Protein AF-0000000066028280 (afdb_homodimer)

InterPro domains:
  IPR004821 Cytidyltransferase-like domain [PF01467] (13-166)
  IPR004821 Cytidyltransferase-like domain [TIGR00125] (11-73)
  IPR005248 Nicotinate/nicotinamide nucleotide adenylyltransferase [MF_00244] (8-192)
  IPR005248 Nicotinate/nicotinamide nucleotide adenylyltransferase [PTHR39321] (9-191)
  IPR005248 Nicotinate/nicotinamide nucleotide adenylyltransferase [TIGR00482] (12-191)
  IPR005248 Nicotinate/nicotinamide nucleotide adenylyltransferase [cd02165] (10-191)
  IPR014729 Rossmann-like alpha/beta/alpha sandwich fold [G3DSA:3.40.50.620] (3-192)

Nearest PDB structures (foldseek):
  6kh2-assembly1_D  TM=8.806E-01  e=1.121E-15  Escherichia coli NCCP15648
  6buv-assembly1_B  TM=8.937E-01  e=9.302E-15  Mycobacterium tuberculosis H37Rv
  5vir-assembly1_B-2  TM=8.829E-01  e=1.128E-14  Mycobacteroides abscessus ATCC 19977
  6buv-assembly1_A  TM=8.636E-01  e=2.008E-14  Mycobacterium tuberculosis H37Rv
  5das-assembly3_C  TM=8.648E-01  e=5.972E-14  Mycobacterium tuberculosis H37Rv

Foldseek 3Di:
DPPPPPQAAEEEEEDQCLPPWVVSVVLVVQLCVQVVGQAYEYEHWQAADPDDGRQDHPVLRQVLVCVQCVVPPRYHYDHDYDNPDGDFPLNVQVVVCVVSVAAHEYEDELVCVQVLVVGPPSVSVQVRHAYEYAYCDDHDDDDPSHHYTYGPHDPDDADSVVVLVCVQVVHDCPPTHPPVSSVSCVVVVPSHD/DPPPPPQAAEEEEEEQCLPPWVVSVVLVVQLCVQVVGQAYEYEHWQAADPDDGRQDHPVLRQVLVCVQCVVPPRYHYDHDYDNPDGDFPLNVQVVVCVVSVAAHEYEDELVCVQVLVVGPPSVSVQVRHAYEYAYCDDHDDDDPSHHYTYGPHDPDDADSVVVLVCVQVVHDCPPTHPPVSSVSCVVVVPSHD

Radius of gyration: 23.24 Å; Cα contacts (8 Å, |Δi|>4): 669; chains: 2; bounding box: 48×82×52 Å

Structure (mmCIF, N/CA/C/O backbone):
data_AF-0000000066028280-model_v1
#
loop_
_entity.id
_entity.type
_entity.pdbx_description
1 polymer 'Probable nicotinate-nucleotide adenylyltransferase'
#
loop_
_atom_site.group_PDB
_atom_site.id
_atom_site.type_symbol
_atom_site.label_atom_id
_atom_site.label_alt_id
_atom_site.label_comp_id
_atom_site.label_asym_id
_atom_site.label_entity_id
_atom_site.label_seq_id
_atom_site.pdbx_PDB_ins_code
_atom_site.Cartn_x
_atom_site.Cartn_y
_atom_site.Cartn_z
_atom_site.occupancy
_atom_site.B_iso_or_equiv
_atom_site.auth_seq_id
_atom_site.auth_comp_id
_atom_site.auth_asym_id
_atom_site.auth_atom_id
_atom_site.pdbx_PDB_model_num
ATOM 1 N N . MET A 1 1 ? 18.25 36.906 25.688 1 28.58 1 MET A N 1
ATOM 2 C CA . MET A 1 1 ? 17.453 36.812 24.469 1 28.58 1 MET A CA 1
ATOM 3 C C . MET A 1 1 ? 17.047 35.375 24.172 1 28.58 1 MET A C 1
ATOM 5 O O . MET A 1 1 ? 17.891 34.5 23.969 1 28.58 1 MET A O 1
ATOM 9 N N . ILE A 1 2 ? 16 34.906 24.844 1 32.25 2 ILE A N 1
ATOM 10 C CA . ILE A 1 2 ? 15.625 33.5 24.781 1 32.25 2 ILE A CA 1
ATOM 11 C C . ILE A 1 2 ? 15.547 33.031 23.328 1 32.25 2 ILE A C 1
ATOM 13 O O . ILE A 1 2 ? 14.914 33.688 22.5 1 32.25 2 ILE A O 1
ATOM 17 N N . LYS A 1 3 ? 16.625 32.594 22.766 1 41.94 3 LYS A N 1
ATOM 18 C CA . LYS A 1 3 ? 16.641 32.062 21.406 1 41.94 3 LYS A CA 1
ATOM 19 C C . LYS A 1 3 ? 15.289 31.438 21.062 1 41.94 3 LYS A C 1
ATOM 21 O O . LYS A 1 3 ? 14.75 30.625 21.812 1 41.94 3 LYS A O 1
ATOM 26 N N . PRO A 1 4 ? 14.453 32.125 20.297 1 40.5 4 PRO A N 1
ATOM 27 C CA . PRO A 1 4 ? 13.109 31.594 20.078 1 40.5 4 PRO A CA 1
ATOM 28 C C . PRO A 1 4 ? 13.094 30.062 19.984 1 40.5 4 PRO A C 1
ATOM 30 O O . PRO A 1 4 ? 14.094 29.453 19.594 1 40.5 4 PRO A O 1
ATOM 33 N N . LEU A 1 5 ? 12.531 29.328 20.891 1 43.47 5 LEU A N 1
ATOM 34 C CA . LEU A 1 5 ? 12.273 27.891 20.859 1 43.47 5 LEU A CA 1
ATOM 35 C C . LEU A 1 5 ? 12.133 27.391 19.438 1 43.47 5 LEU A C 1
ATOM 37 O O . LEU A 1 5 ? 11.539 28.062 18.594 1 43.47 5 LEU A O 1
ATOM 41 N N . LYS A 1 6 ? 13.117 26.734 18.844 1 52.03 6 LYS A N 1
ATOM 42 C CA . LYS A 1 6 ? 13.227 26.188 17.5 1 52.03 6 LYS A CA 1
ATOM 43 C C . LYS A 1 6 ? 11.852 25.875 16.922 1 52.03 6 LYS A C 1
ATOM 45 O O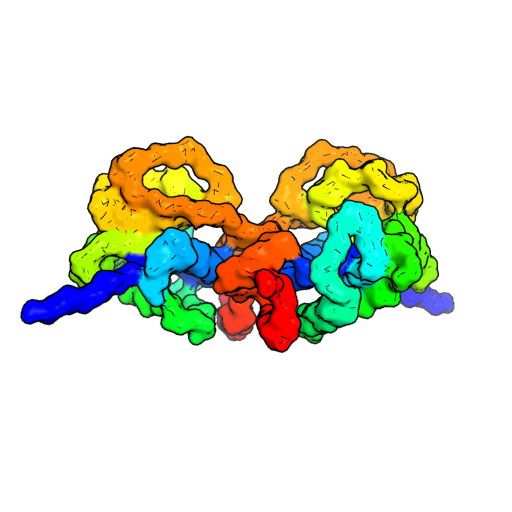 . LYS A 1 6 ? 11.031 25.234 17.578 1 52.03 6 LYS A O 1
ATOM 50 N N . SER A 1 7 ? 11.266 26.734 16.047 1 65.62 7 SER A N 1
ATOM 51 C CA . SER A 1 7 ? 9.969 26.578 15.406 1 65.62 7 SER A CA 1
ATOM 52 C C . SER A 1 7 ? 9.727 25.125 15.008 1 65.62 7 SER A C 1
ATOM 54 O O . SER A 1 7 ? 10.602 24.484 14.43 1 65.62 7 SER A O 1
ATOM 56 N N . SER A 1 8 ? 8.93 24.391 15.789 1 84.12 8 SER A N 1
ATOM 57 C CA . SER A 1 8 ? 8.594 22.984 15.523 1 84.12 8 SER A CA 1
ATOM 58 C C . SER A 1 8 ? 7.746 22.859 14.266 1 84.12 8 SER A C 1
ATOM 60 O O . SER A 1 8 ? 6.688 23.484 14.148 1 84.12 8 SER A O 1
ATOM 62 N N . ARG A 1 9 ? 8.273 22.281 13.188 1 95.31 9 ARG A N 1
ATOM 63 C CA . ARG A 1 9 ? 7.539 22.031 11.953 1 95.31 9 ARG A CA 1
ATOM 64 C C . ARG A 1 9 ? 6.512 20.922 12.148 1 95.31 9 ARG A C 1
ATOM 66 O O . ARG A 1 9 ? 6.867 19.734 12.234 1 95.31 9 ARG A O 1
ATOM 73 N N . THR A 1 10 ? 5.281 21.375 12.305 1 97.5 10 THR A N 1
ATOM 74 C CA . THR A 1 10 ? 4.199 20.438 12.594 1 97.5 10 THR A CA 1
ATOM 75 C C . THR A 1 10 ? 3.322 20.234 11.359 1 97.5 10 THR A C 1
ATOM 77 O O . THR A 1 10 ? 2.818 21.203 10.781 1 97.5 10 THR A O 1
ATOM 80 N N . GLY A 1 11 ? 3.281 18.969 10.906 1 98.38 11 GLY A N 1
ATOM 81 C CA . GLY A 1 11 ? 2.32 18.609 9.883 1 98.38 11 GLY A CA 1
ATOM 82 C C . GLY A 1 11 ? 0.947 18.281 10.438 1 98.38 11 GLY A C 1
ATOM 83 O O . GLY A 1 11 ? 0.827 17.797 11.562 1 98.38 11 GLY A O 1
ATOM 84 N N . LEU A 1 12 ? -0.025 18.578 9.656 1 98.25 12 LEU A N 1
ATOM 85 C CA . LEU A 1 12 ? -1.409 18.266 9.992 1 98.25 12 LEU A CA 1
ATOM 86 C C . LEU A 1 12 ? -2.029 17.344 8.953 1 98.25 12 LEU A C 1
ATOM 88 O O . LEU A 1 12 ? -2.061 17.672 7.762 1 98.25 12 LEU A O 1
ATOM 92 N N . LEU A 1 13 ? -2.455 16.203 9.367 1 98.38 13 LEU A N 1
ATOM 93 C CA . LEU A 1 13 ? -3.234 15.289 8.547 1 98.38 13 LEU A CA 1
ATOM 94 C C . LEU A 1 13 ? -4.625 15.078 9.141 1 98.38 13 LEU A C 1
ATOM 96 O O . LEU A 1 13 ? -4.777 14.344 10.117 1 98.38 13 LEU A O 1
ATOM 100 N N . ALA A 1 14 ? -5.539 15.727 8.508 1 96.38 14 ALA A N 1
ATOM 101 C CA . ALA A 1 14 ? -6.93 15.594 8.945 1 96.38 14 ALA A CA 1
ATOM 102 C C . ALA A 1 14 ? -7.691 14.609 8.07 1 96.38 14 ALA A C 1
ATOM 104 O O . ALA A 1 14 ? -7.43 14.5 6.871 1 96.38 14 ALA A O 1
ATOM 105 N N . GLY A 1 15 ? -8.586 13.883 8.711 1 94.94 15 GLY A N 1
ATOM 106 C CA . GLY A 1 15 ? -9.367 12.922 7.945 1 94.94 15 GLY A CA 1
ATOM 107 C C . GLY A 1 15 ? -10.43 12.219 8.773 1 94.94 15 GLY A C 1
ATOM 108 O O . GLY A 1 15 ? -10.43 12.312 10 1 94.94 15 GLY A O 1
ATOM 109 N N . VAL A 1 16 ? -11.297 11.539 8.047 1 95.44 16 VAL A N 1
ATOM 110 C CA . VAL A 1 16 ? -12.352 10.781 8.719 1 95.44 16 VAL A CA 1
ATOM 111 C C . VAL A 1 16 ? -11.75 9.539 9.367 1 95.44 16 VAL A C 1
ATOM 113 O O . VAL A 1 16 ? -12.172 9.133 10.453 1 95.44 16 VAL A O 1
ATOM 116 N N . PHE A 1 17 ? -10.781 8.906 8.75 1 97.56 17 PHE A N 1
ATOM 117 C CA . PHE A 1 17 ? -10.086 7.73 9.266 1 97.56 17 PHE A CA 1
ATOM 118 C C . PHE A 1 17 ? -11.078 6.625 9.617 1 97.56 17 PHE A C 1
ATOM 120 O O . PHE A 1 17 ? -11.055 6.098 10.734 1 97.56 17 PHE A O 1
ATOM 127 N N . ASP A 1 18 ? -11.836 6.266 8.578 1 97.81 18 ASP A N 1
ATOM 128 C CA . ASP A 1 18 ? -12.938 5.336 8.789 1 97.81 18 ASP A CA 1
ATOM 129 C C . ASP A 1 18 ? -12.758 4.066 7.969 1 97.81 18 ASP A C 1
ATOM 131 O O . ASP A 1 18 ? -13.617 3.711 7.164 1 97.81 18 ASP A O 1
ATOM 135 N N . PRO A 1 19 ? -11.734 3.352 8.07 1 98.62 19 PRO A N 1
ATOM 136 C CA . PRO A 1 19 ? -10.711 3.4 9.117 1 98.62 19 PRO A CA 1
ATOM 137 C C . PRO A 1 19 ? -9.414 4.055 8.656 1 98.62 19 PRO A C 1
ATOM 139 O O . PRO A 1 19 ? -9.266 4.363 7.469 1 98.62 19 PRO A O 1
ATOM 142 N N . VAL A 1 20 ? -8.539 4.305 9.594 1 98.69 20 VAL A N 1
ATOM 143 C CA . VAL A 1 20 ? -7.152 4.609 9.273 1 98.69 20 VAL A CA 1
ATOM 144 C C . VAL A 1 20 ? -6.52 3.428 8.531 1 98.69 20 VAL A C 1
ATOM 146 O O . VAL A 1 20 ? -6.859 2.271 8.797 1 98.69 20 VAL A O 1
ATOM 149 N N . HIS A 1 21 ? -5.656 3.705 7.602 1 98.69 21 HIS A N 1
ATOM 150 C CA . HIS A 1 21 ? -4.98 2.652 6.852 1 98.69 21 HIS A CA 1
ATOM 151 C C . HIS A 1 21 ? -3.543 3.041 6.527 1 98.69 21 HIS A C 1
ATOM 153 O O . HIS A 1 21 ? -3.107 4.148 6.848 1 98.69 21 HIS A O 1
ATOM 159 N N . ILE A 1 22 ? -2.816 2.156 5.91 1 98.5 22 ILE A N 1
ATOM 160 C CA . ILE A 1 22 ? -1.379 2.324 5.727 1 98.5 22 ILE A CA 1
ATOM 161 C C . ILE A 1 22 ? -1.113 3.49 4.773 1 98.5 22 ILE A C 1
ATOM 163 O O . ILE A 1 22 ? -0.05 4.113 4.828 1 98.5 22 ILE A O 1
ATOM 167 N N . GLY A 1 23 ? -2.07 3.768 3.895 1 98.12 23 GLY A N 1
ATOM 168 C CA . GLY A 1 23 ? -1.933 4.918 3.018 1 98.12 23 GLY A CA 1
ATOM 169 C C . GLY A 1 23 ? -1.82 6.234 3.768 1 98.12 23 GLY A C 1
ATOM 170 O O . GLY A 1 23 ? -1.019 7.094 3.404 1 98.12 23 GLY A O 1
ATOM 171 N N . HIS A 1 24 ? -2.627 6.422 4.797 1 98.31 24 HIS A N 1
ATOM 172 C CA . HIS A 1 24 ? -2.535 7.605 5.645 1 98.31 24 HIS A CA 1
ATOM 173 C C . HIS A 1 24 ? -1.168 7.699 6.316 1 98.31 24 HIS A C 1
ATOM 175 O O . HIS A 1 24 ? -0.554 8.766 6.34 1 98.31 24 HIS A O 1
ATOM 181 N N . LEU A 1 25 ? -0.732 6.621 6.84 1 98.62 25 LEU A N 1
ATOM 182 C CA . LEU A 1 25 ? 0.508 6.574 7.609 1 98.62 25 LEU A CA 1
ATOM 183 C C . LEU A 1 25 ? 1.713 6.84 6.715 1 98.62 25 LEU A C 1
ATOM 185 O O . LEU A 1 25 ? 2.596 7.621 7.066 1 98.62 25 LEU A O 1
ATOM 189 N N . PHE A 1 26 ? 1.709 6.23 5.578 1 98.5 26 PHE A N 1
ATOM 190 C CA . PHE A 1 26 ? 2.844 6.406 4.68 1 98.5 26 PHE A CA 1
ATOM 191 C C . PHE A 1 26 ? 2.877 7.824 4.117 1 98.5 26 PHE A C 1
ATOM 193 O O . PHE A 1 26 ? 3.951 8.391 3.912 1 98.5 26 PHE A O 1
ATOM 200 N N . MET A 1 27 ? 1.698 8.344 3.9 1 97.81 27 MET A N 1
ATOM 201 C CA . MET A 1 27 ? 1.593 9.727 3.455 1 97.81 27 MET A CA 1
ATOM 202 C C . MET A 1 27 ? 2.246 10.672 4.457 1 97.81 27 MET A C 1
ATOM 204 O O . MET A 1 27 ? 2.9 11.641 4.066 1 97.81 27 MET A O 1
ATOM 208 N N . ALA A 1 28 ? 2.047 10.438 5.68 1 98.44 28 ALA A N 1
ATOM 209 C CA . ALA A 1 28 ? 2.652 11.242 6.734 1 98.44 28 ALA A CA 1
ATOM 210 C C . ALA A 1 28 ? 4.176 11.125 6.711 1 98.44 28 ALA A C 1
ATOM 212 O O . ALA A 1 28 ? 4.883 12.109 6.902 1 98.44 28 ALA A O 1
ATOM 213 N N . HIS A 1 29 ? 4.68 9.914 6.465 1 98.19 29 HIS A N 1
ATOM 214 C CA . HIS A 1 29 ? 6.121 9.734 6.324 1 98.19 29 HIS A CA 1
ATOM 215 C C . HIS A 1 29 ? 6.672 10.578 5.18 1 98.19 29 HIS A C 1
ATOM 217 O O . HIS A 1 29 ? 7.691 11.25 5.336 1 98.19 29 HIS A O 1
ATOM 223 N N . LEU A 1 30 ? 6.004 10.523 4.031 1 98.38 30 LEU A N 1
ATOM 224 C CA . LEU A 1 30 ? 6.453 11.281 2.867 1 98.38 30 LEU A CA 1
ATOM 225 C C . LEU A 1 30 ? 6.449 12.781 3.158 1 98.38 30 LEU A C 1
ATOM 227 O O . LEU A 1 30 ? 7.363 13.492 2.75 1 98.38 30 LEU A O 1
ATOM 231 N N . ALA A 1 31 ? 5.43 13.188 3.883 1 98.5 31 ALA A N 1
ATOM 232 C CA . ALA A 1 31 ? 5.336 14.602 4.242 1 98.5 31 ALA A CA 1
ATOM 233 C C . ALA A 1 31 ? 6.484 15.016 5.16 1 98.5 31 ALA A C 1
ATOM 235 O O . ALA A 1 31 ? 7.09 16.078 4.977 1 98.5 31 ALA A O 1
ATOM 236 N N . MET A 1 32 ? 6.758 14.188 6.148 1 98.12 32 MET A N 1
ATOM 237 C CA . MET A 1 32 ? 7.855 14.461 7.074 1 98.12 32 MET A CA 1
ATOM 238 C C . MET A 1 32 ? 9.172 14.609 6.328 1 98.12 32 MET A C 1
ATOM 240 O O . MET A 1 32 ? 9.953 15.523 6.605 1 98.12 32 MET A O 1
ATOM 244 N N . GLU A 1 33 ? 9.383 13.789 5.391 1 97.75 33 GLU A N 1
ATOM 245 C CA . GLU A 1 33 ? 10.617 13.812 4.602 1 97.75 33 GLU A CA 1
ATOM 246 C C . GLU A 1 33 ? 10.695 15.062 3.736 1 97.75 33 GLU A C 1
ATOM 248 O O . GLU A 1 33 ? 11.758 15.688 3.639 1 97.75 33 GLU A O 1
ATOM 253 N N . ALA A 1 34 ? 9.578 15.43 3.135 1 97.62 34 ALA A N 1
ATOM 254 C CA . ALA A 1 34 ? 9.555 16.516 2.158 1 97.62 34 ALA A CA 1
ATOM 255 C C . ALA A 1 34 ? 9.758 17.859 2.836 1 97.62 34 ALA A C 1
ATOM 257 O O . ALA A 1 34 ? 10.352 18.781 2.25 1 97.62 34 ALA A O 1
ATOM 258 N N . ALA A 1 35 ? 9.32 18 4.078 1 97.81 35 ALA A N 1
ATOM 259 C CA . ALA A 1 35 ? 9.336 19.312 4.73 1 97.81 35 ALA A CA 1
ATOM 260 C C . ALA A 1 35 ? 10.133 19.281 6.027 1 97.81 35 ALA A C 1
ATOM 262 O O . ALA A 1 35 ? 10.133 20.234 6.797 1 97.81 35 ALA A O 1
ATOM 263 N N . ASN A 1 36 ? 10.812 18.141 6.281 1 97.12 36 ASN A N 1
ATOM 264 C CA . ASN A 1 36 ? 11.578 17.969 7.512 1 97.12 36 ASN A CA 1
ATOM 265 C C . ASN A 1 36 ? 10.734 18.266 8.75 1 97.12 36 ASN A C 1
ATOM 267 O O . ASN A 1 36 ? 11.141 19.062 9.602 1 97.12 36 ASN A O 1
ATOM 271 N N . LEU A 1 37 ? 9.602 17.688 8.789 1 98 37 LEU A N 1
ATOM 272 C CA . LEU A 1 37 ? 8.688 17.922 9.898 1 98 37 LEU A CA 1
ATOM 273 C C . LEU A 1 37 ? 9.211 17.297 11.18 1 98 37 LEU A C 1
ATOM 275 O O . LEU A 1 37 ? 9.797 16.219 11.156 1 98 37 LEU A O 1
ATOM 279 N N . ASP A 1 38 ? 8.891 17.906 12.281 1 97.5 38 ASP A N 1
ATOM 280 C CA . ASP A 1 38 ? 9.227 17.359 13.602 1 97.5 38 ASP A CA 1
ATOM 281 C C . ASP A 1 38 ? 8.172 16.359 14.078 1 97.5 38 ASP A C 1
ATOM 283 O O . ASP A 1 38 ? 8.492 15.422 14.797 1 97.5 38 ASP A O 1
ATOM 287 N N . ARG A 1 39 ? 6.984 16.609 13.68 1 97.81 39 ARG A N 1
ATOM 288 C CA . ARG A 1 39 ? 5.863 15.766 14.07 1 97.81 39 ARG A CA 1
ATOM 289 C C . ARG A 1 39 ? 4.688 15.945 13.117 1 97.81 39 ARG A C 1
ATOM 291 O O . ARG A 1 39 ? 4.641 16.906 12.352 1 97.81 39 ARG A O 1
ATOM 298 N N . VAL A 1 40 ? 3.844 15.008 13.125 1 98.56 40 VAL A N 1
ATOM 299 C CA . VAL A 1 40 ? 2.59 15.086 12.391 1 98.56 40 VAL A CA 1
ATOM 300 C C . VAL A 1 40 ? 1.412 14.898 13.344 1 98.56 40 VAL A C 1
ATOM 302 O O . VAL A 1 40 ? 1.349 13.906 14.07 1 98.56 40 VAL A O 1
ATOM 305 N N . TRP A 1 41 ? 0.541 15.867 13.383 1 98.38 41 TRP A N 1
ATOM 306 C CA . TRP A 1 41 ? -0.727 15.758 14.094 1 98.38 41 TRP A CA 1
ATOM 307 C C . TRP A 1 41 ? -1.786 15.094 13.227 1 98.38 41 TRP A C 1
ATOM 309 O O . TRP A 1 41 ? -2.084 15.562 12.125 1 98.38 41 TRP A O 1
ATOM 319 N N . PHE A 1 42 ? -2.254 13.992 13.688 1 98.56 42 PHE A N 1
ATOM 320 C CA . PHE A 1 42 ? -3.43 13.375 13.094 1 98.56 42 PHE A CA 1
ATOM 321 C C . PHE A 1 42 ? -4.707 13.883 13.75 1 98.56 42 PHE A C 1
ATOM 323 O O . PHE A 1 42 ? -4.883 13.742 14.961 1 98.56 42 PHE A O 1
ATOM 330 N N . VAL A 1 43 ? -5.613 14.438 12.938 1 97.12 43 VAL A N 1
ATOM 331 C CA . VAL A 1 43 ? -6.82 15.062 13.461 1 97.12 43 VAL A CA 1
ATOM 332 C C . VAL A 1 43 ? -8.055 14.383 12.883 1 97.12 43 VAL A C 1
ATOM 334 O O . VAL A 1 43 ? -8.469 14.68 11.766 1 97.12 43 VAL A O 1
ATOM 337 N N . PRO A 1 44 ? -8.672 13.508 13.656 1 96.75 44 PRO A N 1
ATOM 338 C CA . PRO A 1 44 ? -9.898 12.875 13.172 1 96.75 44 PRO A CA 1
ATOM 339 C C . PRO A 1 44 ? -11.086 13.836 13.133 1 96.75 44 PRO A C 1
ATOM 341 O O . PRO A 1 44 ? -11.297 14.602 14.078 1 96.75 44 PRO A O 1
ATOM 344 N N . THR A 1 45 ? -11.75 13.727 12.031 1 93.69 45 THR A N 1
ATOM 345 C CA . THR A 1 45 ? -12.961 14.531 11.898 1 93.69 45 THR A CA 1
ATOM 346 C C . THR A 1 45 ? -14.102 13.953 12.727 1 93.69 45 THR A C 1
ATOM 348 O O . THR A 1 45 ? -14.406 12.766 12.625 1 93.69 45 THR A O 1
ATOM 351 N N . HIS A 1 46 ? -14.75 14.805 13.461 1 91.56 46 HIS A N 1
ATOM 352 C CA . HIS A 1 46 ? -15.859 14.32 14.273 1 91.56 46 HIS A CA 1
ATOM 353 C C . HIS A 1 46 ? -17.109 14.117 13.438 1 91.56 46 HIS A C 1
ATOM 355 O O . HIS A 1 46 ? -17.641 13.008 13.344 1 91.56 46 HIS A O 1
ATOM 361 N N . ILE A 1 47 ? -17.547 15.195 12.828 1 88.38 47 ILE A N 1
ATOM 362 C CA . ILE A 1 47 ? -18.656 15.164 11.891 1 88.38 47 ILE A CA 1
ATOM 363 C C . ILE A 1 47 ? -18.188 15.562 10.5 1 88.38 47 ILE A C 1
ATOM 365 O O . ILE A 1 47 ? -17.922 16.75 10.242 1 88.38 47 ILE A O 1
ATOM 369 N N . PRO A 1 48 ? -18.062 14.609 9.586 1 82.88 48 PRO A N 1
ATOM 370 C CA . PRO A 1 48 ? -17.562 14.953 8.25 1 82.88 48 PRO A CA 1
ATOM 371 C C . PRO A 1 48 ? -18.484 15.906 7.496 1 82.88 48 PRO A C 1
ATOM 373 O O . PRO A 1 48 ? -19.688 15.633 7.367 1 82.88 48 PRO A O 1
ATOM 376 N N . PRO A 1 49 ? -17.969 16.984 6.965 1 75.31 49 PRO A N 1
ATOM 377 C CA . PRO A 1 49 ? -18.812 17.953 6.273 1 75.31 49 PRO A CA 1
ATOM 378 C C . PRO A 1 49 ? -19.25 17.469 4.895 1 75.31 49 PRO A C 1
ATOM 380 O O . PRO A 1 49 ? -20.344 17.844 4.426 1 75.31 49 PRO A O 1
ATOM 383 N N . HIS A 1 50 ? -18.391 16.969 4.078 1 66.56 50 HIS A N 1
ATOM 384 C CA . HIS A 1 50 ? -18.656 16.656 2.678 1 66.56 50 HIS A CA 1
ATOM 385 C C . HIS A 1 50 ? -19.062 15.188 2.51 1 66.56 50 HIS A C 1
ATOM 387 O O . HIS A 1 50 ? -19.812 14.852 1.592 1 66.56 50 HIS A O 1
ATOM 393 N N . LYS A 1 51 ? -18.281 14.391 3.314 1 58.19 51 LYS A N 1
ATOM 394 C CA . LYS A 1 51 ? -18.406 12.961 3.045 1 58.19 51 LYS A CA 1
ATOM 395 C C . LYS A 1 51 ? -19.656 12.383 3.691 1 58.19 51 LYS A C 1
ATOM 397 O O . LYS A 1 51 ? -20.219 12.984 4.602 1 58.19 51 LYS A O 1
ATOM 402 N N . ASP A 1 52 ? -20.188 11.367 2.941 1 62 52 ASP A N 1
ATOM 403 C CA . ASP A 1 52 ? -21.203 10.539 3.586 1 62 52 ASP A CA 1
ATOM 404 C C . ASP A 1 52 ? -20.828 10.266 5.043 1 62 52 ASP A C 1
ATOM 406 O O . ASP A 1 52 ? -19.656 10.273 5.41 1 62 52 ASP A O 1
ATOM 410 N N . SER A 1 53 ? -21.688 10.242 5.863 1 75.38 53 SER A N 1
ATOM 411 C CA . SER A 1 53 ? -21.578 9.969 7.293 1 75.38 53 SER A CA 1
ATOM 412 C C . SER A 1 53 ? -20.609 8.82 7.57 1 75.38 53 SER A C 1
ATOM 414 O O . SER A 1 53 ? -20.484 7.902 6.762 1 75.38 53 SER A O 1
ATOM 416 N N . ALA A 1 54 ? -19.719 9.141 8.469 1 87.06 54 ALA A N 1
ATOM 417 C CA . ALA A 1 54 ? -18.906 8.039 8.992 1 87.06 54 ALA A CA 1
ATOM 418 C C . ALA A 1 54 ? -19.734 6.773 9.164 1 87.06 54 ALA A C 1
ATOM 420 O O . ALA A 1 54 ? -20.906 6.844 9.547 1 87.06 54 ALA A O 1
ATOM 421 N N . LYS A 1 55 ? -19.156 5.695 8.812 1 93.31 55 LYS A N 1
ATOM 422 C CA . LYS A 1 55 ? -19.859 4.422 8.859 1 93.31 55 LYS A CA 1
ATOM 423 C C . LYS A 1 55 ? -19.844 3.828 10.266 1 93.31 55 LYS A C 1
ATOM 425 O O . LYS A 1 55 ? -20.672 2.973 10.594 1 93.31 55 LYS A O 1
ATOM 430 N N . VAL A 1 56 ? -18.859 4.277 11.047 1 96 56 VAL A N 1
ATOM 431 C CA . VAL A 1 56 ? -18.797 3.842 12.438 1 96 56 VAL A CA 1
ATOM 432 C C . VAL A 1 56 ? -18.688 5.055 13.359 1 96 56 VAL A C 1
ATOM 434 O O . VAL A 1 56 ? -18.266 6.133 12.922 1 96 56 VAL A O 1
ATOM 437 N N . PRO A 1 57 ? -18.984 4.918 14.641 1 95.5 57 PRO A N 1
ATOM 438 C 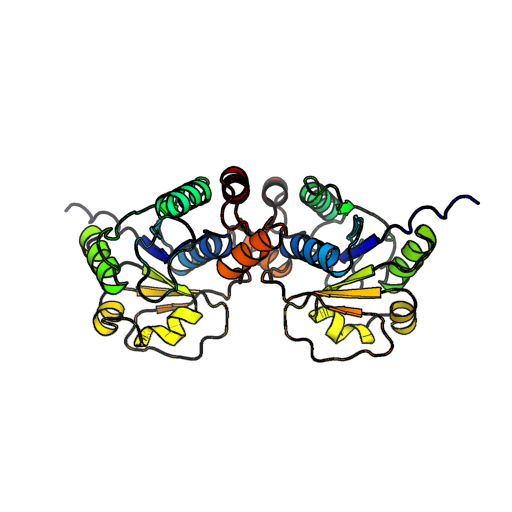CA . PRO A 1 57 ? -18.922 6.035 15.586 1 95.5 57 PRO A CA 1
ATOM 439 C C . PRO A 1 57 ? -17.516 6.602 15.742 1 95.5 57 PRO A C 1
ATOM 441 O O . PRO A 1 57 ? -16.531 5.883 15.539 1 95.5 57 PRO A O 1
ATOM 444 N N . TYR A 1 58 ? -17.5 7.859 16.156 1 96.19 58 TYR A N 1
ATOM 445 C CA . TYR A 1 58 ? -16.25 8.609 16.328 1 96.19 58 TYR A CA 1
ATOM 446 C C . TYR A 1 58 ? -15.297 7.875 17.266 1 96.19 58 TYR A C 1
ATOM 448 O O . TYR A 1 58 ? -14.094 7.801 17 1 96.19 58 TYR A O 1
ATOM 456 N N . PHE A 1 59 ? -15.836 7.266 18.312 1 96.94 59 PHE A N 1
ATOM 457 C CA . PHE A 1 59 ? -14.992 6.637 19.328 1 96.94 59 PHE A CA 1
ATOM 458 C C . PHE A 1 59 ? -14.227 5.461 18.734 1 96.94 59 PHE A C 1
ATOM 460 O O . PHE A 1 59 ? -13.07 5.227 19.078 1 96.94 59 PHE A O 1
ATOM 467 N N . HIS A 1 60 ? -14.805 4.672 17.812 1 98.38 60 HIS A N 1
ATOM 468 C CA . HIS A 1 60 ? -14.109 3.568 17.156 1 98.38 60 HIS A CA 1
ATOM 469 C C . HIS A 1 60 ? -13 4.078 16.25 1 98.38 60 HIS A C 1
ATOM 471 O O . HIS A 1 60 ? -11.914 3.5 16.203 1 98.38 60 HIS A O 1
ATOM 477 N N . ARG A 1 61 ? -13.328 5.164 15.539 1 98 61 ARG A N 1
ATOM 478 C CA . ARG A 1 61 ? -12.352 5.738 14.625 1 98 61 ARG A CA 1
ATOM 479 C C . ARG A 1 61 ? -11.133 6.273 15.375 1 98 61 ARG A C 1
ATOM 481 O O . ARG A 1 61 ? -10 6.074 14.953 1 98 61 ARG A O 1
ATOM 488 N N . VAL A 1 62 ? -11.32 6.844 16.516 1 98.12 62 VAL A N 1
ATOM 489 C CA . VAL A 1 62 ? -10.258 7.383 17.344 1 98.12 62 VAL A CA 1
ATOM 490 C C . VAL A 1 62 ? -9.438 6.238 17.938 1 98.12 62 VAL A C 1
ATOM 492 O O . VAL A 1 62 ? -8.203 6.301 17.969 1 98.12 62 VAL A O 1
ATOM 495 N N . ASN A 1 63 ? -10.102 5.215 18.391 1 98.56 63 ASN A N 1
ATOM 496 C CA . ASN A 1 63 ? -9.398 4.066 18.938 1 98.56 63 ASN A CA 1
ATOM 497 C C . ASN A 1 63 ? -8.492 3.41 17.906 1 98.56 63 ASN A C 1
ATOM 499 O O . ASN A 1 63 ? -7.336 3.1 18.188 1 98.56 63 ASN A O 1
ATOM 503 N N . MET A 1 64 ? -9.039 3.217 16.75 1 98.81 64 MET A N 1
ATOM 504 C CA . MET A 1 64 ? -8.242 2.631 15.672 1 98.81 64 MET A CA 1
ATOM 505 C C . MET A 1 64 ? -7.047 3.521 15.336 1 98.81 64 MET A C 1
ATOM 507 O O . MET A 1 64 ? -5.941 3.025 15.109 1 98.81 64 MET A O 1
ATOM 511 N N . LEU A 1 65 ? -7.312 4.789 15.312 1 98.69 65 LEU A N 1
ATOM 512 C CA . LEU A 1 65 ? -6.242 5.73 15.008 1 98.69 65 LEU A CA 1
ATOM 513 C C . LEU A 1 65 ? -5.156 5.688 16.078 1 98.69 65 LEU A C 1
ATOM 515 O O . LEU A 1 65 ? -3.965 5.66 15.758 1 98.69 65 LEU A O 1
ATOM 519 N N . GLU A 1 66 ? -5.555 5.695 17.281 1 98.44 66 GLU A N 1
ATOM 520 C CA . GLU A 1 66 ? -4.605 5.594 18.375 1 98.44 66 GLU A CA 1
ATOM 521 C C . GLU A 1 66 ? -3.738 4.344 18.25 1 98.44 66 GLU A C 1
ATOM 523 O O . GLU A 1 66 ? -2.52 4.406 18.422 1 98.44 66 GLU A O 1
ATOM 528 N N . MET A 1 67 ? -4.352 3.27 17.969 1 98.44 67 MET A N 1
ATOM 529 C CA . MET A 1 67 ? -3.637 2.006 17.812 1 98.44 67 MET A CA 1
ATOM 530 C C . MET A 1 67 ? -2.65 2.076 16.656 1 98.44 67 MET A C 1
ATOM 532 O O . MET A 1 67 ? -1.524 1.59 16.766 1 98.44 67 MET A O 1
ATOM 536 N N . ALA A 1 68 ? -3.096 2.658 15.57 1 98.56 68 ALA A N 1
ATOM 537 C CA . ALA A 1 68 ? -2.279 2.748 14.359 1 98.56 68 ALA A CA 1
ATOM 538 C C . ALA A 1 68 ? -1.032 3.594 14.602 1 98.56 68 ALA A C 1
ATOM 540 O O . ALA A 1 68 ? 0.012 3.361 13.992 1 98.56 68 ALA A O 1
ATOM 541 N N . LEU A 1 69 ? -1.107 4.578 15.5 1 98.38 69 LEU A N 1
ATOM 542 C CA . LEU A 1 69 ? -0.041 5.559 15.68 1 98.38 69 LEU A CA 1
ATOM 543 C C . LEU A 1 69 ? 0.924 5.121 16.781 1 98.38 69 LEU A C 1
ATOM 545 O O . LEU A 1 69 ? 1.98 5.73 16.953 1 98.38 69 LEU A O 1
ATOM 549 N N . LYS A 1 70 ? 0.606 4.082 17.438 1 96.56 70 LYS A N 1
ATOM 550 C CA . LYS A 1 70 ? 1.322 3.672 18.641 1 96.56 70 LYS A CA 1
ATOM 551 C C . LYS A 1 70 ? 2.805 3.453 18.344 1 96.56 70 LYS A C 1
ATOM 553 O O . LYS A 1 70 ? 3.658 3.795 19.172 1 96.56 70 LYS A O 1
ATOM 558 N N . GLU A 1 71 ? 3.152 2.984 17.172 1 92.38 71 GLU A N 1
ATOM 559 C CA . GLU A 1 71 ? 4.547 2.666 16.891 1 92.38 71 GLU A CA 1
ATOM 560 C C . GLU A 1 71 ? 5.23 3.803 16.125 1 92.38 71 GLU A C 1
ATOM 562 O O . GLU A 1 71 ? 6.32 3.623 15.586 1 92.38 71 GLU A O 1
ATOM 567 N N . GLU A 1 72 ? 4.602 4.879 16.062 1 96.69 72 GLU A N 1
ATOM 568 C CA . GLU A 1 72 ? 5.141 6.059 15.383 1 96.69 72 GLU A CA 1
ATOM 569 C C . GLU A 1 72 ? 5.32 7.215 16.359 1 96.69 72 GLU A C 1
ATOM 571 O O . GLU A 1 72 ? 4.406 8.016 16.562 1 96.69 72 GLU A O 1
ATOM 576 N N . PRO A 1 73 ? 6.5 7.383 16.875 1 95.56 73 PRO A N 1
ATOM 577 C CA . PRO A 1 73 ? 6.691 8.344 17.969 1 95.56 73 PRO A CA 1
ATOM 578 C C . PRO A 1 73 ? 6.422 9.781 17.531 1 95.56 73 PRO A C 1
ATOM 580 O O . PRO A 1 73 ? 6.109 10.641 18.359 1 95.56 73 PRO A O 1
ATOM 583 N N . LYS A 1 74 ? 6.555 10.055 16.281 1 97.56 74 LYS A N 1
ATOM 584 C CA . LYS A 1 74 ? 6.398 11.438 15.828 1 97.56 74 LYS A CA 1
ATOM 585 C C . LYS A 1 74 ? 4.969 11.695 15.352 1 97.56 74 LYS A C 1
ATOM 587 O O . LYS A 1 74 ? 4.637 12.812 14.945 1 97.56 74 LYS A O 1
ATOM 592 N N . PHE A 1 75 ? 4.137 10.672 15.336 1 98.5 75 PHE A N 1
ATOM 593 C CA . PHE A 1 75 ? 2.725 10.812 15 1 98.5 75 PHE A CA 1
ATOM 594 C C . PHE A 1 75 ? 1.885 11.023 16.25 1 98.5 75 PHE A C 1
ATOM 596 O O . PHE A 1 75 ? 1.956 10.227 17.188 1 98.5 75 PHE A O 1
ATOM 603 N N . VAL A 1 76 ? 1.089 12.086 16.25 1 97.88 76 VAL A N 1
ATOM 604 C CA . VAL A 1 76 ? 0.351 12.453 17.453 1 97.88 76 VAL A CA 1
ATOM 605 C C . VAL A 1 76 ? -1.137 12.578 17.141 1 97.88 76 VAL A C 1
ATOM 607 O O . VAL A 1 76 ? -1.515 13.25 16.172 1 97.88 76 VAL A O 1
ATOM 610 N N . LEU A 1 77 ? -1.941 11.93 17.906 1 98.12 77 LEU A N 1
ATOM 611 C CA . LEU A 1 77 ? -3.389 12.07 17.781 1 98.12 77 LEU A CA 1
ATOM 612 C C . LEU A 1 77 ? -3.867 13.359 18.453 1 98.12 77 LEU A C 1
ATOM 614 O O . LEU A 1 77 ? -3.545 13.625 19.609 1 98.12 77 LEU A O 1
ATOM 618 N N . MET A 1 78 ? -4.562 14.148 17.688 1 96.56 78 MET A N 1
ATOM 619 C CA . MET A 1 78 ? -5.129 15.398 18.203 1 96.56 78 MET A CA 1
ATOM 620 C C . MET A 1 78 ? -6.629 15.461 17.938 1 96.56 78 MET A C 1
ATOM 622 O O . MET A 1 78 ? -7.059 15.57 16.781 1 96.56 78 MET A O 1
ATOM 626 N N . GLU A 1 79 ? -7.422 15.422 19 1 94.38 79 GLU A N 1
ATOM 627 C CA . GLU A 1 79 ? -8.867 15.586 18.875 1 94.38 79 GLU A CA 1
ATOM 628 C C . GLU A 1 79 ? -9.266 17.047 18.984 1 94.38 79 GLU A C 1
ATOM 630 O O . GLU A 1 79 ? -9.633 17.531 20.062 1 94.38 79 GLU A O 1
ATOM 635 N N . LEU A 1 80 ? -9.328 17.703 17.891 1 90.5 80 LEU A N 1
ATOM 636 C CA . LEU A 1 80 ? -9.461 19.156 17.891 1 90.5 80 LEU A CA 1
ATOM 637 C C . LEU A 1 80 ? -10.852 19.562 17.406 1 90.5 80 LEU A C 1
ATOM 639 O O . LEU A 1 80 ? -11.273 20.703 17.625 1 90.5 80 LEU A O 1
ATOM 643 N N . GLU A 1 81 ? -11.531 18.609 16.766 1 83.44 81 GLU A N 1
ATOM 644 C CA . GLU A 1 81 ? -12.75 19.047 16.078 1 83.44 81 GLU A CA 1
ATOM 645 C C . GLU A 1 81 ? -13.953 19.016 17.016 1 83.44 81 GLU A C 1
ATOM 647 O O . GLU A 1 81 ? -13.969 18.266 18 1 83.44 81 GLU A O 1
ATOM 652 N N . ARG A 1 82 ? -14.891 19.781 16.641 1 80.19 82 ARG A N 1
ATOM 653 C CA . ARG A 1 82 ? -16.078 19.953 17.469 1 80.19 82 ARG A CA 1
ATOM 654 C C . ARG A 1 82 ? -17.016 18.75 17.328 1 80.19 82 ARG A C 1
ATOM 656 O O . ARG A 1 82 ? -17.109 18.156 16.266 1 80.19 82 ARG A O 1
ATOM 663 N N . GLU A 1 83 ? -17.766 18.578 18.438 1 83.06 83 GLU A N 1
ATOM 664 C CA . GLU A 1 83 ? -18.656 17.438 18.469 1 83.06 83 GLU A CA 1
ATOM 665 C C . GLU A 1 83 ? -20.062 17.812 18 1 83.06 83 GLU A C 1
ATOM 667 O O . GLU A 1 83 ? -20.781 16.969 17.453 1 83.06 83 GLU A O 1
ATOM 672 N N . ALA A 1 84 ? -20.375 18.969 18.094 1 82.25 84 ALA A N 1
ATOM 673 C CA . ALA A 1 84 ? -21.766 19.391 17.938 1 82.25 84 ALA A CA 1
ATOM 674 C C . ALA A 1 84 ? -22.094 19.719 16.484 1 82.25 84 ALA A C 1
ATOM 676 O O . ALA A 1 84 ? -23.266 19.703 16.094 1 82.25 84 ALA A O 1
ATOM 677 N N . ARG A 1 85 ? -21.141 20.062 15.727 1 85.12 85 ARG A N 1
ATOM 678 C CA . ARG A 1 85 ? -21.344 20.406 14.32 1 85.12 85 ARG A CA 1
ATOM 679 C C . ARG A 1 85 ? -20.125 20.047 13.484 1 85.12 85 ARG A C 1
ATOM 681 O O . ARG A 1 85 ? -19.047 19.844 14.016 1 85.12 85 ARG A O 1
ATOM 688 N N . PRO A 1 86 ? -20.359 20.078 12.18 1 88.81 86 PRO A N 1
ATOM 689 C CA . PRO A 1 86 ? -19.203 19.859 11.312 1 88.81 86 PRO A CA 1
ATOM 690 C C . PRO A 1 86 ? -18.141 20.938 11.469 1 88.81 86 PRO A C 1
ATOM 692 O O . PRO A 1 86 ? -18.453 22.109 11.656 1 88.81 86 PRO A O 1
ATOM 695 N N . THR A 1 87 ? -16.938 20.516 11.539 1 91.31 87 THR A N 1
ATOM 696 C CA . THR A 1 87 ? -15.781 21.422 11.531 1 91.31 87 THR A CA 1
ATOM 697 C C . THR A 1 87 ? -15.125 21.453 10.156 1 91.31 87 THR A C 1
ATOM 699 O O . THR A 1 87 ? -14.68 20.422 9.656 1 91.31 87 THR A O 1
ATOM 702 N N . TYR A 1 88 ? -15.062 22.625 9.625 1 93.12 88 TYR A N 1
ATOM 703 C CA . TYR A 1 88 ? -14.445 22.75 8.312 1 93.12 88 TYR A CA 1
ATOM 704 C C . TYR A 1 88 ? -12.93 22.875 8.43 1 93.12 88 TYR A C 1
ATOM 706 O O . TYR A 1 88 ? -12.414 23.344 9.445 1 93.12 88 TYR A O 1
ATOM 714 N N . SER A 1 89 ? -12.227 22.547 7.332 1 94.75 89 SER A N 1
ATOM 715 C CA . SER A 1 89 ? -10.773 22.484 7.336 1 94.75 89 SER A CA 1
ATOM 716 C C . SER A 1 89 ? -10.156 23.828 7.707 1 94.75 89 SER A C 1
ATOM 718 O O . SER A 1 89 ? -9.156 23.875 8.422 1 94.75 89 SER A O 1
ATOM 720 N N . TYR A 1 90 ? -10.773 24.906 7.234 1 95.75 90 TYR A N 1
ATOM 721 C CA . TYR A 1 90 ? -10.203 26.219 7.539 1 95.75 90 TYR A CA 1
ATOM 722 C C . TYR A 1 90 ? -10.273 26.516 9.031 1 95.75 90 TYR A C 1
ATOM 724 O O . TYR A 1 90 ? -9.367 27.141 9.586 1 95.75 90 TYR A O 1
ATOM 732 N N . GLU A 1 91 ? -11.305 26.031 9.695 1 95.56 91 GLU A N 1
ATOM 733 C CA . GLU A 1 91 ? -11.43 26.203 11.141 1 95.56 91 GLU A CA 1
ATOM 734 C C . GLU A 1 91 ? -10.328 25.438 11.883 1 95.56 91 GLU A C 1
ATOM 736 O O . GLU A 1 91 ? -9.734 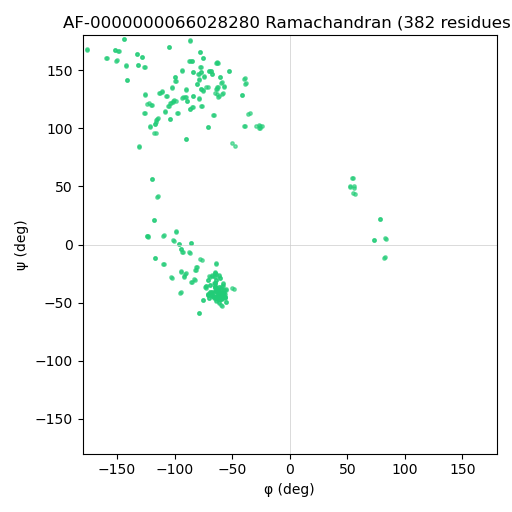25.969 12.82 1 95.56 91 GLU A O 1
ATOM 741 N N . THR A 1 92 ? -10.125 24.203 11.422 1 95.38 92 THR A N 1
ATOM 742 C CA . THR A 1 92 ? -9.07 23.391 12.008 1 95.38 92 THR A CA 1
ATOM 743 C C . THR A 1 92 ? -7.707 24.062 11.82 1 95.38 92 THR A C 1
ATOM 745 O O . THR A 1 92 ? -6.926 24.156 12.773 1 95.38 92 THR A O 1
ATOM 748 N N . ILE A 1 93 ? -7.434 24.562 10.711 1 96.75 93 ILE A N 1
ATOM 749 C CA . ILE A 1 93 ? -6.152 25.188 10.375 1 96.75 93 ILE A CA 1
ATOM 750 C C . ILE A 1 93 ? -5.934 26.422 11.234 1 96.75 93 ILE A C 1
ATOM 752 O O . ILE A 1 93 ? -4.852 26.625 11.781 1 96.75 93 ILE A O 1
ATOM 756 N N . LEU A 1 94 ? -6.957 27.266 11.352 1 96.5 94 LEU A N 1
ATOM 757 C CA . LEU A 1 94 ? -6.84 28.484 12.141 1 96.5 94 LEU A CA 1
ATOM 758 C C . LEU A 1 94 ? -6.598 28.156 13.609 1 96.5 94 LEU A C 1
ATOM 760 O O . LEU A 1 94 ? -5.793 28.828 14.273 1 96.5 94 LEU A O 1
ATOM 764 N N . SER A 1 95 ? -7.309 27.125 14.078 1 94.56 95 SER A N 1
ATOM 765 C CA . SER A 1 95 ? -7.117 26.688 15.461 1 94.56 95 SER A CA 1
ATOM 766 C C . SER A 1 95 ? -5.688 26.203 15.695 1 94.56 95 SER A C 1
ATOM 768 O O . SER A 1 95 ? -5.059 26.562 16.688 1 94.56 95 SER A O 1
ATOM 770 N N . VAL A 1 96 ? -5.191 25.438 14.789 1 95.31 96 VAL A N 1
ATOM 771 C CA . VAL A 1 96 ? -3.848 24.875 14.914 1 95.31 96 VAL A CA 1
ATOM 772 C C . VAL A 1 96 ? -2.811 25.984 14.812 1 95.31 96 VAL A C 1
ATOM 774 O O . VAL A 1 96 ? -1.839 26.016 15.57 1 95.31 96 VAL A O 1
ATOM 777 N N . LYS A 1 97 ? -2.992 26.859 13.906 1 95.69 97 LYS A N 1
ATOM 778 C CA . LYS A 1 97 ? -2.09 28 13.766 1 95.69 97 LYS A CA 1
ATOM 779 C C . LYS A 1 97 ? -2.008 28.812 15.062 1 95.69 97 LYS A C 1
ATOM 781 O O . LYS A 1 97 ? -0.929 29.25 15.453 1 95.69 97 LYS A O 1
ATOM 786 N N . HIS A 1 98 ? -3.148 28.984 15.656 1 94.44 98 HIS A N 1
ATOM 787 C CA . HIS A 1 98 ? -3.201 29.719 16.922 1 94.44 98 HIS A CA 1
ATOM 788 C C . HIS A 1 98 ? -2.387 29.016 18 1 94.44 98 HIS A C 1
ATOM 790 O O . HIS A 1 98 ? -1.631 29.656 18.734 1 94.44 98 HIS A O 1
ATOM 796 N N . VAL A 1 99 ? -2.508 27.75 18.047 1 92.12 99 VAL A N 1
ATOM 797 C CA . VAL A 1 99 ? -1.821 26.953 19.062 1 92.12 99 VAL A CA 1
ATOM 798 C C . VAL A 1 99 ? -0.318 26.953 18.797 1 92.12 99 VAL A C 1
ATOM 800 O O . VAL A 1 99 ? 0.483 27.109 19.719 1 92.12 99 VAL A O 1
ATOM 803 N N . LEU A 1 100 ? 0.056 26.844 17.547 1 93.25 100 LEU A N 1
ATOM 804 C CA . LEU A 1 100 ? 1.46 26.703 17.172 1 93.25 100 LEU A CA 1
ATOM 805 C C . LEU A 1 100 ? 2.15 28.062 17.125 1 93.25 100 LEU A C 1
ATOM 807 O O . LEU A 1 100 ? 3.367 28.141 17.281 1 93.25 100 LEU A O 1
ATOM 811 N N . GLY A 1 101 ? 1.436 29.078 16.812 1 94.38 101 GLY A N 1
ATOM 812 C CA . GLY A 1 101 ? 2.002 30.406 16.641 1 94.38 101 GLY A CA 1
ATOM 813 C C . GLY A 1 101 ? 2.598 30.625 15.258 1 94.38 101 GLY A C 1
ATOM 814 O O . GLY A 1 101 ? 3.283 31.609 15.016 1 94.38 101 GLY A O 1
ATOM 815 N N . GLU A 1 102 ? 2.426 29.641 14.398 1 95.62 102 GLU A N 1
ATOM 816 C CA . GLU A 1 102 ? 2.896 29.688 13.016 1 95.62 102 GLU A CA 1
ATOM 817 C C . GLU A 1 102 ? 2.021 28.828 12.102 1 95.62 102 GLU A C 1
ATOM 819 O O . GLU A 1 102 ? 1.183 28.062 12.586 1 95.62 102 GLU A O 1
ATOM 824 N N . LYS A 1 103 ? 2.184 28.984 10.789 1 96.5 103 LYS A N 1
ATOM 825 C CA . LYS A 1 103 ? 1.442 28.172 9.82 1 96.5 103 LYS A CA 1
ATOM 826 C C . LYS A 1 103 ? 1.778 26.688 9.977 1 96.5 103 LYS A C 1
ATOM 828 O O . LYS A 1 103 ? 2.951 26.312 10.055 1 96.5 103 LYS A O 1
ATOM 833 N N . PRO A 1 104 ? 0.772 25.906 10.109 1 97.25 104 PRO A N 1
ATOM 834 C CA . PRO A 1 104 ? 1.032 24.469 10.016 1 97.25 104 PRO A CA 1
ATOM 835 C C . PRO A 1 104 ? 1.258 24 8.586 1 97.25 104 PRO A C 1
ATOM 837 O O . PRO A 1 104 ? 0.931 24.719 7.633 1 97.25 104 PRO A O 1
ATOM 840 N N . TYR A 1 105 ? 1.855 22.891 8.453 1 98.56 105 TYR A N 1
ATOM 841 C CA . TYR A 1 105 ? 1.891 22.172 7.184 1 98.56 105 TYR A CA 1
ATOM 842 C C . TYR A 1 105 ? 0.668 21.281 7.031 1 98.56 105 TYR A C 1
ATOM 844 O O . TYR A 1 105 ? 0.446 20.375 7.84 1 98.56 105 TYR A O 1
ATOM 852 N N . PHE A 1 106 ? -0.158 21.531 6.066 1 98.75 106 PHE A N 1
ATOM 853 C CA . PHE A 1 106 ? -1.388 20.781 5.848 1 98.75 106 PHE A CA 1
ATOM 854 C C . PHE A 1 106 ? -1.182 19.703 4.793 1 98.75 106 PHE A C 1
ATOM 856 O O . PHE A 1 106 ? -0.976 20 3.615 1 98.75 106 PHE A O 1
ATOM 863 N N . ILE A 1 107 ? -1.253 18.453 5.195 1 98.69 107 ILE A N 1
ATOM 864 C CA . ILE A 1 107 ? -0.964 17.312 4.344 1 98.69 107 ILE A CA 1
ATOM 865 C C . ILE A 1 107 ? -2.244 16.844 3.652 1 98.69 107 ILE A C 1
ATOM 867 O O . ILE A 1 107 ? -3.262 16.609 4.305 1 98.69 107 ILE A O 1
ATOM 871 N N . LEU A 1 108 ? -2.18 16.734 2.363 1 97.69 108 LEU A N 1
ATOM 872 C CA . LEU A 1 108 ? -3.342 16.234 1.643 1 97.69 108 LEU A CA 1
ATOM 873 C C . LEU A 1 108 ? -2.916 15.508 0.37 1 97.69 108 LEU A C 1
ATOM 875 O O . LEU A 1 108 ? -1.787 15.672 -0.096 1 97.69 108 LEU A O 1
ATOM 879 N N . GLY A 1 109 ? -3.762 14.664 -0.119 1 97.38 109 GLY A N 1
ATOM 880 C CA . GLY A 1 109 ? -3.521 13.977 -1.377 1 97.38 109 GLY A CA 1
ATOM 881 C C . GLY A 1 109 ? -3.791 14.844 -2.592 1 97.38 109 GLY A C 1
ATOM 882 O O . GLY A 1 109 ? -4.441 15.883 -2.484 1 97.38 109 GLY A O 1
ATOM 883 N N . SER A 1 110 ? -3.314 14.375 -3.725 1 96.69 110 SER A N 1
ATOM 884 C CA . SER A 1 110 ? -3.494 15.141 -4.957 1 96.69 110 SER A CA 1
ATOM 885 C C . SER A 1 110 ? -4.969 15.234 -5.336 1 96.69 110 SER A C 1
ATOM 887 O O . SER A 1 110 ? -5.383 16.188 -5.992 1 96.69 110 SER A O 1
ATOM 889 N N . ASP A 1 111 ? -5.723 14.273 -4.938 1 94.06 111 ASP A N 1
ATOM 890 C CA . ASP A 1 111 ? -7.16 14.328 -5.191 1 94.06 111 ASP A CA 1
ATOM 891 C C . ASP A 1 111 ? -7.789 15.539 -4.508 1 94.06 111 ASP A C 1
ATOM 893 O O . ASP A 1 111 ? -8.57 16.266 -5.117 1 94.06 111 ASP A O 1
ATOM 897 N N . GLU A 1 112 ? -7.516 15.727 -3.25 1 95 112 GLU A N 1
ATOM 898 C CA . GLU A 1 112 ? -8.008 16.875 -2.496 1 95 112 GLU A CA 1
ATOM 899 C C . GLU A 1 112 ? -7.426 18.172 -3.033 1 95 112 GLU A C 1
ATOM 901 O O . GLU A 1 112 ? -8.125 19.188 -3.102 1 95 112 GLU A O 1
ATOM 906 N N . TRP A 1 113 ? -6.16 18.156 -3.387 1 97 113 TRP A N 1
ATOM 907 C CA . TRP A 1 113 ? -5.512 19.328 -3.951 1 97 113 TRP A CA 1
ATOM 908 C C . TRP A 1 113 ? -6.254 19.812 -5.191 1 97 113 TRP A C 1
ATOM 910 O O . TRP A 1 113 ? -6.496 21.016 -5.344 1 97 113 TRP A O 1
ATOM 920 N N . GLU A 1 114 ? -6.602 18.859 -6.051 1 96.69 114 GLU A N 1
ATOM 921 C CA . GLU A 1 114 ? -7.281 19.203 -7.301 1 96.69 114 GLU A CA 1
ATOM 922 C C . GLU A 1 114 ? -8.625 19.875 -7.031 1 96.69 114 GLU A C 1
ATOM 924 O O . GLU A 1 114 ? -9.07 20.719 -7.816 1 96.69 114 GLU A O 1
ATOM 929 N N . GLU A 1 115 ? -9.227 19.594 -5.898 1 95.06 115 GLU A N 1
ATOM 930 C CA . GLU A 1 115 ? -10.562 20.094 -5.598 1 95.06 115 GLU A CA 1
ATOM 931 C C . GLU A 1 115 ? -10.516 21.156 -4.504 1 95.06 115 GLU A C 1
ATOM 933 O O . GLU A 1 115 ? -11.562 21.578 -3.998 1 95.06 115 GLU A O 1
ATOM 938 N N . LEU A 1 116 ? -9.43 21.578 -4.105 1 96.56 116 LEU A N 1
ATOM 939 C CA . LEU A 1 116 ? -9.227 22.422 -2.93 1 96.56 116 LEU A CA 1
ATOM 940 C C . LEU A 1 116 ? -10.023 23.703 -3.043 1 96.56 116 LEU A C 1
ATOM 942 O O . LEU A 1 116 ? -10.531 24.219 -2.043 1 96.56 116 LEU A O 1
ATOM 946 N N . HIS A 1 117 ? -10.164 24.266 -4.234 1 96 117 HIS A N 1
ATOM 947 C CA . HIS A 1 117 ? -10.844 25.531 -4.465 1 96 117 HIS A CA 1
ATOM 948 C C . HIS A 1 117 ? -12.32 25.438 -4.109 1 96 117 HIS A C 1
ATOM 950 O O . HIS A 1 117 ? -12.992 26.469 -3.955 1 96 117 HIS A O 1
ATOM 956 N N . ASN A 1 118 ? -12.852 24.219 -3.982 1 95.31 118 ASN A N 1
ATOM 957 C CA . ASN A 1 118 ? -14.25 24 -3.627 1 95.31 118 ASN A CA 1
ATOM 958 C C . ASN A 1 118 ? -14.445 23.984 -2.113 1 95.31 118 ASN A C 1
ATOM 960 O O . ASN A 1 118 ? -15.578 24.016 -1.629 1 95.31 118 ASN A O 1
ATOM 964 N N . TRP A 1 119 ? -13.359 24.016 -1.35 1 95.25 119 TRP A N 1
ATOM 965 C CA . TRP A 1 119 ? -13.469 23.922 0.103 1 95.25 119 TRP A CA 1
ATOM 966 C C . TRP A 1 119 ? -13.914 25.234 0.708 1 95.25 119 TRP A C 1
ATOM 968 O O . TRP A 1 119 ? -13.578 26.312 0.194 1 95.25 119 TRP A O 1
ATOM 978 N N . ARG A 1 120 ? -14.641 25.109 1.812 1 95 120 ARG A N 1
ATOM 979 C CA . ARG A 1 120 ? -15.148 26.297 2.49 1 95 120 ARG A CA 1
ATOM 980 C C . ARG A 1 120 ? -14 27.219 2.904 1 95 120 ARG A C 1
ATOM 982 O O . ARG A 1 120 ? -13.016 26.766 3.498 1 95 120 ARG A O 1
ATOM 989 N N . ARG A 1 121 ? -14.133 28.5 2.553 1 97 121 ARG A N 1
ATOM 990 C CA . ARG A 1 121 ? -13.164 29.547 2.879 1 97 121 ARG A CA 1
ATOM 991 C C . ARG A 1 121 ? -11.773 29.188 2.365 1 97 121 ARG A C 1
ATOM 993 O O . ARG A 1 121 ? -10.797 29.234 3.113 1 97 121 ARG A O 1
ATOM 1000 N N . TYR A 1 122 ? -11.766 28.797 1.136 1 97 122 TYR A N 1
ATOM 1001 C CA . TYR A 1 122 ? -10.547 28.484 0.406 1 97 122 TYR A CA 1
ATOM 1002 C C . TYR A 1 122 ? -9.516 29.594 0.577 1 97 122 TYR A C 1
ATOM 1004 O O . TYR A 1 122 ? -8.32 29.328 0.725 1 97 122 TYR A O 1
ATOM 1012 N N . ASP A 1 123 ? -9.945 30.797 0.591 1 97.25 123 ASP A N 1
ATOM 1013 C CA . ASP A 1 123 ? -9.07 31.953 0.742 1 97.25 123 ASP A CA 1
ATOM 1014 C C . ASP A 1 123 ? -8.312 31.906 2.066 1 97.25 123 ASP A C 1
ATOM 1016 O O . ASP A 1 123 ? -7.105 32.156 2.104 1 97.25 123 ASP A O 1
ATOM 1020 N N . LEU A 1 124 ? -8.977 31.531 3.129 1 97.44 124 LEU A N 1
ATOM 1021 C CA . LEU A 1 124 ? -8.352 31.438 4.441 1 97.44 124 LEU A CA 1
ATOM 1022 C C . LEU A 1 124 ? -7.418 30.234 4.508 1 97.44 124 LEU A C 1
ATOM 1024 O O . LEU A 1 124 ? -6.371 30.281 5.16 1 97.44 124 LEU A O 1
ATOM 1028 N N . LEU A 1 125 ? -7.785 29.172 3.857 1 96.81 125 LEU A N 1
ATOM 1029 C CA . LEU A 1 125 ? -6.957 27.969 3.842 1 96.81 125 LEU A CA 1
ATOM 1030 C C . LEU A 1 125 ? -5.582 28.266 3.244 1 96.81 125 LEU A C 1
ATOM 1032 O O . LEU A 1 125 ? -4.559 27.984 3.867 1 96.81 125 LEU A O 1
ATOM 1036 N N . VAL A 1 126 ? -5.625 28.859 2.061 1 97.19 126 VAL A N 1
ATOM 1037 C CA . VAL A 1 126 ? -4.383 29.047 1.32 1 97.19 126 VAL A CA 1
ATOM 1038 C C . VAL A 1 126 ? -3.52 30.094 2.021 1 97.19 126 VAL A C 1
ATOM 1040 O O . VAL A 1 126 ? -2.289 30.031 1.973 1 97.19 126 VAL A O 1
ATOM 1043 N N . LYS A 1 127 ? -4.105 31.016 2.754 1 97.5 127 LYS A N 1
ATOM 1044 C CA . LYS A 1 127 ? -3.381 32.094 3.426 1 97.5 127 LYS A CA 1
ATOM 1045 C C . LYS A 1 127 ? -2.771 31.609 4.738 1 97.5 127 LYS A C 1
ATOM 1047 O O . LYS A 1 127 ? -1.797 32.188 5.227 1 97.5 127 LYS A O 1
ATOM 1052 N N . ASN A 1 128 ? -3.26 30.5 5.281 1 97.94 128 ASN A N 1
ATOM 1053 C CA . ASN A 1 128 ? -2.932 30.219 6.676 1 97.94 128 ASN A CA 1
ATOM 1054 C C . ASN A 1 128 ? -2.268 28.859 6.824 1 97.94 128 ASN A C 1
ATOM 1056 O O . ASN A 1 128 ? -2.018 28.406 7.945 1 97.94 128 ASN A O 1
ATOM 1060 N N . ALA A 1 129 ? -1.95 28.203 5.758 1 98.12 129 ALA A N 1
ATOM 1061 C CA . ALA A 1 129 ? -1.271 26.906 5.82 1 98.12 129 ALA A CA 1
ATOM 1062 C C . ALA A 1 129 ? -0.243 26.781 4.699 1 98.12 129 ALA A C 1
ATOM 1064 O O . ALA A 1 129 ? -0.306 27.5 3.701 1 98.12 129 ALA A O 1
ATOM 1065 N N . ILE A 1 130 ? 0.719 26 4.902 1 98.5 130 ILE A N 1
ATOM 1066 C CA . ILE A 1 130 ? 1.608 25.5 3.861 1 98.5 130 ILE A CA 1
ATOM 1067 C C . ILE A 1 130 ? 1.198 24.078 3.469 1 98.5 130 ILE A C 1
ATOM 1069 O O . ILE A 1 130 ? 1.15 23.188 4.316 1 98.5 130 ILE A O 1
ATOM 1073 N N . PHE A 1 131 ? 0.944 23.891 2.227 1 98.62 131 PHE A N 1
ATOM 1074 C CA . PHE A 1 131 ? 0.391 22.609 1.809 1 98.62 131 PHE A CA 1
ATOM 1075 C C . PHE A 1 131 ? 1.503 21.625 1.459 1 98.62 131 PHE A C 1
ATOM 1077 O O . PHE A 1 131 ? 2.498 22 0.837 1 98.62 131 PHE A O 1
ATOM 1084 N N . ILE A 1 132 ? 1.387 20.438 1.938 1 98.69 132 ILE A N 1
ATOM 1085 C CA . ILE A 1 132 ? 2.166 19.297 1.451 1 98.69 132 ILE A CA 1
ATOM 1086 C C . ILE A 1 132 ? 1.262 18.344 0.673 1 98.69 132 ILE A C 1
ATOM 1088 O O . ILE A 1 132 ? 0.367 17.719 1.248 1 98.69 132 ILE A O 1
ATOM 1092 N N . VAL A 1 133 ? 1.518 18.25 -0.588 1 98.56 133 VAL A N 1
ATOM 1093 C CA . VAL A 1 133 ? 0.662 17.453 -1.469 1 98.56 133 VAL A CA 1
ATOM 1094 C C . VAL A 1 133 ? 1.345 16.125 -1.802 1 98.56 133 VAL A C 1
ATOM 1096 O O . VAL A 1 133 ? 2.463 16.109 -2.32 1 98.56 133 VAL A O 1
ATOM 1099 N N . VAL A 1 134 ? 0.682 15.062 -1.478 1 98.06 134 VAL A N 1
ATOM 1100 C CA . VAL A 1 134 ? 1.166 13.711 -1.767 1 98.06 134 VAL A CA 1
ATOM 1101 C C . VAL A 1 134 ? 0.392 13.133 -2.945 1 98.06 134 VAL A C 1
ATOM 1103 O O . VAL A 1 134 ? -0.762 12.719 -2.797 1 98.06 134 VAL A O 1
ATOM 1106 N N . PRO A 1 135 ? 0.991 13.016 -4.059 1 95.88 135 PRO A N 1
ATOM 1107 C CA . PRO A 1 135 ? 0.236 12.602 -5.246 1 95.88 135 PRO A CA 1
ATOM 1108 C C . PRO A 1 135 ? -0.068 11.109 -5.266 1 95.88 135 PRO A C 1
ATOM 1110 O O . PRO A 1 135 ? 0.819 10.289 -5.008 1 95.88 135 PRO A O 1
ATOM 1113 N N . ARG A 1 136 ? -1.291 10.789 -5.578 1 88.38 136 ARG A N 1
ATOM 1114 C CA . ARG A 1 136 ? -1.737 9.453 -5.957 1 88.38 136 ARG A CA 1
ATOM 1115 C C . ARG A 1 136 ? -1.939 9.352 -7.469 1 88.38 136 ARG A C 1
ATOM 1117 O O . ARG A 1 136 ? -1.896 8.258 -8.031 1 88.38 136 ARG A O 1
ATOM 1124 N N . LYS A 1 137 ? -2.234 10.422 -7.992 1 87.19 137 LYS A N 1
ATOM 1125 C CA . LYS A 1 137 ? -2.381 10.664 -9.422 1 87.19 137 LYS A CA 1
ATOM 1126 C C . LYS A 1 137 ? -1.647 11.93 -9.852 1 87.19 137 LYS A C 1
ATOM 1128 O O . LYS A 1 137 ? -1.282 12.758 -9.008 1 87.19 137 LYS A O 1
ATOM 1133 N N . PRO A 1 138 ? -1.435 12.062 -11.133 1 89.25 138 PRO A N 1
ATOM 1134 C CA . PRO A 1 138 ? -0.747 13.281 -11.586 1 89.25 138 PRO A CA 1
ATOM 1135 C C . PRO A 1 138 ? -1.499 14.555 -11.219 1 89.25 138 PRO A C 1
ATOM 1137 O O . PRO A 1 138 ? -2.732 14.586 -11.258 1 89.25 138 PRO A O 1
ATOM 1140 N N . ILE A 1 139 ? -0.788 15.523 -10.812 1 92 139 ILE A N 1
ATOM 1141 C CA . ILE A 1 139 ? -1.325 16.844 -10.469 1 92 139 ILE A CA 1
ATOM 1142 C C . ILE A 1 139 ? -1.461 17.688 -11.734 1 92 139 ILE A C 1
ATOM 1144 O O . ILE A 1 139 ? -0.491 17.859 -12.477 1 92 139 ILE A O 1
ATOM 1148 N N . THR A 1 140 ? -2.65 18.219 -11.891 1 90.69 140 THR A N 1
ATOM 1149 C CA . THR A 1 140 ? -2.893 18.953 -13.133 1 90.69 140 THR A CA 1
ATOM 1150 C C . THR A 1 140 ? -3.182 20.422 -12.844 1 90.69 140 THR A C 1
ATOM 1152 O O . THR A 1 140 ? -3.182 21.25 -13.758 1 90.69 140 THR A O 1
ATOM 1155 N N . VAL A 1 141 ? -3.408 20.812 -11.617 1 92.56 141 VAL A N 1
ATOM 1156 C CA . VAL A 1 141 ? -3.834 22.172 -11.273 1 92.56 141 VAL A CA 1
ATOM 1157 C C . VAL A 1 141 ? -2.713 22.891 -10.531 1 92.56 141 VAL A C 1
ATOM 1159 O O . VAL A 1 141 ? -2.111 22.328 -9.609 1 92.56 141 VAL A O 1
ATOM 1162 N N . ALA A 1 142 ? -2.471 24.062 -10.96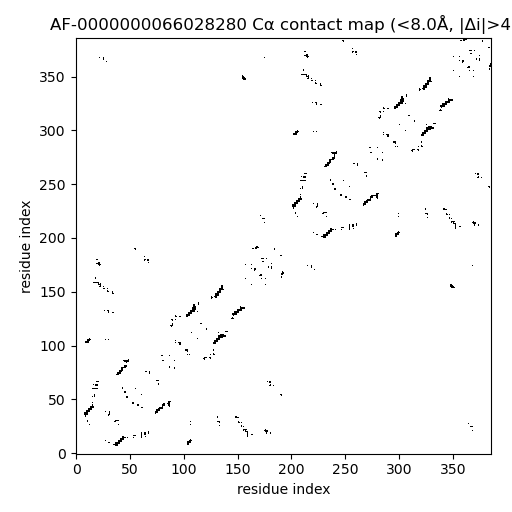9 1 93.19 142 ALA A N 1
ATOM 1163 C CA . ALA A 1 142 ? -1.552 24.953 -10.258 1 93.19 142 ALA A CA 1
ATOM 1164 C C . ALA A 1 142 ? -2.311 25.953 -9.398 1 93.19 142 ALA A C 1
ATOM 1166 O O . ALA A 1 142 ? -3.389 26.422 -9.773 1 93.19 142 ALA A O 1
ATOM 1167 N N . ARG A 1 143 ? -1.783 26.203 -8.242 1 96.31 143 ARG A N 1
ATOM 1168 C CA . ARG A 1 143 ? -2.348 27.188 -7.336 1 96.31 143 ARG A CA 1
ATOM 1169 C C . ARG A 1 143 ? -1.27 28.141 -6.824 1 96.31 143 ARG A C 1
ATOM 1171 O O . ARG A 1 143 ? -0.787 27.984 -5.699 1 96.31 143 ARG A O 1
ATOM 1178 N N . PRO A 1 144 ? -1.006 29.156 -7.617 1 95.31 144 PRO A N 1
ATOM 1179 C CA . PRO A 1 144 ? 0.096 30.062 -7.285 1 95.31 144 PRO A CA 1
ATOM 1180 C C . PRO A 1 144 ? -0.149 30.828 -5.988 1 95.31 144 PRO A C 1
ATOM 1182 O O . PRO A 1 144 ? 0.799 31.328 -5.367 1 95.31 144 PRO A O 1
ATOM 1185 N N . GLU A 1 145 ? -1.34 31 -5.613 1 96.44 145 GLU A N 1
ATOM 1186 C CA . GLU A 1 145 ? -1.676 31.734 -4.402 1 96.44 145 GLU A CA 1
ATOM 1187 C C . GLU A 1 145 ? -1.427 30.906 -3.152 1 96.44 145 GLU A C 1
ATOM 1189 O O . GLU A 1 145 ? -1.444 31.422 -2.037 1 96.44 145 GLU A O 1
ATOM 1194 N N . ALA A 1 146 ? -1.219 29.594 -3.305 1 97.62 146 ALA A N 1
ATOM 1195 C CA . ALA A 1 146 ? -0.98 28.672 -2.189 1 97.62 146 ALA A CA 1
ATOM 1196 C C . ALA A 1 146 ? 0.501 28.328 -2.068 1 97.62 146 ALA A C 1
ATOM 1198 O O . ALA A 1 146 ? 1.185 28.141 -3.078 1 97.62 146 ALA A O 1
ATOM 1199 N N . GLU A 1 147 ? 1.055 28.344 -0.864 1 97.94 147 GLU A N 1
ATOM 1200 C CA . GLU A 1 147 ? 2.367 27.766 -0.599 1 97.94 147 GLU A CA 1
ATOM 1201 C C . GLU A 1 147 ? 2.293 26.234 -0.521 1 97.94 147 GLU A C 1
ATOM 1203 O O . GLU A 1 147 ? 1.602 25.688 0.338 1 97.94 147 GLU A O 1
ATOM 1208 N N . ALA A 1 148 ? 3.059 25.594 -1.462 1 98.12 148 ALA A N 1
ATOM 1209 C CA . ALA A 1 148 ? 2.895 24.141 -1.52 1 98.12 148 ALA A CA 1
ATOM 1210 C C . ALA A 1 148 ? 4.23 23.453 -1.774 1 98.12 148 ALA A C 1
ATOM 1212 O O . ALA A 1 148 ? 5.082 23.969 -2.494 1 98.12 148 ALA A O 1
ATOM 1213 N N . ILE A 1 149 ? 4.398 22.328 -1.112 1 98.12 149 ILE A N 1
ATOM 1214 C CA . ILE A 1 149 ? 5.473 21.359 -1.346 1 98.12 149 ILE A CA 1
ATOM 1215 C C . ILE A 1 149 ? 4.891 20.062 -1.899 1 98.12 149 ILE A C 1
ATOM 1217 O O . ILE A 1 149 ? 3.91 19.531 -1.367 1 98.12 149 ILE A O 1
ATOM 1221 N N . PHE A 1 150 ? 5.438 19.578 -2.949 1 97.69 150 PHE A N 1
ATOM 1222 C CA . PHE A 1 150 ? 4.969 18.328 -3.557 1 97.69 150 PHE A CA 1
ATOM 1223 C C . PHE A 1 150 ? 5.949 17.203 -3.295 1 97.69 150 PHE A C 1
ATOM 1225 O O . PHE A 1 150 ? 7.148 17.328 -3.545 1 97.69 150 PHE A O 1
ATOM 1232 N N . THR A 1 151 ? 5.387 16.109 -2.764 1 97.38 151 THR A N 1
ATOM 1233 C CA . THR A 1 151 ? 6.223 14.938 -2.51 1 97.38 151 THR A CA 1
ATOM 1234 C C . THR A 1 151 ? 6.316 14.055 -3.754 1 97.38 151 THR A C 1
ATOM 1236 O O . THR A 1 151 ? 5.672 14.336 -4.766 1 97.38 151 THR A O 1
ATOM 1239 N N . ASP A 1 152 ? 7.16 13 -3.609 1 91.88 152 ASP A N 1
ATOM 1240 C CA . ASP A 1 152 ? 7.102 11.945 -4.609 1 91.88 152 ASP A CA 1
ATOM 1241 C C . ASP A 1 152 ? 5.738 11.258 -4.609 1 91.88 152 ASP A C 1
ATOM 1243 O O . ASP A 1 152 ? 5.023 11.289 -3.604 1 91.88 152 ASP A O 1
ATOM 1247 N N . MET A 1 153 ? 5.449 10.672 -5.734 1 94.25 153 MET A N 1
ATOM 1248 C CA . MET A 1 153 ? 4.199 9.93 -5.828 1 94.25 153 MET A CA 1
ATOM 1249 C C . MET A 1 153 ? 4.203 8.734 -4.879 1 94.25 153 MET A C 1
ATOM 1251 O O . MET A 1 153 ? 5.211 8.039 -4.758 1 94.25 153 MET A O 1
ATOM 1255 N N . THR A 1 154 ? 3.117 8.57 -4.164 1 96.56 154 THR A N 1
ATOM 1256 C CA . THR A 1 154 ? 3.008 7.445 -3.242 1 96.56 154 THR A CA 1
ATOM 1257 C C . THR A 1 154 ? 2.67 6.164 -3.996 1 96.56 154 THR A C 1
ATOM 1259 O O . THR A 1 154 ? 1.889 6.184 -4.949 1 96.56 154 THR A O 1
ATOM 1262 N N . PRO A 1 155 ? 3.248 5.02 -3.588 1 95.88 155 PRO A N 1
ATOM 1263 C CA . PRO A 1 155 ? 2.869 3.734 -4.18 1 95.88 155 PRO A CA 1
ATOM 1264 C C . PRO A 1 155 ? 1.646 3.113 -3.508 1 95.88 155 PRO A C 1
ATOM 1266 O O . PRO A 1 155 ? 1.24 2.004 -3.859 1 95.88 155 PRO A O 1
ATOM 1269 N N . ILE A 1 156 ? 1.052 3.779 -2.527 1 97.06 156 ILE A N 1
ATOM 1270 C CA . ILE A 1 156 ? -0.058 3.234 -1.754 1 97.06 156 ILE A CA 1
ATOM 1271 C C . ILE A 1 156 ? -1.317 4.059 -2.004 1 97.06 156 ILE A C 1
ATOM 1273 O O . ILE A 1 156 ? -1.437 5.188 -1.516 1 97.06 156 ILE A O 1
ATOM 1277 N N . ASN A 1 157 ? -2.236 3.465 -2.723 1 95.31 157 ASN A N 1
ATOM 1278 C CA . ASN A 1 157 ? -3.488 4.137 -3.057 1 95.31 157 ASN A CA 1
ATOM 1279 C C . ASN A 1 157 ? -4.684 3.455 -2.398 1 95.31 157 ASN A C 1
ATOM 1281 O O . ASN A 1 157 ? -5.703 3.213 -3.051 1 95.31 157 ASN A O 1
ATOM 1285 N N . VAL A 1 158 ? -4.547 3.076 -1.227 1 96.94 158 VAL A N 1
ATOM 1286 C CA . VAL A 1 158 ? -5.594 2.434 -0.439 1 96.94 158 VAL A CA 1
ATOM 1287 C C . VAL A 1 158 ? -6.629 3.473 -0.006 1 96.94 158 VAL A C 1
ATOM 1289 O O . VAL A 1 158 ? -6.285 4.629 0.248 1 96.94 158 VAL A O 1
ATOM 1292 N N . SER A 1 159 ? -7.859 3.133 0.059 1 96.19 159 SER A N 1
ATOM 1293 C CA . SER A 1 159 ? -8.922 3.99 0.577 1 96.19 159 SER A CA 1
ATOM 1294 C C . SER A 1 159 ? -9.719 3.283 1.667 1 96.19 159 SER A C 1
ATOM 1296 O O . SER A 1 159 ? -9.805 2.053 1.684 1 96.19 159 SER A O 1
ATOM 1298 N N . SER A 1 160 ? -10.25 4.086 2.52 1 97.69 160 SER A N 1
ATOM 1299 C CA . SER A 1 160 ? -11.109 3.531 3.559 1 97.69 160 SER A CA 1
ATOM 1300 C C . SER A 1 160 ? -12.32 2.834 2.955 1 97.69 160 SER A C 1
ATOM 1302 O O . SER A 1 160 ? -12.781 1.816 3.477 1 97.69 160 SER A O 1
ATOM 1304 N N . THR A 1 161 ? -12.844 3.373 1.889 1 96.75 161 THR A N 1
ATOM 1305 C CA . THR A 1 161 ? -13.984 2.771 1.203 1 96.75 161 THR A CA 1
ATOM 1306 C C . THR A 1 161 ? -13.648 1.354 0.745 1 96.75 161 THR A C 1
ATOM 1308 O O . THR A 1 161 ? -14.438 0.429 0.944 1 96.75 161 THR A O 1
ATOM 1311 N N . TYR A 1 162 ? -12.5 1.194 0.149 1 97.31 162 TYR A N 1
ATOM 1312 C CA . TYR A 1 162 ? -12.055 -0.118 -0.31 1 97.31 162 TYR A CA 1
ATOM 1313 C C . TYR A 1 162 ? -11.984 -1.104 0.85 1 97.31 162 TYR A C 1
ATOM 1315 O O . TYR A 1 162 ? -12.43 -2.248 0.729 1 97.31 162 TYR A O 1
ATOM 1323 N N . ILE A 1 163 ? -11.422 -0.674 1.968 1 98.44 163 ILE A N 1
ATOM 1324 C CA . ILE A 1 163 ? -11.273 -1.51 3.154 1 98.44 163 ILE A CA 1
ATOM 1325 C C . ILE A 1 163 ? -12.648 -1.931 3.668 1 98.44 163 ILE A C 1
ATOM 1327 O O . ILE A 1 163 ? -12.875 -3.109 3.945 1 98.44 163 ILE A O 1
ATOM 1331 N N . ARG A 1 164 ? -13.555 -1.004 3.768 1 98.25 164 ARG A N 1
ATOM 1332 C CA . ARG A 1 164 ? -14.898 -1.315 4.246 1 98.25 164 ARG A CA 1
ATOM 1333 C C . ARG A 1 164 ? -15.594 -2.305 3.32 1 98.25 164 ARG A C 1
ATOM 1335 O O . ARG A 1 164 ? -16.281 -3.223 3.783 1 98.25 164 ARG A O 1
ATOM 1342 N N . GLN A 1 165 ? -15.453 -2.125 2.045 1 97.5 165 GLN A N 1
ATOM 1343 C CA . GLN A 1 165 ? -16.062 -3.023 1.065 1 97.5 165 GLN A CA 1
ATOM 1344 C C . GLN A 1 165 ? -15.516 -4.441 1.212 1 97.5 165 GLN A C 1
ATOM 1346 O O . GLN A 1 165 ? -16.266 -5.414 1.125 1 97.5 165 GLN A O 1
ATOM 1351 N N . ARG A 1 166 ? -14.273 -4.531 1.415 1 97.94 166 ARG A N 1
ATOM 1352 C CA . ARG A 1 166 ? -13.672 -5.852 1.585 1 97.94 166 ARG A CA 1
ATOM 1353 C C . ARG A 1 166 ? -14.211 -6.539 2.836 1 97.94 166 ARG A C 1
ATOM 1355 O O . ARG A 1 166 ? -14.594 -7.707 2.793 1 97.94 166 ARG A O 1
ATOM 1362 N N 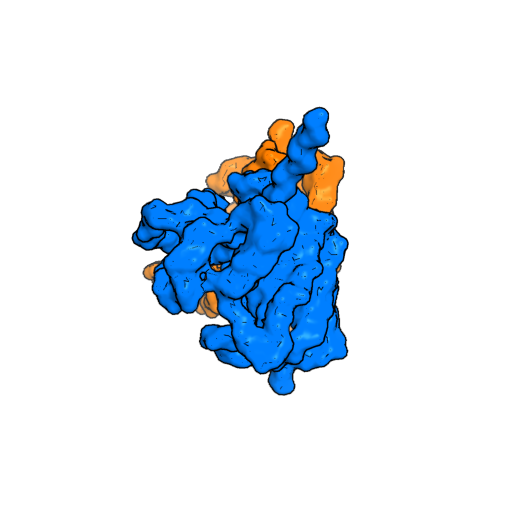. VAL A 1 167 ? -14.219 -5.812 3.947 1 98.31 167 VAL A N 1
ATOM 1363 C CA . VAL A 1 167 ? -14.719 -6.375 5.199 1 98.31 167 VAL A CA 1
ATOM 1364 C C . VAL A 1 167 ? -16.156 -6.836 5.016 1 98.31 167 VAL A C 1
ATOM 1366 O O . VAL A 1 167 ? -16.531 -7.934 5.441 1 98.31 167 VAL A O 1
ATOM 1369 N N . ALA A 1 168 ? -16.922 -6 4.359 1 97.56 168 ALA A N 1
ATOM 1370 C CA . ALA A 1 168 ? -18.344 -6.309 4.137 1 97.56 168 ALA A CA 1
ATOM 1371 C C . ALA A 1 168 ? -18.5 -7.598 3.34 1 97.56 168 ALA A C 1
ATOM 1373 O O . ALA A 1 168 ? -19.484 -8.32 3.502 1 97.56 168 ALA A O 1
ATOM 1374 N N . LYS A 1 169 ? -17.562 -7.934 2.512 1 96.94 169 LYS A N 1
ATOM 1375 C CA . LYS A 1 169 ? -17.609 -9.117 1.663 1 96.94 169 LYS A CA 1
ATOM 1376 C C . LYS A 1 169 ? -16.859 -10.289 2.309 1 96.94 169 LYS A C 1
ATOM 1378 O O . LYS A 1 169 ? -16.672 -11.336 1.68 1 96.94 169 LYS A O 1
ATOM 1383 N N . GLY A 1 170 ? -16.328 -10.094 3.455 1 96.19 170 GLY A N 1
ATOM 1384 C CA . GLY A 1 170 ? -15.625 -11.148 4.176 1 96.19 170 GLY A CA 1
ATOM 1385 C C . GLY A 1 170 ? -14.227 -11.391 3.648 1 96.19 170 GLY A C 1
ATOM 1386 O O . GLY A 1 170 ? -13.68 -12.492 3.803 1 96.19 170 GLY A O 1
ATOM 1387 N N . LYS A 1 171 ? -13.695 -10.406 2.994 1 96.44 171 LYS A N 1
ATOM 1388 C CA . LYS A 1 171 ? -12.352 -10.523 2.43 1 96.44 171 LYS A CA 1
ATOM 1389 C C . LYS A 1 171 ? -11.297 -9.977 3.389 1 96.44 171 LYS A C 1
ATOM 1391 O O . LYS A 1 171 ? -11.57 -9.031 4.137 1 96.44 171 LYS A O 1
ATOM 1396 N N . PRO A 1 172 ? -10.117 -10.523 3.334 1 95.69 172 PRO A N 1
ATOM 1397 C CA . PRO A 1 172 ? -9.07 -10.047 4.242 1 95.69 172 PRO A CA 1
ATOM 1398 C C . PRO A 1 172 ? -8.625 -8.617 3.928 1 95.69 172 PRO A C 1
ATOM 1400 O O . PRO A 1 172 ? -8.625 -8.211 2.762 1 95.69 172 PRO A O 1
ATOM 1403 N N . ILE A 1 173 ? -8.266 -7.902 4.977 1 98.12 173 ILE A N 1
ATOM 1404 C CA . ILE A 1 173 ? -7.738 -6.551 4.82 1 98.12 173 ILE A CA 1
ATOM 1405 C C . ILE A 1 173 ? -6.309 -6.488 5.352 1 98.12 173 ILE A C 1
ATOM 1407 O O . ILE A 1 173 ? -5.793 -5.406 5.645 1 98.12 173 ILE A O 1
ATOM 1411 N N . THR A 1 174 ? -5.688 -7.707 5.422 1 96.94 174 THR A N 1
ATOM 1412 C CA . THR A 1 174 ? -4.277 -7.797 5.785 1 96.94 174 THR A CA 1
ATOM 1413 C C . THR A 1 174 ? -3.418 -6.973 4.836 1 96.94 174 THR A C 1
ATOM 1415 O O . THR A 1 174 ? -3.658 -6.957 3.627 1 96.94 174 THR A O 1
ATOM 1418 N N . TYR A 1 175 ? -2.463 -6.211 5.363 1 97.12 175 TYR A N 1
ATOM 1419 C CA . TYR A 1 175 ? -1.484 -5.383 4.664 1 97.12 175 TYR A CA 1
ATOM 1420 C C . TYR A 1 175 ? -2.084 -4.031 4.289 1 97.12 175 TYR A C 1
ATOM 1422 O O . TYR A 1 175 ? -1.368 -3.131 3.842 1 97.12 175 TYR A O 1
ATOM 1430 N N . LEU A 1 176 ? -3.439 -3.893 4.434 1 98.44 176 LEU A N 1
ATOM 1431 C CA . LEU A 1 176 ? -4.062 -2.621 4.074 1 98.44 176 LEU A CA 1
ATOM 1432 C C . LEU A 1 176 ? -4.148 -1.698 5.285 1 98.44 176 LEU A C 1
ATOM 1434 O O . LEU A 1 176 ? -4.234 -0.477 5.137 1 98.44 176 LEU A O 1
ATOM 1438 N N . VAL A 1 177 ? -4.211 -2.318 6.453 1 98.69 177 VAL A N 1
ATOM 1439 C CA . VAL A 1 177 ? -4.246 -1.618 7.734 1 98.69 177 VAL A CA 1
ATOM 1440 C C . VAL A 1 177 ? -3.225 -2.236 8.688 1 98.69 177 VAL A C 1
ATOM 1442 O O . VAL A 1 177 ? -2.803 -3.379 8.5 1 98.69 177 VAL A O 1
ATOM 1445 N N . PRO A 1 178 ? -2.75 -1.397 9.672 1 98.06 178 PRO A N 1
ATOM 1446 C CA . PRO A 1 178 ? -1.949 -2.037 10.719 1 98.06 178 PRO A CA 1
ATOM 1447 C C . PRO A 1 178 ? -2.662 -3.223 11.359 1 98.06 178 PRO A C 1
ATOM 1449 O O . PRO A 1 178 ? -3.889 -3.211 11.5 1 98.06 178 PRO A O 1
ATOM 1452 N N . LYS A 1 179 ? -1.868 -4.203 11.805 1 97.12 179 LYS A N 1
ATOM 1453 C CA . LYS A 1 179 ? -2.412 -5.434 12.375 1 97.12 179 LYS A CA 1
ATOM 1454 C C . LYS A 1 179 ? -3.334 -5.133 13.555 1 97.12 179 LYS A C 1
ATOM 1456 O O . LYS A 1 179 ? -4.371 -5.781 13.719 1 97.12 179 LYS A O 1
ATOM 1461 N N . THR A 1 180 ? -2.975 -4.172 14.375 1 98.12 180 THR A N 1
ATOM 1462 C CA . THR A 1 180 ? -3.771 -3.826 15.547 1 98.12 180 THR A CA 1
ATOM 1463 C C . THR A 1 180 ? -5.129 -3.268 15.133 1 98.12 180 THR A C 1
ATOM 1465 O O . THR A 1 180 ? -6.141 -3.525 15.789 1 98.12 180 THR A O 1
ATOM 1468 N N . VAL A 1 181 ? -5.164 -2.553 14.078 1 98.81 181 VAL A N 1
ATOM 1469 C CA . VAL A 1 181 ? -6.414 -2.008 13.562 1 98.81 181 VAL A CA 1
ATOM 1470 C C . VAL A 1 181 ? -7.266 -3.131 12.977 1 98.81 181 VAL A C 1
ATOM 1472 O O . VAL A 1 181 ? -8.477 -3.18 13.195 1 98.81 181 VAL A O 1
ATOM 1475 N N . GLU A 1 182 ? -6.625 -4.031 12.219 1 98.62 182 GLU A N 1
ATOM 1476 C CA . GLU A 1 182 ? -7.328 -5.191 11.68 1 98.62 182 GLU A CA 1
ATOM 1477 C C . GLU A 1 182 ? -8 -5.992 12.797 1 98.62 182 GLU A C 1
ATOM 1479 O O . GLU A 1 182 ? -9.18 -6.336 12.688 1 98.62 182 GLU A O 1
ATOM 1484 N N . THR A 1 183 ? -7.258 -6.277 13.812 1 98.44 183 THR A N 1
ATOM 1485 C CA . THR A 1 183 ? -7.762 -7.023 14.961 1 98.44 183 THR A CA 1
ATOM 1486 C C . THR A 1 183 ? -8.938 -6.293 15.602 1 98.44 183 THR A C 1
ATOM 1488 O O . THR A 1 183 ? -9.953 -6.91 15.93 1 98.44 183 THR A O 1
ATOM 1491 N N . TYR A 1 184 ? -8.805 -4.969 15.781 1 98.81 184 TYR A N 1
ATOM 1492 C CA . TYR A 1 184 ? -9.852 -4.152 16.375 1 98.81 184 TYR A CA 1
ATOM 1493 C C . TYR A 1 184 ? -11.141 -4.242 15.562 1 98.81 184 TYR A C 1
ATOM 1495 O O . TYR A 1 184 ? -12.227 -4.387 16.125 1 98.81 184 TYR A O 1
ATOM 1503 N N . ILE A 1 185 ? -11.008 -4.141 14.227 1 98.75 185 ILE A N 1
ATOM 1504 C CA . ILE A 1 185 ? -12.156 -4.191 13.328 1 98.75 185 ILE A CA 1
ATOM 1505 C C . ILE A 1 185 ? -12.875 -5.527 13.484 1 98.75 185 ILE A C 1
ATOM 1507 O O . ILE A 1 185 ? -14.102 -5.57 13.578 1 98.75 185 ILE A O 1
ATOM 1511 N N . HIS A 1 186 ? -12.125 -6.586 13.57 1 98.06 186 HIS A N 1
ATOM 1512 C CA . HIS A 1 186 ? -12.695 -7.918 13.703 1 98.06 186 HIS A CA 1
ATOM 1513 C C . HIS A 1 186 ? -13.336 -8.117 15.07 1 98.06 186 HIS A C 1
ATOM 1515 O O . HIS A 1 186 ? -14.469 -8.586 15.164 1 98.06 186 HIS A O 1
ATOM 1521 N N . GLU A 1 187 ? -12.609 -7.703 16.078 1 98.31 187 GLU A N 1
ATOM 1522 C CA . GLU A 1 187 ? -13.07 -7.914 17.453 1 98.31 187 GLU A CA 1
ATOM 1523 C C . GLU A 1 187 ? -14.344 -7.117 17.734 1 98.31 187 GLU A C 1
ATOM 1525 O O . GLU A 1 187 ? -15.195 -7.551 18.516 1 98.31 187 GLU A O 1
ATOM 1530 N N . ASN A 1 188 ? -14.484 -5.953 17.125 1 98.38 188 ASN A N 1
ATOM 1531 C CA . ASN A 1 188 ? -15.641 -5.098 17.375 1 98.38 188 ASN A CA 1
ATOM 1532 C C . ASN A 1 188 ? -16.688 -5.219 16.266 1 98.38 188 ASN A C 1
ATOM 1534 O O . ASN A 1 188 ? -17.656 -4.477 16.234 1 98.38 188 ASN A O 1
ATOM 1538 N N . HIS A 1 189 ? -16.453 -6.102 15.273 1 97.81 189 HIS A N 1
ATOM 1539 C CA . HIS A 1 189 ? -17.375 -6.387 14.172 1 97.81 189 HIS A CA 1
ATOM 1540 C C . HIS A 1 189 ? -17.734 -5.113 13.406 1 97.81 189 HIS A C 1
ATOM 1542 O O . HIS A 1 189 ? -18.906 -4.848 13.148 1 97.81 189 HIS A O 1
ATOM 1548 N N . LEU A 1 190 ? -16.719 -4.367 13.18 1 98.38 190 LEU A N 1
ATOM 1549 C CA . LEU A 1 190 ? -16.938 -3.127 12.445 1 98.38 190 LEU A CA 1
ATOM 1550 C C . LEU A 1 190 ? -17.016 -3.393 10.945 1 98.38 190 LEU A C 1
ATOM 1552 O O . LEU A 1 190 ? -16.234 -4.184 10.406 1 98.38 190 LEU A O 1
ATOM 1556 N N . TYR A 1 191 ? -17.969 -2.744 10.219 1 97.56 191 TYR A N 1
ATOM 1557 C CA . TYR A 1 191 ? -18.125 -2.711 8.766 1 97.56 191 TYR A CA 1
ATOM 1558 C C . TYR A 1 191 ? -18.656 -4.039 8.25 1 97.56 191 TYR A C 1
ATOM 1560 O O . TYR A 1 191 ? -18.594 -4.309 7.043 1 97.56 191 TYR A O 1
ATOM 1568 N N . TYR A 1 192 ? -18.953 -4.934 9.141 1 93.19 192 TYR A N 1
ATOM 1569 C CA . TYR A 1 192 ? -19.562 -6.191 8.727 1 93.19 192 TYR A CA 1
ATOM 1570 C C . TYR A 1 192 ? -20.984 -5.973 8.211 1 93.19 192 TYR A C 1
ATOM 1572 O O . TYR A 1 192 ? -21.656 -5.031 8.633 1 93.19 192 TYR A O 1
ATOM 1580 N N . PRO A 1 193 ? -21.406 -6.805 7.273 1 86.69 193 PRO A N 1
ATOM 1581 C CA . PRO A 1 193 ? -22.797 -6.664 6.828 1 86.69 193 PRO A CA 1
ATOM 1582 C C . PRO A 1 193 ? -23.797 -6.828 7.965 1 86.69 193 PRO A C 1
ATOM 1584 O O . PRO A 1 193 ? -23.516 -7.516 8.945 1 86.69 193 PRO A O 1
ATOM 1587 N N . MET B 1 1 ? -13.672 -46.438 -6.621 1 29.78 1 MET B N 1
ATOM 1588 C CA . MET B 1 1 ? -13.289 -45.344 -7.52 1 29.78 1 MET B CA 1
ATOM 1589 C C . MET B 1 1 ? -12.758 -44.156 -6.734 1 29.78 1 MET B C 1
ATOM 1591 O O . MET B 1 1 ? -13.477 -43.562 -5.926 1 29.78 1 MET B O 1
ATOM 1595 N N . ILE B 1 2 ? -11.477 -44.219 -6.363 1 33.22 2 ILE B N 1
ATOM 1596 C CA . ILE B 1 2 ? -10.883 -43.219 -5.508 1 33.22 2 ILE B CA 1
ATOM 1597 C C . ILE B 1 2 ? -11.242 -41.812 -6.031 1 33.22 2 ILE B C 1
ATOM 1599 O O . ILE B 1 2 ? -11.07 -41.531 -7.219 1 33.22 2 ILE B O 1
ATOM 1603 N N . LYS B 1 3 ? -12.375 -41.344 -5.645 1 43.91 3 LYS B N 1
ATOM 1604 C CA . LYS B 1 3 ? -12.758 -39.969 -6.027 1 43.91 3 LYS B CA 1
ATOM 1605 C C . LYS B 1 3 ? -11.523 -39.125 -6.277 1 43.91 3 LYS B C 1
ATOM 1607 O O . LYS B 1 3 ? -10.625 -39.031 -5.434 1 43.91 3 LYS B O 1
ATOM 1612 N N . PRO B 1 4 ? -11.125 -38.875 -7.504 1 41.16 4 PRO B N 1
ATOM 1613 C CA . PRO B 1 4 ? -9.875 -38.125 -7.711 1 41.16 4 PRO B CA 1
ATOM 1614 C C . PRO B 1 4 ? -9.625 -37.062 -6.641 1 41.16 4 PRO B C 1
ATOM 1616 O O . PRO B 1 4 ? -10.578 -36.531 -6.055 1 41.16 4 PRO B O 1
ATOM 1619 N N . LEU B 1 5 ? -8.641 -37.156 -5.789 1 44.03 5 LEU B N 1
ATOM 1620 C CA . LEU B 1 5 ? -8.141 -36.188 -4.844 1 44.03 5 LEU B CA 1
ATOM 1621 C C . LEU B 1 5 ? -8.43 -34.75 -5.34 1 44.03 5 LEU B C 1
ATOM 1623 O O . LEU B 1 5 ? -8.289 -34.469 -6.531 1 44.03 5 LEU B O 1
ATOM 1627 N N . LYS B 1 6 ? -9.445 -34.062 -4.852 1 52.28 6 LYS B N 1
ATOM 1628 C CA . LYS B 1 6 ? -9.93 -32.719 -5.176 1 52.28 6 LYS B CA 1
ATOM 1629 C C . LYS B 1 6 ? -8.812 -31.875 -5.754 1 52.28 6 LYS B C 1
ATOM 1631 O O . LYS B 1 6 ? -7.711 -31.812 -5.199 1 52.28 6 LYS B O 1
ATOM 1636 N N . SER B 1 7 ? -8.727 -31.656 -7.082 1 65.75 7 SER B N 1
ATOM 1637 C CA . SER B 1 7 ? -7.727 -30.859 -7.789 1 65.75 7 SER B CA 1
ATOM 1638 C C . SER B 1 7 ? -7.398 -29.594 -7.023 1 65.75 7 SER B C 1
ATOM 1640 O O . SER B 1 7 ? -8.305 -28.891 -6.555 1 65.75 7 SER B O 1
ATOM 1642 N N . SER B 1 8 ? -6.262 -29.547 -6.312 1 84.19 8 SER B N 1
ATOM 1643 C CA . SER B 1 8 ? -5.809 -28.391 -5.547 1 84.19 8 SER B CA 1
ATOM 1644 C C . SER B 1 8 ? -5.473 -27.219 -6.461 1 84.19 8 SER B C 1
ATOM 1646 O O . SER B 1 8 ? -4.652 -27.359 -7.371 1 84.19 8 SER B O 1
ATOM 1648 N N . ARG B 1 9 ? -6.242 -26.141 -6.434 1 95.38 9 ARG B N 1
ATOM 1649 C CA . ARG B 1 9 ? -5.973 -24.938 -7.207 1 95.38 9 ARG B CA 1
ATOM 1650 C C . ARG B 1 9 ? -4.77 -24.188 -6.648 1 95.38 9 ARG B C 1
ATOM 1652 O O . ARG B 1 9 ? -4.863 -23.547 -5.602 1 95.38 9 ARG B O 1
ATOM 1659 N N . THR B 1 10 ? -3.664 -24.391 -7.34 1 97.5 10 THR B N 1
ATOM 1660 C CA . THR B 1 10 ? -2.408 -23.812 -6.871 1 97.5 10 THR B CA 1
ATOM 1661 C C . THR B 1 10 ? -2.014 -22.609 -7.727 1 97.5 10 THR B C 1
ATOM 1663 O O . THR B 1 10 ? -1.929 -22.719 -8.953 1 97.5 10 THR B O 1
ATOM 1666 N N . GLY B 1 11 ? -1.915 -21.453 -7.051 1 98.38 11 GLY B N 1
ATOM 1667 C CA . GLY B 1 11 ? -1.344 -20.297 -7.703 1 98.38 11 GLY B CA 1
ATOM 1668 C C . GLY B 1 11 ? 0.172 -20.25 -7.645 1 98.38 11 GLY B C 1
ATOM 1669 O O . GLY B 1 11 ? 0.773 -20.75 -6.691 1 98.38 11 GLY B O 1
ATOM 1670 N N . LEU B 1 12 ? 0.729 -19.688 -8.664 1 98.19 12 LEU B N 1
ATOM 1671 C CA . LEU B 1 12 ? 2.174 -19.5 -8.742 1 98.19 12 LEU B CA 1
ATOM 1672 C C . LEU B 1 12 ? 2.521 -18.031 -8.875 1 98.19 12 LEU B C 1
ATOM 1674 O O . LEU B 1 12 ? 2.062 -17.359 -9.805 1 98.19 12 LEU B O 1
ATOM 1678 N N . LEU B 1 13 ? 3.254 -17.531 -7.953 1 98.31 13 LEU B N 1
ATOM 1679 C CA . LEU B 1 13 ? 3.83 -16.188 -8.023 1 98.31 13 LEU B CA 1
ATOM 1680 C C . LEU B 1 13 ? 5.355 -16.25 -8.031 1 98.31 13 LEU B C 1
ATOM 1682 O O . LEU B 1 13 ? 5.977 -16.484 -6.988 1 98.31 13 LEU B O 1
ATOM 1686 N N . ALA B 1 14 ? 5.859 -16.047 -9.203 1 96.38 14 ALA B N 1
ATOM 1687 C CA . ALA B 1 14 ? 7.312 -16.062 -9.359 1 96.38 14 ALA B CA 1
ATOM 1688 C C . ALA B 1 14 ? 7.867 -14.633 -9.391 1 96.38 14 ALA B C 1
ATOM 1690 O O . ALA B 1 14 ? 7.215 -13.719 -9.898 1 96.38 14 ALA B O 1
ATOM 1691 N N . GLY B 1 15 ? 9.039 -14.477 -8.812 1 94.88 15 GLY B N 1
ATOM 1692 C CA . GLY B 1 15 ? 9.648 -13.156 -8.812 1 94.88 15 GLY B CA 1
ATOM 1693 C C . GLY B 1 15 ? 11.031 -13.133 -8.203 1 94.88 15 GLY B C 1
ATOM 1694 O O . GLY B 1 15 ? 11.461 -14.102 -7.574 1 94.88 15 GLY B O 1
ATOM 1695 N N . VAL B 1 16 ? 11.695 -12 -8.43 1 95.38 16 VAL B N 1
ATOM 1696 C CA . VAL B 1 16 ? 13.023 -11.82 -7.867 1 95.38 16 VAL B CA 1
ATOM 1697 C C . VAL B 1 16 ? 12.922 -11.602 -6.359 1 95.38 16 VAL B C 1
ATOM 1699 O O . VAL B 1 16 ? 13.773 -12.078 -5.598 1 95.38 16 VAL B O 1
ATOM 1702 N N . PHE B 1 17 ? 11.922 -10.906 -5.895 1 97.56 17 PHE B N 1
ATOM 1703 C CA . PHE B 1 17 ? 11.672 -10.641 -4.484 1 97.56 17 PHE B CA 1
ATOM 1704 C C . PHE B 1 17 ? 12.891 -10.016 -3.822 1 97.56 17 PHE B C 1
ATOM 1706 O O . PHE B 1 17 ? 13.367 -10.508 -2.793 1 97.56 17 PHE B O 1
ATOM 1713 N N . ASP B 1 18 ? 13.273 -8.883 -4.41 1 97.75 18 ASP B N 1
ATOM 1714 C CA . ASP B 1 18 ? 14.523 -8.25 -4.004 1 97.75 18 ASP B CA 1
ATOM 1715 C C . ASP B 1 18 ? 14.273 -6.848 -3.455 1 97.75 18 ASP B C 1
ATOM 1717 O O . ASP B 1 18 ? 14.836 -5.871 -3.959 1 97.75 18 ASP B O 1
ATOM 1721 N N . PRO B 1 19 ? 13.492 -6.633 -2.494 1 98.62 19 PRO B N 1
ATOM 1722 C CA . PRO B 1 19 ? 12.93 -7.617 -1.568 1 98.62 19 PRO B CA 1
ATOM 1723 C C . PRO B 1 19 ? 11.461 -7.918 -1.849 1 98.62 19 PRO B C 1
ATOM 1725 O O . PRO B 1 19 ? 10.844 -7.266 -2.693 1 98.62 19 PRO B O 1
ATOM 1728 N N . VAL B 1 20 ? 10.961 -8.93 -1.185 1 98.69 20 VAL B N 1
ATOM 1729 C CA . VAL B 1 20 ? 9.516 -9.125 -1.091 1 98.69 20 VAL B CA 1
ATOM 1730 C C . VAL B 1 20 ? 8.875 -7.922 -0.405 1 98.69 20 VAL B C 1
ATOM 1732 O O . VAL B 1 20 ? 9.477 -7.312 0.485 1 98.69 20 VAL B O 1
ATOM 1735 N N . HIS B 1 21 ? 7.699 -7.555 -0.827 1 98.69 21 HIS B N 1
ATOM 1736 C CA . HIS B 1 21 ? 6.992 -6.434 -0.226 1 98.69 21 HIS B CA 1
ATOM 1737 C C . HIS B 1 21 ? 5.488 -6.691 -0.176 1 98.69 21 HIS B C 1
ATOM 1739 O O . HIS B 1 21 ? 5.016 -7.723 -0.662 1 98.69 21 HIS B O 1
ATOM 1745 N N . ILE B 1 22 ? 4.75 -5.789 0.39 1 98.44 22 ILE B N 1
ATOM 1746 C CA . ILE B 1 22 ? 3.334 -6.008 0.678 1 98.44 22 ILE B CA 1
ATOM 1747 C C . ILE B 1 22 ? 2.551 -6.105 -0.629 1 98.44 22 ILE B C 1
ATOM 1749 O O . ILE B 1 22 ? 1.491 -6.734 -0.679 1 98.44 22 ILE B O 1
ATOM 1753 N N . GLY B 1 23 ? 3.062 -5.469 -1.681 1 98.12 23 GLY B N 1
ATOM 1754 C CA . GLY B 1 23 ? 2.424 -5.586 -2.982 1 98.12 23 GLY B CA 1
ATOM 1755 C C . GLY B 1 23 ? 2.369 -7.016 -3.492 1 98.12 23 GLY B C 1
ATOM 1756 O O . GLY B 1 23 ? 1.356 -7.441 -4.051 1 98.12 23 GLY B O 1
ATOM 1757 N N . HIS B 1 24 ? 3.447 -7.762 -3.338 1 98.31 24 HIS B N 1
ATOM 1758 C CA . HIS B 1 24 ? 3.467 -9.172 -3.705 1 98.31 24 HIS B CA 1
ATOM 1759 C C . HIS B 1 24 ? 2.441 -9.969 -2.902 1 98.31 24 HIS B C 1
ATOM 1761 O O . HIS B 1 24 ? 1.703 -10.781 -3.461 1 98.31 24 HIS B O 1
ATOM 1767 N N . LEU B 1 25 ? 2.414 -9.727 -1.649 1 98.56 25 LEU B N 1
ATOM 1768 C CA . LEU B 1 25 ? 1.563 -10.477 -0.735 1 98.56 25 LEU B CA 1
ATOM 1769 C C . LEU B 1 25 ? 0.09 -10.195 -1.002 1 98.56 25 LEU B C 1
ATOM 1771 O O . LEU B 1 25 ? -0.726 -11.117 -1.063 1 98.56 25 LEU B O 1
ATOM 1775 N N . PHE B 1 26 ? -0.221 -8.961 -1.191 1 98.56 26 PHE B N 1
ATOM 1776 C CA . PHE B 1 26 ? -1.617 -8.602 -1.416 1 98.56 26 PHE B CA 1
ATOM 1777 C C . PHE B 1 26 ? -2.092 -9.109 -2.773 1 98.56 26 PHE B C 1
ATOM 1779 O O . PHE B 1 26 ? -3.248 -9.516 -2.92 1 98.56 26 PHE B O 1
ATOM 1786 N N . MET B 1 27 ? -1.179 -9.078 -3.715 1 97.81 27 MET B N 1
ATOM 1787 C CA . MET B 1 27 ? -1.481 -9.633 -5.031 1 97.81 27 MET B CA 1
ATOM 1788 C C . MET B 1 27 ? -1.881 -11.094 -4.93 1 97.81 27 MET B C 1
ATOM 1790 O O . MET B 1 27 ? -2.787 -11.547 -5.629 1 97.81 27 MET B O 1
ATOM 1794 N N . ALA B 1 28 ? -1.211 -11.82 -4.129 1 98.44 28 ALA B N 1
ATOM 1795 C CA . ALA B 1 28 ? -1.521 -13.227 -3.91 1 98.44 28 ALA B CA 1
ATOM 1796 C C . ALA B 1 28 ? -2.902 -13.391 -3.285 1 98.44 28 ALA B C 1
ATOM 1798 O O . ALA B 1 28 ? -3.652 -14.305 -3.65 1 98.44 28 ALA B O 1
ATOM 1799 N N . HIS B 1 29 ? -3.254 -12.523 -2.344 1 98.12 29 HIS B N 1
ATOM 1800 C CA . HIS B 1 29 ? -4.594 -12.547 -1.766 1 98.12 29 HIS B CA 1
ATOM 1801 C C . HIS B 1 29 ? -5.66 -12.344 -2.836 1 98.12 29 HIS B C 1
ATOM 1803 O O . HIS B 1 29 ? -6.652 -13.07 -2.879 1 98.12 29 HIS B O 1
ATOM 1809 N N . LEU B 1 30 ? -5.453 -11.336 -3.693 1 98.38 30 LEU B N 1
ATOM 1810 C CA . LEU B 1 30 ? -6.414 -11.039 -4.75 1 98.38 30 LEU B CA 1
ATOM 1811 C C . LEU B 1 30 ? -6.562 -12.227 -5.699 1 98.38 30 LEU B C 1
ATOM 1813 O O . LEU B 1 30 ? -7.672 -12.547 -6.129 1 98.38 30 LEU B O 1
ATOM 1817 N N . ALA B 1 31 ? -5.434 -12.867 -5.961 1 98.5 31 ALA B N 1
ATOM 1818 C CA . ALA B 1 31 ? -5.461 -14.039 -6.84 1 98.5 31 ALA B CA 1
ATOM 1819 C C . ALA B 1 31 ? -6.25 -15.18 -6.203 1 98.5 31 ALA B C 1
ATOM 1821 O O . ALA B 1 31 ? -7.055 -15.828 -6.875 1 98.5 31 ALA B O 1
ATOM 1822 N N . MET B 1 32 ? -6 -15.414 -4.934 1 98.12 32 MET B N 1
ATOM 1823 C CA . MET B 1 32 ? -6.715 -16.469 -4.223 1 98.12 32 MET B CA 1
ATOM 1824 C C . MET B 1 32 ? -8.227 -16.234 -4.273 1 98.12 32 MET B C 1
ATOM 1826 O O . MET B 1 32 ? -8.992 -17.172 -4.512 1 98.12 32 MET B O 1
ATOM 1830 N N . GLU B 1 33 ? -8.625 -15.047 -4.125 1 97.75 33 GLU B N 1
ATOM 1831 C CA . GLU B 1 33 ? -10.039 -14.688 -4.141 1 97.75 33 GLU B CA 1
ATOM 1832 C C . GLU B 1 33 ? -10.641 -14.875 -5.527 1 97.75 33 GLU B C 1
ATOM 1834 O O . GLU B 1 33 ? -11.75 -15.391 -5.664 1 97.75 33 GLU B O 1
ATOM 1839 N N . ALA B 1 34 ? -9.891 -14.469 -6.547 1 97.62 34 ALA B N 1
ATOM 1840 C CA . ALA B 1 34 ? -10.406 -14.445 -7.914 1 97.62 34 ALA B CA 1
ATOM 1841 C C . ALA B 1 34 ? -10.586 -15.859 -8.461 1 97.62 34 ALA B C 1
ATOM 1843 O O . ALA B 1 34 ? -11.492 -16.109 -9.258 1 97.62 34 ALA B O 1
ATOM 1844 N N . ALA B 1 35 ? -9.766 -16.797 -8.016 1 97.81 35 ALA B N 1
ATOM 1845 C CA . ALA B 1 35 ? -9.766 -18.125 -8.617 1 97.81 35 ALA B CA 1
ATOM 1846 C C . ALA B 1 35 ? -10.023 -19.203 -7.566 1 97.81 35 ALA B C 1
ATOM 1848 O O . ALA B 1 35 ? -9.906 -20.406 -7.852 1 97.81 35 ALA B O 1
ATOM 1849 N N . ASN B 1 36 ? -10.344 -18.781 -6.336 1 97.06 36 ASN B N 1
ATOM 1850 C CA . ASN B 1 36 ? -10.57 -19.703 -5.234 1 97.06 36 ASN B CA 1
ATOM 1851 C C . ASN B 1 36 ? -9.406 -20.672 -5.066 1 97.06 36 ASN B C 1
ATOM 1853 O O . ASN B 1 36 ? -9.594 -21.891 -5.023 1 97.06 36 ASN B O 1
ATOM 1857 N N . LEU B 1 37 ? -8.25 -20.141 -5.023 1 98 37 LEU B N 1
ATOM 1858 C CA . LEU B 1 37 ? -7.051 -20.953 -4.906 1 98 37 LEU B CA 1
ATOM 1859 C C . LEU B 1 37 ? -6.957 -21.594 -3.525 1 98 37 LEU B C 1
ATOM 1861 O O . LEU B 1 37 ? -7.32 -20.969 -2.525 1 98 37 LEU B O 1
ATOM 1865 N N . ASP B 1 38 ? -6.367 -22.734 -3.463 1 97.44 38 ASP B N 1
ATOM 1866 C CA . ASP B 1 38 ? -6.113 -23.422 -2.201 1 97.44 38 ASP B CA 1
ATOM 1867 C C . ASP B 1 38 ? -4.805 -22.953 -1.571 1 97.44 38 ASP B C 1
ATOM 1869 O O . ASP B 1 38 ? -4.672 -22.938 -0.346 1 97.44 38 ASP B O 1
ATOM 1873 N N . ARG B 1 39 ? -3.904 -22.625 -2.412 1 97.81 39 ARG B N 1
ATOM 1874 C CA . ARG B 1 39 ? -2.59 -22.172 -1.967 1 97.81 39 ARG B CA 1
ATOM 1875 C C . ARG B 1 39 ? -1.889 -21.359 -3.059 1 97.81 39 ARG B C 1
ATOM 1877 O O . ARG B 1 39 ? -2.289 -21.406 -4.223 1 97.81 39 ARG B O 1
ATOM 1884 N N . VAL B 1 40 ? -0.95 -20.625 -2.662 1 98.56 40 VAL B N 1
ATOM 1885 C CA . VAL B 1 40 ? -0.083 -19.906 -3.592 1 98.56 40 VAL B CA 1
ATOM 1886 C C . VAL B 1 40 ? 1.374 -20.281 -3.342 1 98.56 40 VAL B C 1
ATOM 1888 O O . VAL B 1 40 ? 1.867 -20.172 -2.217 1 98.56 40 VAL B O 1
ATOM 1891 N N . TRP B 1 41 ? 2.014 -20.797 -4.344 1 98.31 41 TRP B N 1
ATOM 1892 C CA . TRP B 1 41 ? 3.453 -21.047 -4.32 1 98.31 41 TRP B CA 1
ATOM 1893 C C . TRP B 1 41 ? 4.223 -19.781 -4.703 1 98.31 41 TRP B C 1
ATOM 1895 O O . TRP B 1 41 ? 4.016 -19.219 -5.781 1 98.31 41 TRP B O 1
ATOM 1905 N N . PHE B 1 42 ? 5.004 -19.328 -3.789 1 98.5 42 PHE B N 1
ATOM 1906 C CA . PHE B 1 42 ? 5.973 -18.281 -4.094 1 98.5 42 PHE B CA 1
ATOM 1907 C C . PHE B 1 42 ? 7.293 -18.891 -4.562 1 98.5 42 PHE B C 1
ATOM 1909 O O . PHE B 1 42 ? 7.914 -19.672 -3.838 1 98.5 42 PHE B O 1
ATOM 1916 N N . VAL B 1 43 ? 7.742 -18.484 -5.77 1 97 43 VAL B N 1
ATOM 1917 C CA . VAL B 1 43 ? 8.93 -19.078 -6.367 1 97 43 VAL B CA 1
ATOM 1918 C C . VAL B 1 43 ? 9.969 -17.984 -6.633 1 97 43 VAL B C 1
ATOM 1920 O O . VAL B 1 43 ? 9.898 -17.281 -7.637 1 97 43 VAL B O 1
ATOM 1923 N N . PRO B 1 44 ? 10.969 -17.891 -5.777 1 96.62 44 PRO B N 1
ATOM 1924 C CA . PRO B 1 44 ? 12.023 -16.906 -6.02 1 96.62 44 PRO B CA 1
ATOM 1925 C C . PRO B 1 44 ? 12.938 -17.297 -7.18 1 96.62 44 PRO B C 1
ATOM 1927 O O . PRO B 1 44 ? 13.336 -18.469 -7.293 1 96.62 44 PRO B O 1
ATOM 1930 N N . THR B 1 45 ? 13.172 -16.297 -7.969 1 93.5 45 THR B N 1
ATOM 1931 C CA . THR B 1 45 ? 14.094 -16.516 -9.078 1 93.5 45 THR B CA 1
ATOM 1932 C C . THR B 1 45 ? 15.539 -16.562 -8.586 1 93.5 45 THR B C 1
ATOM 1934 O O . THR B 1 45 ? 15.984 -15.664 -7.867 1 93.5 45 THR B O 1
ATOM 1937 N N . HIS B 1 46 ? 16.25 -17.547 -9.039 1 91.31 46 HIS B N 1
ATOM 1938 C CA . HIS B 1 46 ? 17.641 -17.641 -8.617 1 91.31 46 HIS B CA 1
ATOM 1939 C C . HIS B 1 46 ? 18.531 -16.672 -9.398 1 91.31 46 HIS B C 1
ATOM 1941 O O . HIS B 1 46 ? 19.156 -15.789 -8.82 1 91.31 46 HIS B O 1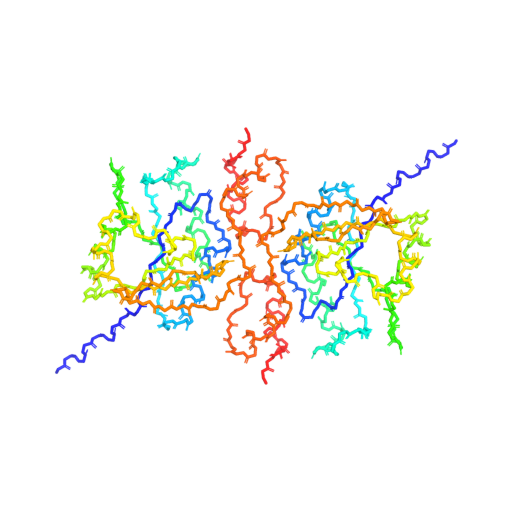
ATOM 1947 N N . ILE B 1 47 ? 18.531 -16.844 -10.695 1 87.81 47 ILE B N 1
ATOM 1948 C CA . ILE B 1 47 ? 19.219 -15.938 -11.609 1 87.81 47 ILE B CA 1
ATOM 1949 C C . ILE B 1 47 ? 18.203 -15.25 -12.516 1 87.81 47 ILE B C 1
ATOM 1951 O O . ILE B 1 47 ? 17.656 -15.867 -13.43 1 87.81 47 ILE B O 1
ATOM 1955 N N . PRO B 1 48 ? 17.938 -13.961 -12.289 1 82.44 48 PRO B N 1
ATOM 1956 C CA . PRO B 1 48 ? 16.922 -13.289 -13.109 1 82.44 48 PRO B CA 1
ATOM 1957 C C . PRO B 1 48 ? 17.328 -13.195 -14.578 1 82.44 48 PRO B C 1
ATOM 1959 O O . PRO B 1 48 ? 18.422 -12.719 -14.891 1 82.44 48 PRO B O 1
ATOM 1962 N N . PRO B 1 49 ? 16.469 -13.586 -15.477 1 74.44 49 PRO B N 1
ATOM 1963 C CA . PRO B 1 49 ? 16.812 -13.562 -16.906 1 74.44 49 PRO B CA 1
ATOM 1964 C C . PRO B 1 49 ? 16.797 -12.148 -17.484 1 74.44 49 PRO B C 1
ATOM 1966 O O . PRO B 1 49 ? 17.547 -11.859 -18.422 1 74.44 49 PRO B O 1
ATOM 1969 N N . HIS B 1 50 ? 15.797 -11.367 -17.25 1 66.31 50 HIS B N 1
ATOM 1970 C CA . HIS B 1 50 ? 15.578 -10.078 -17.906 1 66.31 50 HIS B CA 1
ATOM 1971 C C . HIS B 1 50 ? 16.125 -8.938 -17.047 1 66.31 50 HIS B C 1
ATOM 1973 O O . HIS B 1 50 ? 16.531 -7.902 -17.594 1 66.31 50 HIS B O 1
ATOM 1979 N N . LYS B 1 51 ? 15.82 -9.148 -15.719 1 58 51 LYS B N 1
ATOM 1980 C CA . LYS B 1 51 ? 16.062 -8 -14.852 1 58 51 LYS B CA 1
ATOM 1981 C C . LYS B 1 51 ? 17.547 -7.879 -14.508 1 58 51 LYS B C 1
ATOM 1983 O O . LYS B 1 51 ? 18.312 -8.844 -14.648 1 58 51 LYS B O 1
ATOM 1988 N N . ASP B 1 52 ? 17.938 -6.586 -14.375 1 61.62 52 ASP B N 1
ATOM 1989 C CA . ASP B 1 52 ? 19.25 -6.348 -13.766 1 61.62 52 ASP B CA 1
ATOM 1990 C C . ASP B 1 52 ? 19.5 -7.316 -12.617 1 61.62 52 ASP B C 1
ATOM 1992 O O . ASP B 1 52 ? 18.562 -7.812 -11.992 1 61.62 52 ASP B O 1
ATOM 1996 N N . SER B 1 53 ? 20.594 -7.75 -12.445 1 75.62 53 SER B N 1
ATOM 1997 C CA . SER B 1 53 ? 21.062 -8.648 -11.406 1 75.62 53 SER B CA 1
ATOM 1998 C C . SER B 1 53 ? 20.484 -8.289 -10.039 1 75.62 53 SER B C 1
ATOM 2000 O O . SER B 1 53 ? 20.219 -7.113 -9.766 1 75.62 53 SER B O 1
ATOM 2002 N N . ALA B 1 54 ? 19.938 -9.312 -9.438 1 87.12 54 ALA B N 1
ATOM 2003 C CA . ALA B 1 54 ? 19.578 -9.133 -8.039 1 87.12 54 ALA B CA 1
ATOM 2004 C C . ALA B 1 54 ? 20.625 -8.305 -7.301 1 87.12 54 ALA B C 1
ATOM 2006 O O . ALA B 1 54 ? 21.828 -8.43 -7.566 1 87.12 54 ALA B O 1
ATOM 2007 N N . LYS B 1 55 ? 20.156 -7.43 -6.496 1 93.19 55 LYS B N 1
ATOM 2008 C CA . LYS B 1 55 ? 21.047 -6.52 -5.785 1 93.19 55 LYS B CA 1
ATOM 2009 C C . LYS B 1 55 ? 21.641 -7.188 -4.547 1 93.19 55 LYS B C 1
ATOM 2011 O O . LYS B 1 55 ? 22.672 -6.742 -4.027 1 93.19 55 LYS B O 1
ATOM 2016 N N . VAL B 1 56 ? 20.938 -8.227 -4.074 1 95.94 56 VAL B N 1
ATOM 2017 C CA . VAL B 1 56 ? 21.469 -8.992 -2.947 1 95.94 56 VAL B CA 1
ATOM 2018 C C . VAL B 1 56 ? 21.484 -10.477 -3.289 1 95.94 56 VAL B C 1
ATOM 2020 O O . VAL B 1 56 ? 20.766 -10.922 -4.188 1 95.94 56 VAL B O 1
ATOM 2023 N N . PRO B 1 57 ? 22.25 -11.289 -2.572 1 95.38 57 PRO B N 1
ATOM 2024 C CA . PRO B 1 57 ? 22.344 -12.727 -2.844 1 95.38 57 PRO B CA 1
ATOM 2025 C C . PRO B 1 57 ? 21.016 -13.445 -2.668 1 95.38 57 PRO B C 1
ATOM 2027 O O . PRO B 1 57 ? 20.172 -13 -1.894 1 95.38 57 PRO B O 1
ATOM 2030 N N . TYR B 1 58 ? 20.922 -14.578 -3.357 1 96 58 TYR B N 1
ATOM 2031 C CA . TYR B 1 58 ? 19.719 -15.406 -3.369 1 96 58 TYR B CA 1
ATOM 2032 C C . TYR B 1 58 ? 19.312 -15.789 -1.953 1 96 58 TYR B C 1
ATOM 2034 O O . TYR B 1 58 ? 18.125 -15.75 -1.615 1 96 58 TYR B O 1
ATOM 2042 N N . PHE B 1 59 ? 20.281 -16.078 -1.102 1 96.88 59 PHE B N 1
ATOM 2043 C CA . PHE B 1 59 ? 19.984 -16.562 0.238 1 96.88 59 PHE B CA 1
ATOM 2044 C C . PHE B 1 59 ? 19.266 -15.492 1.054 1 96.88 59 PHE B C 1
ATOM 2046 O O . PHE B 1 59 ? 18.375 -15.797 1.846 1 96.88 59 PHE B O 1
ATOM 2053 N N . HIS B 1 60 ? 19.594 -14.195 0.918 1 98.31 60 HIS B N 1
ATOM 2054 C CA . HIS B 1 60 ? 18.922 -13.109 1.614 1 98.31 60 HIS B CA 1
ATOM 2055 C C . HIS B 1 60 ? 17.484 -12.953 1.122 1 98.31 60 HIS B C 1
ATOM 2057 O O . HIS B 1 60 ? 16.578 -12.734 1.92 1 98.31 60 HIS B O 1
ATOM 2063 N N . ARG B 1 61 ? 17.328 -13.086 -0.201 1 97.94 61 ARG B N 1
ATOM 2064 C CA . ARG B 1 61 ? 16.016 -12.945 -0.793 1 97.94 61 ARG B CA 1
ATOM 2065 C C . ARG B 1 61 ? 15.078 -14.055 -0.329 1 97.94 61 ARG B C 1
ATOM 2067 O O . ARG B 1 61 ? 13.914 -13.805 -0.011 1 97.94 61 ARG B O 1
ATOM 2074 N N . VAL B 1 62 ? 15.57 -15.234 -0.179 1 98.12 62 VAL B N 1
ATOM 2075 C CA . VAL B 1 62 ? 14.797 -16.391 0.277 1 98.12 62 VAL B CA 1
ATOM 2076 C C . VAL B 1 62 ? 14.461 -16.219 1.758 1 98.12 62 VAL B C 1
ATOM 2078 O O . VAL B 1 62 ? 13.336 -16.5 2.176 1 98.12 62 VAL B O 1
ATOM 2081 N N . ASN B 1 63 ? 15.406 -15.781 2.537 1 98.56 63 ASN B N 1
ATOM 2082 C CA . ASN B 1 63 ? 15.164 -15.57 3.959 1 98.56 63 ASN B CA 1
ATOM 2083 C C . ASN B 1 63 ? 14.07 -14.531 4.188 1 98.56 63 ASN B C 1
ATOM 2085 O O . ASN B 1 63 ? 13.164 -14.742 4.996 1 98.56 63 ASN B O 1
ATOM 2089 N N . MET B 1 64 ? 14.18 -13.445 3.477 1 98.75 64 MET B N 1
ATOM 2090 C CA . MET B 1 64 ? 13.156 -12.406 3.594 1 98.75 64 MET B CA 1
ATOM 2091 C C . MET B 1 64 ? 11.789 -12.938 3.174 1 98.75 64 MET B C 1
ATOM 2093 O O . MET B 1 64 ? 10.781 -12.641 3.812 1 98.75 64 MET B O 1
ATOM 2097 N N . LEU B 1 65 ? 11.812 -13.703 2.125 1 98.69 65 LEU B N 1
ATOM 2098 C CA . LEU B 1 65 ? 10.562 -14.273 1.637 1 98.69 65 LEU B CA 1
ATOM 2099 C C . LEU B 1 65 ? 9.961 -15.219 2.666 1 98.69 65 LEU B C 1
ATOM 2101 O O . LEU B 1 65 ? 8.758 -15.172 2.932 1 98.69 65 LEU B O 1
ATOM 2105 N N . GLU B 1 66 ? 10.758 -16.047 3.191 1 98.44 66 GLU B N 1
ATOM 2106 C CA . GLU B 1 66 ? 10.297 -16.969 4.23 1 98.44 66 GLU B CA 1
ATOM 2107 C C . GLU B 1 66 ? 9.68 -16.219 5.402 1 98.44 66 GLU B C 1
ATOM 2109 O O . GLU B 1 66 ? 8.609 -16.594 5.891 1 98.44 66 GLU B O 1
ATOM 2114 N N . MET B 1 67 ? 10.32 -15.203 5.828 1 98.44 67 MET B N 1
ATOM 2115 C CA . MET B 1 67 ? 9.828 -14.391 6.934 1 98.44 67 MET B CA 1
ATOM 2116 C C . MET B 1 67 ? 8.492 -13.75 6.582 1 98.44 67 MET B C 1
ATOM 2118 O O . MET B 1 67 ? 7.578 -13.703 7.41 1 98.44 67 MET B O 1
ATOM 2122 N N . ALA B 1 68 ? 8.406 -13.242 5.375 1 98.56 68 ALA B N 1
ATOM 2123 C CA . ALA B 1 68 ? 7.203 -12.547 4.922 1 98.56 68 ALA B CA 1
ATOM 2124 C C . ALA B 1 68 ? 6.004 -13.492 4.879 1 98.56 68 ALA B C 1
ATOM 2126 O O . ALA B 1 68 ? 4.863 -13.07 5.082 1 98.56 68 ALA B O 1
ATOM 2127 N N . LEU B 1 69 ? 6.23 -14.773 4.625 1 98.38 69 LEU B N 1
ATOM 2128 C CA . LEU B 1 69 ? 5.148 -15.727 4.383 1 98.38 69 LEU B CA 1
ATOM 2129 C C . LEU B 1 69 ? 4.738 -16.422 5.676 1 98.38 69 LEU B C 1
ATOM 2131 O O . LEU B 1 69 ? 3.732 -17.141 5.707 1 98.38 69 LEU B O 1
ATOM 2135 N N . LYS B 1 70 ? 5.449 -16.188 6.703 1 96.5 70 LYS B N 1
ATOM 2136 C CA . LYS B 1 70 ? 5.297 -16.938 7.945 1 96.5 70 LYS B CA 1
ATOM 2137 C C . LYS B 1 70 ? 3.873 -16.828 8.484 1 96.5 70 LYS B C 1
ATOM 2139 O O . LYS B 1 70 ? 3.326 -17.812 9 1 96.5 70 LYS B O 1
ATOM 2144 N N . GLU B 1 71 ? 3.211 -15.719 8.289 1 92.12 71 GLU B N 1
ATOM 2145 C CA . GLU B 1 71 ? 1.883 -15.547 8.867 1 92.12 71 GLU B CA 1
ATOM 2146 C C . GLU B 1 71 ? 0.789 -15.836 7.848 1 92.12 71 GLU B C 1
ATOM 2148 O O . GLU B 1 71 ? -0.378 -15.5 8.07 1 92.12 71 GLU B O 1
ATOM 2153 N N . GLU B 1 72 ? 1.149 -16.359 6.773 1 96.62 72 GLU B N 1
ATOM 2154 C CA . GLU B 1 72 ? 0.212 -16.719 5.711 1 96.62 72 GLU B CA 1
ATOM 2155 C C . GLU B 1 72 ? 0.199 -18.219 5.469 1 96.62 72 GLU B C 1
ATOM 2157 O O . GLU B 1 72 ? 0.967 -18.734 4.648 1 96.62 72 GLU B O 1
ATOM 2162 N N . PRO B 1 73 ? -0.725 -18.906 6.066 1 95.56 73 PRO B N 1
ATOM 2163 C CA . PRO B 1 73 ? -0.675 -20.375 6.039 1 95.56 73 PRO B CA 1
ATOM 2164 C C . PRO B 1 73 ? -0.831 -20.938 4.629 1 95.56 73 PRO B C 1
ATOM 2166 O O . PRO B 1 73 ? -0.389 -22.062 4.355 1 95.56 73 PRO B O 1
ATOM 2169 N N . LYS B 1 74 ? -1.449 -20.219 3.773 1 97.56 74 LYS B N 1
ATOM 2170 C CA . LYS B 1 74 ? -1.702 -20.75 2.434 1 97.56 74 LYS B CA 1
ATOM 2171 C C . LYS B 1 74 ? -0.607 -20.312 1.461 1 97.56 74 LYS B C 1
ATOM 2173 O O . LYS B 1 74 ? -0.641 -20.688 0.283 1 97.56 74 LYS B O 1
ATOM 2178 N N . PHE B 1 75 ? 0.332 -19.5 1.905 1 98.44 75 PHE B N 1
ATOM 2179 C CA . PHE B 1 75 ? 1.479 -19.094 1.102 1 98.44 75 PHE B CA 1
ATOM 2180 C C . PHE B 1 75 ? 2.668 -20.016 1.353 1 98.44 75 PHE B C 1
ATOM 2182 O O . PHE B 1 75 ? 3.08 -20.203 2.498 1 98.44 75 PHE B O 1
ATOM 2189 N N . VAL B 1 76 ? 3.205 -20.562 0.28 1 97.81 76 VAL B N 1
ATOM 2190 C CA . VAL B 1 76 ? 4.254 -21.562 0.419 1 97.81 76 VAL B CA 1
ATOM 2191 C C . VAL B 1 76 ? 5.477 -21.156 -0.395 1 97.81 76 VAL B C 1
ATOM 2193 O O . VAL B 1 76 ? 5.359 -20.812 -1.575 1 97.81 76 VAL B O 1
ATOM 2196 N N . LEU B 1 77 ? 6.602 -21.172 0.231 1 98.06 77 LEU B N 1
ATOM 2197 C CA . LEU B 1 77 ? 7.863 -20.922 -0.463 1 98.06 77 LEU B CA 1
ATOM 2198 C C . LEU B 1 77 ? 8.312 -22.172 -1.218 1 98.06 77 LEU B C 1
ATOM 2200 O O . LEU B 1 77 ? 8.398 -23.25 -0.64 1 98.06 77 LEU B O 1
ATOM 2204 N N . MET B 1 78 ? 8.555 -22 -2.479 1 96.44 78 MET B N 1
ATOM 2205 C CA . MET B 1 78 ? 9.039 -23.094 -3.322 1 96.44 78 MET B CA 1
ATOM 2206 C C . MET B 1 78 ? 10.305 -22.688 -4.062 1 96.44 78 MET B C 1
ATOM 2208 O O . MET B 1 78 ? 10.266 -21.828 -4.945 1 96.44 78 MET B O 1
ATOM 2212 N N . GLU B 1 79 ? 11.422 -23.312 -3.725 1 94.25 79 GLU B N 1
ATOM 2213 C CA . GLU B 1 79 ? 12.672 -23.078 -4.441 1 94.25 79 GLU B CA 1
ATOM 2214 C C . GLU B 1 79 ? 12.828 -24.047 -5.613 1 94.25 79 GLU B C 1
ATOM 2216 O O . GLU B 1 79 ? 13.477 -25.094 -5.488 1 94.25 79 GLU B O 1
ATOM 2221 N N . LEU B 1 80 ? 12.367 -23.641 -6.734 1 90.06 80 LEU B N 1
ATOM 2222 C CA . LEU B 1 80 ? 12.242 -24.562 -7.859 1 90.06 80 LEU B CA 1
ATOM 2223 C C . LEU B 1 80 ? 13.273 -24.234 -8.938 1 90.06 80 LEU B C 1
ATOM 2225 O O . LEU B 1 80 ? 13.539 -25.062 -9.812 1 90.06 80 LEU B O 1
ATOM 2229 N N . GLU B 1 81 ? 13.828 -23.031 -8.844 1 83 81 GLU B N 1
ATOM 2230 C CA . GLU B 1 81 ? 14.625 -22.594 -9.984 1 83 81 GLU B CA 1
ATOM 2231 C C . GLU B 1 81 ? 16.062 -23.062 -9.875 1 83 81 GLU B C 1
ATOM 2233 O O . GLU B 1 81 ? 16.562 -23.312 -8.766 1 83 81 GLU B O 1
ATOM 2238 N N . ARG B 1 82 ? 16.656 -23.109 -11 1 78.81 82 ARG B N 1
ATOM 2239 C CA . ARG B 1 82 ? 18.016 -23.625 -11.094 1 78.81 82 ARG B CA 1
ATOM 2240 C C . ARG B 1 82 ? 19.031 -22.594 -10.609 1 78.81 82 ARG B C 1
ATOM 2242 O O . ARG B 1 82 ? 18.828 -21.391 -10.789 1 78.81 82 ARG B O 1
ATOM 2249 N N . GLU B 1 83 ? 20.141 -23.172 -10.133 1 82.69 83 GLU B N 1
ATOM 2250 C CA . GLU B 1 83 ? 21.172 -22.297 -9.578 1 82.69 83 GLU B CA 1
ATOM 2251 C C . GLU B 1 83 ? 22.219 -21.953 -10.625 1 82.69 83 GLU B C 1
ATOM 2253 O O . GLU B 1 83 ? 22.828 -20.875 -10.57 1 82.69 83 GLU B O 1
ATOM 2258 N N . ALA B 1 84 ? 22.344 -22.703 -11.555 1 81.56 84 ALA B N 1
ATOM 2259 C CA . ALA B 1 84 ? 23.5 -22.625 -12.445 1 81.56 84 ALA B CA 1
ATOM 2260 C C . ALA B 1 84 ? 23.219 -21.703 -13.625 1 81.56 84 ALA B C 1
ATOM 2262 O O . ALA B 1 84 ? 24.141 -21.203 -14.258 1 81.56 84 ALA B O 1
ATOM 2263 N N . ARG B 1 85 ? 22 -21.531 -13.977 1 84.62 85 ARG B N 1
ATOM 2264 C CA . ARG B 1 85 ? 21.641 -20.688 -15.109 1 84.62 85 ARG B CA 1
ATOM 2265 C C . ARG B 1 85 ? 20.281 -20.031 -14.875 1 84.62 85 ARG B C 1
ATOM 2267 O O . ARG B 1 85 ? 19.5 -20.484 -14.023 1 84.62 85 ARG B O 1
ATOM 2274 N N . PRO B 1 86 ? 20.031 -19.047 -15.719 1 88.62 86 PRO B N 1
ATOM 2275 C CA . PRO B 1 86 ? 18.688 -18.453 -15.625 1 88.62 86 PRO B CA 1
ATOM 2276 C C . PRO B 1 86 ? 17.578 -19.453 -15.945 1 88.62 86 PRO B C 1
ATOM 2278 O O . PRO B 1 86 ? 17.75 -20.312 -16.828 1 88.62 86 PRO B O 1
ATOM 2281 N N . THR B 1 87 ? 16.578 -19.453 -15.164 1 91.19 87 THR B N 1
ATOM 2282 C CA . THR B 1 87 ? 15.375 -20.219 -15.422 1 91.19 87 THR B CA 1
ATOM 2283 C C . THR B 1 87 ? 14.266 -19.328 -15.984 1 91.19 87 THR B C 1
ATOM 2285 O O . THR B 1 87 ? 13.852 -18.375 -15.336 1 91.19 87 THR B O 1
ATOM 2288 N N . TYR B 1 88 ? 13.805 -19.719 -17.125 1 93 88 TYR B N 1
ATOM 2289 C CA . TYR B 1 88 ? 12.742 -18.938 -17.75 1 93 88 TYR B CA 1
ATOM 2290 C C . TYR B 1 88 ? 11.375 -19.359 -17.219 1 93 88 TYR B C 1
ATOM 2292 O O . TYR B 1 88 ? 11.188 -20.5 -16.812 1 93 88 TYR B O 1
ATOM 2300 N N . SER B 1 89 ? 10.391 -18.438 -17.344 1 94.75 89 SER B N 1
ATOM 2301 C CA . SER B 1 89 ? 9.07 -18.641 -16.766 1 94.75 89 SER B CA 1
ATOM 2302 C C . SER B 1 89 ? 8.406 -19.906 -17.328 1 94.75 89 SER B C 1
ATOM 2304 O O . SER B 1 89 ? 7.734 -20.641 -16.609 1 94.75 89 SER B O 1
ATOM 2306 N N . TYR B 1 90 ? 8.609 -20.156 -18.625 1 95.75 90 TYR B N 1
ATOM 2307 C CA . TYR B 1 90 ? 7.973 -21.328 -19.219 1 95.75 90 TYR B CA 1
ATOM 2308 C C . TYR B 1 90 ? 8.531 -22.609 -18.609 1 95.75 90 TYR B C 1
ATOM 2310 O O . TYR B 1 90 ? 7.797 -23.594 -18.438 1 95.75 90 TYR B O 1
ATOM 2318 N N . GLU B 1 91 ? 9.797 -22.609 -18.25 1 95.5 91 GLU B N 1
ATOM 2319 C CA . GLU B 1 91 ? 10.406 -23.766 -17.609 1 95.5 91 GLU B CA 1
ATOM 2320 C C . GLU B 1 91 ? 9.797 -24.016 -16.234 1 95.5 91 GLU B C 1
ATOM 2322 O O . GLU B 1 91 ? 9.5 -25.156 -15.875 1 95.5 91 GLU B O 1
ATOM 2327 N N . THR B 1 92 ? 9.656 -22.906 -15.5 1 95.25 92 THR B N 1
ATOM 2328 C CA . THR B 1 92 ? 9.039 -23 -14.18 1 95.25 92 THR B CA 1
ATOM 2329 C C . THR B 1 92 ? 7.613 -23.531 -14.281 1 95.25 92 THR B C 1
ATOM 2331 O O . THR B 1 92 ? 7.227 -24.438 -13.539 1 95.25 92 THR B O 1
ATOM 2334 N N . ILE B 1 93 ? 6.871 -23.078 -15.195 1 96.69 93 ILE B N 1
ATOM 2335 C CA . ILE B 1 93 ? 5.473 -23.438 -15.375 1 96.69 93 ILE B CA 1
ATOM 2336 C C . ILE B 1 93 ? 5.371 -24.922 -15.742 1 96.69 93 ILE B C 1
ATOM 2338 O O . ILE B 1 93 ? 4.543 -25.656 -15.188 1 9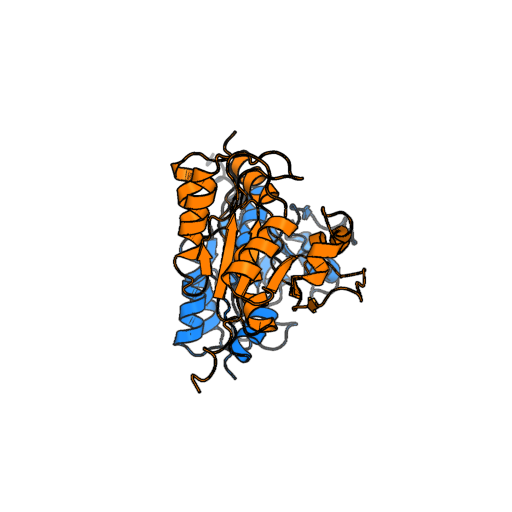6.69 93 ILE B O 1
ATOM 2342 N N . LEU B 1 94 ? 6.203 -25.375 -16.672 1 96.5 94 LEU B N 1
ATOM 2343 C CA . LEU B 1 94 ? 6.176 -26.781 -17.094 1 96.5 94 LEU B CA 1
ATOM 2344 C C . LEU B 1 94 ? 6.539 -27.703 -15.93 1 96.5 94 LEU B C 1
ATOM 2346 O O . LEU B 1 94 ? 5.926 -28.75 -15.758 1 96.5 94 LEU B O 1
ATOM 2350 N N . SER B 1 95 ? 7.535 -27.25 -15.148 1 94.5 95 SER B N 1
ATOM 2351 C CA . SER B 1 95 ? 7.93 -28.031 -13.977 1 94.5 95 SER B CA 1
ATOM 2352 C C . SER B 1 95 ? 6.785 -28.125 -12.977 1 94.5 95 SER B C 1
ATOM 2354 O O . SER B 1 95 ? 6.508 -29.219 -12.453 1 94.5 95 SER B O 1
ATOM 2356 N N . VAL B 1 96 ? 6.133 -27.062 -12.727 1 95.19 96 VAL B N 1
ATOM 2357 C CA . VAL B 1 96 ? 5.043 -27.016 -11.758 1 95.19 96 VAL B CA 1
ATOM 2358 C C . VAL B 1 96 ? 3.865 -27.844 -12.273 1 95.19 96 VAL B C 1
ATOM 2360 O O . VAL B 1 96 ? 3.248 -28.594 -11.508 1 95.19 96 VAL B O 1
ATOM 2363 N N . LYS B 1 97 ? 3.555 -27.703 -13.508 1 95.62 97 LYS B N 1
ATOM 2364 C CA . LYS B 1 97 ? 2.482 -28.5 -14.109 1 95.62 97 LYS B CA 1
ATOM 2365 C C . LYS B 1 97 ? 2.74 -29.984 -13.938 1 95.62 97 LYS B C 1
ATOM 2367 O O . LYS B 1 97 ? 1.817 -30.75 -13.656 1 95.62 97 LYS B O 1
ATOM 2372 N N . HIS B 1 98 ? 3.973 -30.344 -14.148 1 94.44 98 HIS B N 1
ATOM 2373 C CA . HIS B 1 98 ? 4.352 -31.75 -14 1 94.44 98 HIS B CA 1
ATOM 2374 C C . HIS B 1 98 ? 4.113 -32.25 -12.578 1 94.44 98 HIS B C 1
ATOM 2376 O O . HIS B 1 98 ? 3.582 -33.312 -12.375 1 94.44 98 HIS B O 1
ATOM 2382 N N . VAL B 1 99 ? 4.465 -31.438 -11.641 1 92 99 VAL B N 1
ATOM 2383 C CA . VAL B 1 99 ? 4.34 -31.781 -10.234 1 92 99 VAL B CA 1
ATOM 2384 C C . VAL B 1 99 ? 2.863 -31.844 -9.844 1 92 99 VAL B C 1
ATOM 2386 O O . VAL B 1 99 ? 2.434 -32.781 -9.156 1 92 99 VAL B O 1
ATOM 2389 N N . LEU B 1 100 ? 2.08 -30.922 -10.328 1 93.19 100 LEU B N 1
ATOM 2390 C CA . LEU B 1 100 ? 0.685 -30.797 -9.922 1 93.19 100 LEU B CA 1
ATOM 2391 C C . LEU B 1 100 ? -0.2 -31.75 -10.711 1 93.19 100 LEU B C 1
ATOM 2393 O O . LEU B 1 100 ? -1.271 -32.125 -10.25 1 93.19 100 LEU B O 1
ATOM 2397 N N . GLY B 1 101 ? 0.166 -32.062 -11.914 1 94.31 101 GLY B N 1
ATOM 2398 C CA . GLY B 1 101 ? -0.644 -32.875 -12.797 1 94.31 101 GLY B CA 1
ATOM 2399 C C . GLY B 1 101 ? -1.723 -32.094 -13.516 1 94.31 101 GLY B C 1
ATOM 2400 O O . GLY B 1 101 ? -2.607 -32.688 -14.148 1 94.31 101 GLY B O 1
ATOM 2401 N N . GLU B 1 102 ? -1.706 -30.797 -13.344 1 95.62 102 GLU B N 1
ATOM 2402 C CA . GLU B 1 102 ? -2.645 -29.875 -13.984 1 95.62 102 GLU B CA 1
ATOM 2403 C C . GLU B 1 102 ? -2.023 -28.5 -14.18 1 95.62 102 GLU B C 1
ATOM 2405 O O . GLU B 1 102 ? -0.951 -28.219 -13.641 1 95.62 102 GLU B O 1
ATOM 2410 N N . LYS B 1 103 ? -2.674 -27.656 -14.969 1 96.5 103 LYS B N 1
ATOM 2411 C CA . LYS B 1 103 ? -2.205 -26.281 -15.18 1 96.5 103 LYS B CA 1
ATOM 2412 C C . LYS B 1 103 ? -2.205 -25.5 -13.875 1 96.5 103 LYS B C 1
ATOM 2414 O O . LYS B 1 103 ? -3.188 -25.531 -13.125 1 96.5 103 LYS B O 1
ATOM 2419 N N . PRO B 1 104 ? -1.104 -24.922 -13.57 1 97.25 104 PRO B N 1
ATOM 2420 C CA . PRO B 1 104 ? -1.131 -23.969 -12.461 1 97.25 104 PRO B CA 1
ATOM 2421 C C . PRO B 1 104 ? -1.775 -22.625 -12.836 1 97.25 104 PRO B C 1
ATOM 2423 O O . PRO B 1 104 ? -1.942 -22.344 -14.023 1 97.25 104 PRO B O 1
ATOM 2426 N N . TYR B 1 105 ? -2.18 -21.922 -11.875 1 98.56 105 TYR B N 1
ATOM 2427 C CA . TYR B 1 105 ? -2.547 -20.516 -12.047 1 98.56 105 TYR B CA 1
ATOM 2428 C C . TYR B 1 105 ? -1.327 -19.625 -11.906 1 98.56 105 TYR B C 1
ATOM 2430 O O . TYR B 1 105 ? -0.674 -19.594 -10.859 1 98.56 105 TYR B O 1
ATOM 2438 N N . PHE B 1 106 ? -0.958 -18.922 -12.938 1 98.69 106 PHE B N 1
ATOM 2439 C CA . PHE B 1 106 ? 0.219 -18.062 -12.945 1 98.69 106 PHE B CA 1
ATOM 2440 C C . PHE B 1 106 ? -0.166 -16.609 -12.672 1 98.69 106 PHE B C 1
ATOM 2442 O O . PHE B 1 106 ? -0.831 -15.977 -13.484 1 98.69 106 PHE B O 1
ATOM 2449 N N . ILE B 1 107 ? 0.259 -16.109 -11.539 1 98.69 107 ILE B N 1
ATOM 2450 C CA . ILE B 1 107 ? -0.115 -14.773 -11.062 1 98.69 107 ILE B CA 1
ATOM 2451 C C . ILE B 1 107 ? 0.888 -13.742 -11.57 1 98.69 107 ILE B C 1
ATOM 2453 O O . ILE B 1 107 ? 2.098 -13.906 -11.406 1 98.69 107 ILE B O 1
ATOM 2457 N N . LEU B 1 108 ? 0.382 -12.727 -12.203 1 97.75 108 LEU B N 1
ATOM 2458 C CA . LEU B 1 108 ? 1.275 -11.664 -12.648 1 97.75 108 LEU B CA 1
ATOM 2459 C C . LEU B 1 108 ? 0.552 -10.32 -12.68 1 97.75 108 LEU B C 1
ATOM 2461 O O . LEU B 1 108 ? -0.68 -10.273 -12.648 1 97.75 108 LEU B O 1
ATOM 2465 N N . GLY B 1 109 ? 1.289 -9.266 -12.633 1 97.31 109 GLY B N 1
ATOM 2466 C CA . GLY B 1 109 ? 0.731 -7.93 -12.75 1 97.31 109 GLY B CA 1
ATOM 2467 C C . GLY B 1 109 ? 0.39 -7.543 -14.172 1 97.31 109 GLY B C 1
ATOM 2468 O O . GLY B 1 109 ? 0.842 -8.188 -15.125 1 97.31 109 GLY B O 1
ATOM 2469 N N . SER B 1 110 ? -0.373 -6.484 -14.305 1 96.69 110 SER B N 1
ATOM 2470 C CA . SER B 1 110 ? -0.782 -6.031 -15.625 1 96.69 110 SER B CA 1
ATOM 2471 C C . SER B 1 110 ? 0.416 -5.559 -16.438 1 96.69 110 SER B C 1
ATOM 2473 O O . SER B 1 110 ? 0.395 -5.617 -17.672 1 96.69 110 SER B O 1
ATOM 2475 N N . ASP B 1 111 ? 1.417 -5.098 -15.773 1 94.12 111 ASP B N 1
ATOM 2476 C CA . ASP B 1 111 ? 2.633 -4.703 -16.484 1 94.12 111 ASP B CA 1
ATOM 2477 C C . ASP B 1 111 ? 3.246 -5.891 -17.219 1 94.12 111 ASP B C 1
ATOM 2479 O O . ASP B 1 111 ? 3.621 -5.773 -18.391 1 94.12 111 ASP B O 1
ATOM 2483 N N . GLU B 1 112 ? 3.412 -6.988 -16.547 1 95 112 GLU B N 1
ATOM 2484 C CA . GLU B 1 112 ? 3.941 -8.211 -17.156 1 95 112 GLU B CA 1
ATOM 2485 C C . GLU B 1 112 ? 2.992 -8.75 -18.219 1 95 112 GLU B C 1
ATOM 2487 O O . GLU B 1 112 ? 3.434 -9.242 -19.25 1 95 112 GLU B O 1
ATOM 2492 N N . TRP B 1 113 ? 1.705 -8.695 -17.938 1 97 113 TRP B N 1
ATOM 2493 C CA . TRP B 1 113 ? 0.705 -9.156 -18.891 1 97 113 TRP B CA 1
ATOM 2494 C C . TRP B 1 113 ? 0.853 -8.422 -20.219 1 97 113 TRP B C 1
ATOM 2496 O O . TRP B 1 113 ? 0.817 -9.047 -21.281 1 97 113 TRP B O 1
ATOM 2506 N N . GLU B 1 114 ? 1.032 -7.102 -20.125 1 96.75 114 GLU B N 1
ATOM 2507 C CA . GLU B 1 114 ? 1.146 -6.277 -21.328 1 96.75 114 GLU B CA 1
ATOM 2508 C C . GLU B 1 114 ? 2.357 -6.684 -22.156 1 96.75 114 GLU B C 1
ATOM 2510 O O . GLU B 1 114 ? 2.336 -6.578 -23.391 1 96.75 114 GLU B O 1
ATOM 2515 N N . GLU B 1 115 ? 3.367 -7.238 -21.531 1 95.06 115 GLU B N 1
ATOM 2516 C CA . GLU B 1 115 ? 4.613 -7.562 -22.219 1 95.06 115 GLU B CA 1
ATOM 2517 C C . GLU B 1 115 ? 4.785 -9.07 -22.375 1 95.06 115 GLU B C 1
ATOM 2519 O O . GLU B 1 115 ? 5.855 -9.539 -22.766 1 95.06 115 GLU B O 1
ATOM 2524 N N . LEU B 1 116 ? 3.857 -9.812 -22.078 1 96.56 116 LEU B N 1
ATOM 2525 C CA . LEU B 1 116 ? 3.953 -11.266 -21.953 1 96.56 116 LEU B CA 1
ATOM 2526 C C . LEU B 1 116 ? 4.422 -11.883 -23.266 1 96.56 116 LEU B C 1
ATOM 2528 O O . LEU B 1 116 ? 5.164 -12.875 -23.266 1 96.56 116 LEU B O 1
ATOM 2532 N N . HIS B 1 117 ? 4.016 -11.336 -24.406 1 96 117 HIS B N 1
ATOM 2533 C CA . HIS B 1 117 ? 4.34 -11.875 -25.719 1 96 117 HIS B CA 1
ATOM 2534 C C . HIS B 1 117 ? 5.84 -11.82 -25.984 1 96 117 HIS B C 1
ATOM 2536 O O . HIS B 1 117 ? 6.336 -12.484 -26.891 1 96 117 HIS B O 1
ATOM 2542 N N . ASN B 1 118 ? 6.586 -11.023 -25.188 1 95.31 118 ASN B N 1
ATOM 2543 C CA . ASN B 1 118 ? 8.031 -10.914 -25.344 1 95.31 118 ASN B CA 1
ATOM 2544 C C . ASN B 1 118 ? 8.758 -11.992 -24.531 1 95.31 118 ASN B C 1
ATOM 2546 O O . ASN B 1 118 ? 9.969 -12.18 -24.703 1 95.31 118 ASN B O 1
ATOM 2550 N N . TRP B 1 119 ? 8.031 -12.766 -23.719 1 95.25 119 TRP B N 1
ATOM 2551 C CA . TRP B 1 119 ? 8.672 -13.758 -22.875 1 95.25 119 TRP B CA 1
ATOM 2552 C C . TRP B 1 119 ? 9.07 -14.992 -23.672 1 95.25 119 TRP B C 1
ATOM 2554 O O . TRP B 1 119 ? 8.391 -15.359 -24.641 1 95.25 119 TRP B O 1
ATOM 2564 N N . ARG B 1 120 ? 10.164 -15.586 -23.219 1 95 120 ARG B N 1
ATOM 2565 C CA . ARG B 1 120 ? 10.664 -16.781 -23.906 1 95 120 ARG B CA 1
ATOM 2566 C C . ARG B 1 120 ? 9.609 -17.875 -23.938 1 95 120 ARG B C 1
ATOM 2568 O O . ARG B 1 120 ? 9 -18.188 -22.922 1 95 120 ARG B O 1
ATOM 2575 N N . ARG B 1 121 ? 9.383 -18.422 -25.125 1 96.94 121 ARG B N 1
ATOM 2576 C CA . ARG B 1 121 ? 8.438 -19.5 -25.375 1 96.94 121 ARG B CA 1
ATOM 2577 C C . ARG B 1 121 ? 7.043 -19.125 -24.891 1 96.94 121 ARG B C 1
ATOM 2579 O O . ARG B 1 121 ? 6.406 -19.891 -24.156 1 96.94 121 ARG B O 1
ATOM 2586 N N . TYR B 1 122 ? 6.656 -17.984 -25.312 1 97 122 TYR B N 1
ATOM 2587 C CA . TYR B 1 122 ? 5.324 -17.453 -25.047 1 97 122 TYR B CA 1
ATOM 2588 C C . TYR B 1 122 ? 4.25 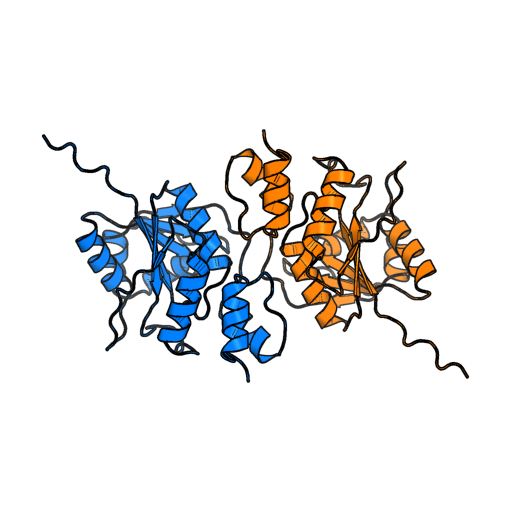-18.469 -25.406 1 97 122 TYR B C 1
ATOM 2590 O O . TYR B 1 122 ? 3.258 -18.609 -24.688 1 97 122 TYR B O 1
ATOM 2598 N N . ASP B 1 123 ? 4.449 -19.188 -26.438 1 97.25 123 ASP B N 1
ATOM 2599 C CA . ASP B 1 123 ? 3.508 -20.203 -26.906 1 97.25 123 ASP B CA 1
ATOM 2600 C C . ASP B 1 123 ? 3.301 -21.281 -25.844 1 97.25 123 ASP B C 1
ATOM 2602 O O . ASP B 1 123 ? 2.166 -21.672 -25.562 1 97.25 123 ASP B O 1
ATOM 2606 N N . LEU B 1 124 ? 4.359 -21.703 -25.203 1 97.44 124 LEU B N 1
ATOM 2607 C CA . LEU B 1 124 ? 4.277 -22.719 -24.156 1 97.44 124 LEU B CA 1
ATOM 2608 C C . LEU B 1 124 ? 3.652 -22.156 -22.891 1 97.44 124 LEU B C 1
ATOM 2610 O O . LEU B 1 124 ? 2.924 -22.844 -22.188 1 97.44 124 LEU B O 1
ATOM 2614 N N . LEU B 1 125 ? 3.936 -20.922 -22.594 1 96.88 125 LEU B N 1
ATOM 2615 C CA . LEU B 1 125 ? 3.371 -20.266 -21.422 1 96.88 125 LEU B CA 1
ATOM 2616 C C . LEU B 1 125 ? 1.848 -20.266 -21.484 1 96.88 125 LEU B C 1
ATOM 2618 O O . LEU B 1 125 ? 1.181 -20.719 -20.547 1 96.88 125 LEU B O 1
ATOM 2622 N N . VAL B 1 126 ? 1.349 -19.766 -22.609 1 97.19 126 VAL B N 1
ATOM 2623 C CA . VAL B 1 126 ? -0.091 -19.562 -22.734 1 97.19 126 VAL B CA 1
ATOM 2624 C C . VAL B 1 126 ? -0.807 -20.906 -22.797 1 97.19 126 VAL B C 1
ATOM 2626 O O . VAL B 1 126 ? -1.94 -21.047 -22.328 1 97.19 126 VAL B O 1
ATOM 2629 N N . LYS B 1 127 ? -0.155 -21.938 -23.281 1 97.44 127 LYS B N 1
ATOM 2630 C CA . LYS B 1 127 ? -0.761 -23.266 -23.422 1 97.44 127 LYS B CA 1
ATOM 2631 C C . LYS B 1 127 ? -0.763 -24.016 -22.109 1 97.44 127 LYS B C 1
ATOM 2633 O O . LYS B 1 127 ? -1.575 -24.922 -21.906 1 97.44 127 LYS B O 1
ATOM 2638 N N . ASN B 1 128 ? 0.063 -23.625 -21.172 1 97.88 128 ASN B N 1
ATOM 2639 C CA . ASN B 1 128 ? 0.315 -24.516 -20.047 1 97.88 128 ASN B CA 1
ATOM 2640 C C . ASN B 1 128 ? -0.008 -23.859 -18.719 1 97.88 128 ASN B C 1
ATOM 2642 O O . ASN B 1 128 ? 0.237 -24.453 -17.656 1 97.88 128 ASN B O 1
ATOM 2646 N N . ALA B 1 129 ? -0.565 -22.703 -18.703 1 98.12 129 ALA B N 1
ATOM 2647 C CA . ALA B 1 129 ? -0.946 -22.031 -17.469 1 98.12 129 ALA B CA 1
ATOM 2648 C C . ALA B 1 129 ? -2.268 -21.281 -17.641 1 98.12 129 ALA B C 1
ATOM 2650 O O . ALA B 1 129 ? -2.691 -21 -18.75 1 98.12 129 ALA B O 1
ATOM 2651 N N . ILE B 1 130 ? -2.955 -21.109 -16.594 1 98.5 130 ILE B N 1
ATOM 2652 C CA . ILE B 1 130 ? -4.059 -20.156 -16.484 1 98.5 130 ILE B CA 1
ATOM 2653 C C . ILE B 1 130 ? -3.582 -18.875 -15.812 1 98.5 130 ILE B C 1
ATOM 2655 O O . ILE B 1 130 ? -3.086 -18.922 -14.68 1 98.5 130 ILE B O 1
ATOM 2659 N N . PHE B 1 131 ? -3.758 -17.781 -16.469 1 98.62 131 PHE B N 1
ATOM 2660 C CA . PHE B 1 131 ? -3.182 -16.547 -15.953 1 98.62 131 PHE B CA 1
ATOM 2661 C C . PHE B 1 131 ? -4.16 -15.844 -15.023 1 98.62 131 PHE B C 1
ATOM 2663 O O . PHE B 1 131 ? -5.359 -15.797 -15.297 1 98.62 131 PHE B O 1
ATOM 2670 N N . ILE B 1 132 ? -3.666 -15.422 -13.898 1 98.69 132 ILE B N 1
ATOM 2671 C CA . ILE B 1 132 ? -4.363 -14.461 -13.055 1 98.69 132 ILE B CA 1
ATOM 2672 C C . ILE B 1 132 ? -3.652 -13.109 -13.109 1 98.69 132 ILE B C 1
ATOM 2674 O O . ILE B 1 132 ? -2.52 -12.977 -12.641 1 98.69 132 ILE B O 1
ATOM 2678 N N . VAL B 1 133 ? -4.332 -12.148 -13.648 1 98.56 133 VAL B N 1
ATOM 2679 C CA . VAL B 1 133 ? -3.732 -10.836 -13.867 1 98.56 133 VAL B CA 1
ATOM 2680 C C . VAL B 1 133 ? -4.25 -9.852 -12.828 1 98.56 133 VAL B C 1
ATOM 2682 O O . VAL B 1 133 ? -5.461 -9.641 -12.703 1 98.56 133 VAL B O 1
ATOM 2685 N N . VAL B 1 134 ? -3.346 -9.289 -12.094 1 98.06 134 VAL B N 1
ATOM 2686 C CA . VAL B 1 134 ? -3.662 -8.281 -11.078 1 98.06 134 VAL B CA 1
ATOM 2687 C C . VAL B 1 134 ? -3.283 -6.895 -11.594 1 98.06 134 VAL B C 1
ATOM 2689 O O . VAL B 1 134 ? -2.102 -6.543 -11.625 1 98.06 134 VAL B O 1
ATOM 2692 N N . PRO B 1 135 ? -4.211 -6.098 -11.914 1 96 135 PRO B N 1
ATOM 2693 C CA . PRO B 1 135 ? -3.881 -4.82 -12.555 1 96 135 PRO B CA 1
ATOM 2694 C C . PRO B 1 135 ? -3.35 -3.783 -11.57 1 96 135 PRO B C 1
ATOM 2696 O O . PRO B 1 135 ? -3.934 -3.588 -10.5 1 96 135 PRO B O 1
ATOM 2699 N N . ARG B 1 136 ? -2.287 -3.135 -11.938 1 88.62 136 ARG B N 1
ATOM 2700 C CA . ARG B 1 136 ? -1.784 -1.91 -11.32 1 88.62 136 ARG B CA 1
ATOM 2701 C C . ARG B 1 136 ? -2.131 -0.69 -12.164 1 88.62 136 ARG B C 1
ATOM 2703 O O . ARG B 1 136 ? -2.205 0.428 -11.656 1 88.62 136 ARG B O 1
ATOM 2710 N N . LYS B 1 137 ? -2.223 -0.954 -13.375 1 87.31 137 LYS B N 1
ATOM 2711 C CA . LYS B 1 137 ? -2.652 -0.02 -14.414 1 87.31 137 LYS B CA 1
ATOM 2712 C C . LYS B 1 137 ? -3.695 -0.654 -15.328 1 87.31 137 LYS B C 1
ATOM 2714 O O . LYS B 1 137 ? -3.867 -1.875 -15.336 1 87.31 137 LYS B O 1
ATOM 2719 N N . PRO B 1 138 ? -4.391 0.17 -16.078 1 89.38 138 PRO B N 1
ATOM 2720 C CA . PRO B 1 138 ? -5.391 -0.401 -16.984 1 89.38 138 PRO B CA 1
ATOM 2721 C C . PRO B 1 138 ? -4.785 -1.374 -17.984 1 89.38 138 PRO B C 1
ATOM 2723 O O . PRO B 1 138 ? -3.674 -1.151 -18.469 1 89.38 138 PRO B O 1
ATOM 2726 N N . ILE B 1 139 ? -5.457 -2.418 -18.219 1 92.06 139 ILE B N 1
ATOM 2727 C CA . ILE B 1 139 ? -5.066 -3.43 -19.203 1 92.06 139 ILE B CA 1
ATOM 2728 C C . ILE B 1 139 ? -5.543 -3.016 -20.594 1 92.06 139 ILE B C 1
ATOM 2730 O O . ILE B 1 139 ? -6.73 -2.752 -20.797 1 92.06 139 ILE B O 1
ATOM 2734 N N . THR B 1 140 ? -4.59 -3.039 -21.5 1 90.69 140 THR B N 1
ATOM 2735 C CA . THR B 1 140 ? -4.938 -2.549 -22.828 1 90.69 140 THR B CA 1
ATOM 2736 C C . THR B 1 140 ? -4.816 -3.662 -23.875 1 90.69 140 THR B C 1
ATOM 2738 O O . THR B 1 140 ? -5.289 -3.521 -25 1 90.69 140 THR B O 1
ATOM 2741 N N . VAL B 1 141 ? -4.23 -4.781 -23.547 1 92.44 141 VAL B N 1
ATOM 2742 C CA . VAL B 1 141 ? -3.945 -5.84 -24.516 1 92.44 141 VAL B CA 1
ATOM 2743 C C . VAL B 1 141 ? -4.828 -7.055 -24.234 1 92.44 141 VAL B C 1
ATOM 2745 O O . VAL B 1 141 ? -4.941 -7.488 -23.078 1 92.44 141 VAL B O 1
ATOM 2748 N N . ALA B 1 142 ? -5.414 -7.516 -25.25 1 93.19 142 ALA B N 1
ATOM 2749 C CA . ALA B 1 142 ? -6.156 -8.773 -25.188 1 93.19 142 ALA B CA 1
ATOM 2750 C C . ALA B 1 142 ? -5.324 -9.93 -25.719 1 93.19 142 ALA B C 1
ATOM 2752 O O . ALA B 1 142 ? -4.547 -9.766 -26.656 1 93.19 142 ALA B O 1
ATOM 2753 N N . ARG B 1 143 ? -5.445 -11.047 -25.062 1 96.31 143 ARG B N 1
ATOM 2754 C CA . ARG B 1 143 ? -4.773 -12.266 -25.484 1 96.31 143 ARG B CA 1
ATOM 2755 C C . ARG B 1 143 ? -5.742 -13.445 -25.516 1 96.31 143 ARG B C 1
ATOM 2757 O O . ARG B 1 143 ? -5.75 -14.266 -24.609 1 96.31 143 ARG B O 1
ATOM 2764 N N . PRO B 1 144 ? -6.449 -13.555 -26.625 1 95.31 144 PRO B N 1
ATOM 2765 C CA . PRO B 1 144 ? -7.492 -14.578 -26.703 1 95.31 144 PRO B CA 1
ATOM 2766 C C . PRO B 1 144 ? -6.934 -15.992 -26.641 1 95.31 144 PRO B C 1
ATOM 2768 O O . PRO B 1 144 ? -7.66 -16.938 -26.312 1 95.31 144 PRO B O 1
ATOM 2771 N N . GLU B 1 145 ? -5.734 -16.172 -26.984 1 96.38 145 GLU B N 1
ATOM 2772 C CA . GLU B 1 145 ? -5.117 -17.5 -26.969 1 96.38 145 GLU B CA 1
ATOM 2773 C C . GLU B 1 145 ? -4.742 -17.922 -25.562 1 96.38 145 GLU B C 1
ATOM 2775 O O . GLU B 1 145 ? -4.41 -19.094 -25.328 1 96.38 145 GLU B O 1
ATOM 2780 N N . ALA B 1 146 ? -4.762 -17 -24.594 1 97.62 146 ALA B N 1
ATOM 2781 C CA . ALA B 1 146 ? -4.418 -17.281 -23.203 1 97.62 146 ALA B CA 1
ATOM 2782 C C . ALA B 1 146 ? -5.672 -17.406 -22.344 1 97.62 146 ALA B C 1
ATOM 2784 O O . ALA B 1 146 ? -6.625 -16.641 -22.516 1 97.62 146 ALA B O 1
ATOM 2785 N N . GLU B 1 147 ? -5.742 -18.406 -21.469 1 97.94 147 GLU B N 1
ATOM 2786 C CA . GLU B 1 147 ? -6.75 -18.453 -20.406 1 97.94 147 GLU B CA 1
ATOM 2787 C C . GLU B 1 147 ? -6.391 -17.5 -19.266 1 97.94 147 GLU B C 1
ATOM 2789 O O . GLU B 1 147 ? -5.344 -17.656 -18.625 1 97.94 147 GLU B O 1
ATOM 2794 N N . ALA B 1 148 ? -7.32 -16.531 -19.047 1 98.12 148 ALA B N 1
ATOM 2795 C CA . ALA B 1 148 ? -6.941 -15.516 -18.062 1 98.12 148 ALA B CA 1
ATOM 2796 C C . ALA B 1 148 ? -8.141 -15.109 -17.203 1 98.12 148 ALA B C 1
ATOM 2798 O O . ALA B 1 148 ? -9.273 -15.055 -17.688 1 98.12 148 ALA B O 1
ATOM 2799 N N . ILE B 1 149 ? -7.859 -14.898 -15.938 1 98.12 149 ILE B N 1
ATOM 2800 C CA . ILE B 1 149 ? -8.766 -14.289 -14.969 1 98.12 149 ILE B CA 1
ATOM 2801 C C . ILE B 1 149 ? -8.211 -12.938 -14.531 1 98.12 149 ILE B C 1
ATOM 2803 O O . ILE B 1 149 ? -7.023 -12.82 -14.195 1 98.12 149 ILE B O 1
ATOM 2807 N N . PHE B 1 150 ? -9.008 -11.93 -14.555 1 97.69 150 PHE B N 1
ATOM 2808 C CA . PHE B 1 150 ? -8.586 -10.594 -14.148 1 97.69 150 PHE B CA 1
ATOM 2809 C C . PHE B 1 150 ? -9.195 -10.227 -12.805 1 97.69 150 PHE B C 1
ATOM 2811 O O . PHE B 1 150 ? -10.406 -10.328 -12.617 1 97.69 150 PHE B O 1
ATOM 2818 N N . THR B 1 151 ? -8.297 -9.812 -11.891 1 97.44 151 THR B N 1
ATOM 2819 C CA . THR B 1 151 ? -8.773 -9.391 -10.578 1 97.44 151 THR B CA 1
ATOM 2820 C C . THR B 1 151 ? -9.156 -7.91 -10.594 1 97.44 151 THR B C 1
ATOM 2822 O O . THR B 1 151 ? -8.984 -7.23 -11.609 1 97.44 151 THR B O 1
ATOM 2825 N N . ASP B 1 152 ? -9.695 -7.477 -9.43 1 92 152 ASP B N 1
ATOM 2826 C CA . ASP B 1 152 ? -9.828 -6.039 -9.234 1 92 152 ASP B CA 1
ATOM 2827 C C . ASP B 1 152 ? -8.461 -5.359 -9.203 1 92 152 ASP B C 1
ATOM 2829 O O . ASP B 1 152 ? -7.445 -6.004 -8.914 1 92 152 ASP B O 1
ATOM 2833 N N . MET B 1 153 ? -8.5 -4.098 -9.516 1 94.38 153 MET B N 1
ATOM 2834 C CA . MET B 1 153 ? -7.258 -3.328 -9.461 1 94.38 153 MET B CA 1
ATOM 2835 C C . MET B 1 153 ? -6.715 -3.262 -8.039 1 94.38 153 MET B C 1
ATOM 2837 O O . MET B 1 153 ? -7.477 -3.068 -7.09 1 94.38 153 MET B O 1
ATOM 2841 N N . THR B 1 154 ? -5.438 -3.502 -7.906 1 96.56 154 THR B N 1
ATOM 2842 C CA . THR B 1 154 ? -4.816 -3.434 -6.59 1 96.56 154 THR B CA 1
ATOM 2843 C C . THR B 1 154 ? -4.559 -1.984 -6.188 1 96.56 154 THR B C 1
ATOM 2845 O O . THR B 1 154 ? -4.195 -1.156 -7.023 1 96.56 154 THR B O 1
ATOM 2848 N N . PRO B 1 155 ? -4.738 -1.652 -4.902 1 95.94 155 PRO B N 1
ATOM 2849 C CA . PRO B 1 155 ? -4.387 -0.316 -4.418 1 95.94 155 PRO B CA 1
ATOM 2850 C C . PRO B 1 155 ? -2.914 -0.201 -4.023 1 95.94 155 PRO B C 1
ATOM 2852 O O . PRO B 1 155 ? -2.48 0.85 -3.547 1 95.94 155 PRO B O 1
ATOM 2855 N N . ILE B 1 156 ? -2.139 -1.27 -4.18 1 97.12 156 ILE B N 1
ATOM 2856 C CA . ILE B 1 156 ? -0.748 -1.301 -3.742 1 97.12 156 ILE B CA 1
ATOM 2857 C C . ILE B 1 156 ? 0.172 -1.426 -4.957 1 97.12 156 ILE B C 1
ATOM 2859 O O . ILE B 1 156 ? 0.257 -2.492 -5.57 1 97.12 156 ILE B O 1
ATOM 2863 N N . ASN B 1 157 ? 0.87 -0.348 -5.242 1 95.25 157 ASN B N 1
ATOM 2864 C CA . ASN B 1 157 ? 1.778 -0.313 -6.383 1 95.25 157 ASN B CA 1
ATOM 2865 C C . ASN B 1 157 ? 3.23 -0.153 -5.938 1 95.25 157 ASN B C 1
ATOM 2867 O O . ASN B 1 157 ? 3.969 0.661 -6.496 1 95.25 157 ASN B O 1
ATOM 2871 N N . VAL B 1 158 ? 3.592 -0.804 -4.941 1 96.94 158 VAL B N 1
ATOM 2872 C CA . VAL B 1 158 ? 4.945 -0.791 -4.395 1 96.94 158 VAL B CA 1
ATOM 2873 C C . VAL B 1 158 ? 5.871 -1.606 -5.293 1 96.94 158 VAL B C 1
ATOM 2875 O O . VAL B 1 158 ? 5.457 -2.611 -5.875 1 96.94 158 VAL B O 1
ATOM 2878 N N . SER B 1 159 ? 7.086 -1.21 -5.457 1 96.19 159 SER B N 1
ATOM 2879 C CA . SER B 1 159 ? 8.102 -1.968 -6.18 1 96.19 159 SER B CA 1
ATOM 2880 C C . SER B 1 159 ? 9.344 -2.182 -5.328 1 96.19 159 SER B C 1
ATOM 2882 O O . SER B 1 159 ? 9.641 -1.383 -4.438 1 96.19 159 SER B O 1
ATOM 2884 N N . SER B 1 160 ? 10 -3.25 -5.637 1 97.69 160 SER B N 1
ATOM 2885 C CA . SER B 1 160 ? 11.258 -3.516 -4.949 1 97.69 160 SER B CA 1
ATOM 2886 C C . SER B 1 160 ? 12.273 -2.408 -5.211 1 97.69 160 SER B C 1
ATOM 2888 O O . SER B 1 160 ? 13.055 -2.055 -4.328 1 97.69 160 SER B O 1
ATOM 2890 N N . THR B 1 161 ? 12.273 -1.879 -6.41 1 96.75 161 THR B N 1
ATOM 2891 C CA . THR B 1 161 ? 13.172 -0.785 -6.762 1 96.75 161 THR B CA 1
ATOM 2892 C C . THR B 1 161 ? 12.945 0.417 -5.848 1 96.75 161 THR B C 1
ATOM 2894 O O . THR B 1 161 ? 13.898 1.006 -5.34 1 96.75 161 THR B O 1
ATOM 2897 N N . TYR B 1 162 ? 11.703 0.763 -5.645 1 97.31 162 TYR B N 1
ATOM 2898 C CA . TYR B 1 162 ? 11.359 1.879 -4.77 1 97.31 162 TYR B CA 1
ATOM 2899 C C . TYR B 1 162 ? 11.875 1.646 -3.357 1 97.31 162 TYR B C 1
ATOM 2901 O O . TYR B 1 162 ? 12.438 2.555 -2.736 1 97.31 162 TYR B O 1
ATOM 2909 N N . ILE B 1 163 ? 11.695 0.441 -2.848 1 98.44 163 ILE B N 1
ATOM 2910 C CA . ILE B 1 163 ? 12.133 0.078 -1.503 1 98.44 163 ILE B CA 1
ATOM 2911 C C . ILE B 1 163 ? 13.648 0.207 -1.397 1 98.44 163 ILE B C 1
ATOM 2913 O O . ILE B 1 163 ? 14.164 0.805 -0.449 1 98.44 163 ILE B O 1
ATOM 2917 N N . ARG B 1 164 ? 14.359 -0.312 -2.355 1 98.19 164 ARG B N 1
ATOM 2918 C CA . ARG B 1 164 ? 15.812 -0.234 -2.338 1 98.19 164 ARG B CA 1
ATOM 2919 C C . ARG B 1 164 ? 16.281 1.215 -2.379 1 98.19 164 ARG B C 1
ATOM 2921 O O . ARG B 1 164 ? 17.234 1.584 -1.686 1 98.19 164 ARG B O 1
ATOM 2928 N N . GLN B 1 165 ? 15.664 2.029 -3.178 1 97.5 165 GLN B N 1
ATOM 2929 C CA . GLN B 1 165 ? 16.016 3.441 -3.281 1 97.5 165 GLN B CA 1
ATOM 2930 C C . GLN B 1 165 ? 15.812 4.156 -1.949 1 97.5 165 GLN B C 1
ATOM 2932 O O . GLN B 1 165 ? 16.641 4.98 -1.549 1 97.5 165 GLN B O 1
ATOM 2937 N N . ARG B 1 166 ? 14.766 3.846 -1.321 1 97.94 166 ARG B N 1
ATOM 2938 C CA . ARG B 1 166 ? 14.508 4.473 -0.028 1 97.94 166 ARG B CA 1
ATOM 2939 C C . ARG B 1 166 ? 15.57 4.078 0.993 1 97.94 166 ARG B C 1
ATOM 2941 O O . ARG B 1 166 ? 16.109 4.934 1.698 1 97.94 166 ARG B O 1
ATOM 2948 N N . VAL B 1 167 ? 15.852 2.785 1.073 1 98.31 167 VAL B N 1
ATOM 2949 C CA . VAL B 1 167 ? 16.859 2.307 2.016 1 98.31 167 VAL B CA 1
ATOM 2950 C C . VAL B 1 167 ? 18.203 2.99 1.733 1 98.31 167 VAL B C 1
ATOM 2952 O O . VAL B 1 167 ? 18.875 3.443 2.656 1 98.31 167 VAL B O 1
ATOM 2955 N N . ALA B 1 168 ? 18.516 3.07 0.469 1 97.62 168 ALA B N 1
ATOM 2956 C CA . ALA B 1 168 ? 19.781 3.678 0.065 1 97.62 168 ALA B CA 1
ATOM 2957 C C . ALA B 1 168 ? 19.859 5.133 0.516 1 97.62 168 ALA B C 1
ATOM 2959 O O . ALA B 1 168 ? 20.953 5.652 0.784 1 97.62 168 ALA B O 1
ATOM 2960 N N . LYS B 1 169 ? 18.766 5.805 0.636 1 96.94 169 LYS B N 1
ATOM 2961 C CA . LYS B 1 169 ? 18.703 7.211 1.022 1 96.94 169 LYS B CA 1
ATOM 2962 C C . LYS B 1 169 ? 18.453 7.359 2.521 1 96.94 169 LYS B C 1
ATOM 2964 O O . LYS B 1 169 ? 18.234 8.469 3.01 1 96.94 169 LYS B O 1
ATOM 2969 N N . GLY B 1 170 ? 18.344 6.293 3.219 1 96.19 170 GLY B N 1
ATOM 2970 C CA . GLY B 1 170 ? 18.141 6.316 4.656 1 96.19 170 GLY B CA 1
ATOM 2971 C C . GLY B 1 170 ? 16.703 6.625 5.051 1 96.19 170 GLY B C 1
ATOM 2972 O O . GLY B 1 170 ? 16.453 7.125 6.148 1 96.19 170 GLY B O 1
ATOM 2973 N N . LYS B 1 171 ? 15.812 6.379 4.141 1 96.5 171 LYS B N 1
ATOM 2974 C CA . LYS B 1 171 ? 14.398 6.641 4.398 1 96.5 171 LYS B CA 1
ATOM 2975 C C . LYS B 1 171 ? 13.688 5.391 4.91 1 96.5 171 LYS B C 1
ATOM 2977 O O . LYS B 1 171 ? 14.047 4.273 4.535 1 96.5 171 LYS B O 1
ATOM 2982 N N . PRO B 1 172 ? 12.68 5.586 5.719 1 95.75 172 PRO B N 1
ATOM 2983 C CA . PRO B 1 172 ? 11.969 4.422 6.25 1 95.75 172 PRO B CA 1
ATOM 2984 C C . PRO B 1 172 ? 11.203 3.656 5.176 1 95.75 172 PRO B C 1
ATOM 2986 O O . PRO B 1 172 ? 10.711 4.258 4.219 1 95.75 172 PRO B O 1
ATOM 2989 N N . ILE B 1 173 ? 11.133 2.35 5.363 1 98.12 173 ILE B N 1
ATOM 2990 C CA . ILE B 1 173 ? 10.359 1.502 4.461 1 98.12 173 ILE B CA 1
ATOM 2991 C C . ILE B 1 173 ? 9.227 0.822 5.23 1 98.12 173 ILE B C 1
ATOM 2993 O O . ILE B 1 173 ? 8.68 -0.186 4.781 1 98.12 173 ILE B O 1
ATOM 2997 N N . THR B 1 174 ? 8.898 1.452 6.395 1 97.06 174 THR B N 1
ATOM 2998 C CA . THR B 1 174 ? 7.758 0.998 7.18 1 97.06 174 THR B CA 1
ATOM 2999 C C . THR B 1 174 ? 6.484 1.022 6.34 1 97.06 174 THR B C 1
ATOM 3001 O O . THR B 1 174 ? 6.262 1.952 5.562 1 97.06 174 THR B O 1
ATOM 3004 N N . TYR B 1 175 ? 5.664 -0.026 6.43 1 97.19 175 TYR B N 1
ATOM 3005 C CA . TYR B 1 175 ? 4.375 -0.209 5.773 1 97.19 175 TYR B CA 1
ATOM 3006 C C . TYR B 1 175 ? 4.551 -0.705 4.344 1 97.19 175 TYR B C 1
ATOM 3008 O O . TYR B 1 175 ? 3.58 -1.087 3.689 1 97.19 175 TYR B O 1
ATOM 3016 N N . LEU B 1 176 ? 5.816 -0.67 3.824 1 98.44 176 LEU B N 1
ATOM 3017 C CA . LEU B 1 176 ? 6.039 -1.12 2.455 1 98.44 176 LEU B CA 1
ATOM 3018 C C . LEU B 1 176 ? 6.398 -2.602 2.422 1 98.44 176 LEU B C 1
ATOM 3020 O O . LEU B 1 176 ? 6.211 -3.268 1.4 1 98.44 176 LEU B O 1
ATOM 3024 N N . VAL B 1 177 ? 6.988 -3.055 3.514 1 98.69 177 VAL B N 1
ATOM 3025 C CA . VAL B 1 177 ? 7.363 -4.453 3.701 1 98.69 177 VAL B CA 1
ATOM 3026 C C . VAL B 1 177 ? 6.883 -4.938 5.066 1 98.69 177 VAL B C 1
ATOM 3028 O O . VAL B 1 177 ? 6.621 -4.129 5.961 1 98.69 177 VAL B O 1
ATOM 3031 N N . PRO B 1 178 ? 6.66 -6.289 5.176 1 98.06 178 PRO B N 1
ATOM 3032 C CA . PRO B 1 178 ? 6.414 -6.789 6.531 1 98.06 178 PRO B CA 1
ATOM 3033 C C . PRO B 1 178 ? 7.504 -6.379 7.52 1 98.06 178 PRO B C 1
ATOM 3035 O O . PRO B 1 178 ? 8.68 -6.281 7.145 1 98.06 178 PRO B O 1
ATOM 3038 N N . LYS B 1 179 ? 7.102 -6.215 8.781 1 97.19 179 LYS B N 1
ATOM 3039 C CA . LYS B 1 179 ? 8.016 -5.746 9.82 1 97.19 179 LYS B CA 1
ATOM 3040 C C . LYS B 1 179 ? 9.234 -6.656 9.93 1 97.19 179 LYS B C 1
ATOM 3042 O O . LYS B 1 179 ? 10.352 -6.18 10.125 1 97.19 179 LYS B O 1
ATOM 3047 N N . THR B 1 180 ? 9.047 -7.949 9.812 1 98.19 180 THR B N 1
ATOM 3048 C CA . THR B 1 180 ? 10.141 -8.906 9.93 1 98.19 180 THR B CA 1
ATOM 3049 C C . THR B 1 180 ? 11.141 -8.727 8.789 1 98.19 180 THR B C 1
ATOM 3051 O O . THR B 1 180 ? 12.352 -8.875 8.984 1 98.19 180 THR B O 1
ATOM 3054 N N . VAL B 1 181 ? 10.656 -8.398 7.66 1 98.81 181 VAL B N 1
ATOM 3055 C CA . VAL B 1 181 ? 11.523 -8.156 6.508 1 98.81 181 VAL B CA 1
ATOM 3056 C C . VAL B 1 181 ? 12.289 -6.848 6.703 1 98.81 181 VAL B C 1
ATOM 3058 O O . VAL B 1 181 ? 13.484 -6.773 6.426 1 98.81 181 VAL B O 1
ATOM 3061 N N . GLU B 1 182 ? 11.586 -5.812 7.172 1 98.62 182 GLU B N 1
ATOM 3062 C CA . GLU B 1 182 ? 12.234 -4.543 7.477 1 98.62 182 GLU B CA 1
ATOM 3063 C C . GLU B 1 182 ? 13.391 -4.73 8.453 1 98.62 182 GLU B C 1
ATOM 3065 O O . GLU B 1 182 ? 14.492 -4.227 8.227 1 98.62 182 GLU B O 1
ATOM 3070 N N . THR B 1 183 ? 13.125 -5.43 9.508 1 98.44 183 THR B N 1
ATOM 3071 C CA . THR B 1 183 ? 14.133 -5.715 10.523 1 98.44 183 THR B CA 1
ATOM 3072 C C . THR B 1 183 ? 15.312 -6.461 9.922 1 98.44 183 THR B C 1
ATOM 3074 O O . THR B 1 183 ? 16.469 -6.129 10.195 1 98.44 183 THR B O 1
ATOM 3077 N N . TYR B 1 184 ? 15.023 -7.477 9.094 1 98.81 184 TYR B N 1
ATOM 3078 C CA . TYR B 1 184 ? 16.062 -8.266 8.438 1 98.81 184 TYR B CA 1
ATOM 3079 C C . TYR B 1 184 ? 16.969 -7.383 7.582 1 98.81 184 TYR B C 1
ATOM 3081 O O . TYR B 1 184 ? 18.188 -7.523 7.617 1 98.81 184 TYR B O 1
ATOM 3089 N N . ILE B 1 185 ? 16.359 -6.477 6.805 1 98.75 185 ILE B N 1
ATOM 3090 C CA . ILE B 1 185 ? 17.094 -5.582 5.914 1 98.75 185 ILE B CA 1
ATOM 3091 C C . ILE B 1 185 ? 18.031 -4.707 6.734 1 98.75 185 ILE B C 1
ATOM 3093 O O . ILE B 1 185 ? 19.203 -4.539 6.375 1 98.75 185 ILE B O 1
ATOM 3097 N N . HIS B 1 186 ? 17.547 -4.211 7.836 1 98.12 186 HIS B N 1
ATOM 3098 C CA . HIS B 1 186 ? 18.344 -3.342 8.688 1 98.12 186 HIS B CA 1
ATOM 3099 C C . HIS B 1 186 ? 19.469 -4.121 9.375 1 98.12 186 HIS B C 1
ATOM 3101 O O . HIS B 1 186 ? 20.625 -3.691 9.375 1 98.12 186 HIS B O 1
ATOM 3107 N N . GLU B 1 187 ? 19.094 -5.27 9.906 1 98.31 187 GLU B N 1
ATOM 3108 C CA . GLU B 1 187 ? 20.047 -6.07 10.664 1 98.31 187 GLU B CA 1
ATOM 3109 C C . GLU B 1 187 ? 21.172 -6.578 9.773 1 98.31 187 GLU B C 1
ATOM 3111 O O . GLU B 1 187 ? 22.312 -6.73 10.227 1 98.31 187 GLU B O 1
ATOM 3116 N N . ASN B 1 188 ? 20.891 -6.855 8.516 1 98.38 188 ASN B N 1
ATOM 3117 C CA . ASN B 1 188 ? 21.891 -7.398 7.605 1 98.38 188 ASN B CA 1
ATOM 3118 C C . ASN B 1 188 ? 22.453 -6.316 6.691 1 98.38 188 ASN B C 1
ATOM 3120 O O . ASN B 1 188 ? 23.219 -6.613 5.77 1 98.38 188 ASN B O 1
ATOM 3124 N N . HIS B 1 189 ? 22.047 -5.047 6.871 1 97.75 189 HIS B N 1
ATOM 3125 C CA . HIS B 1 189 ? 22.531 -3.891 6.125 1 97.75 189 HIS B CA 1
ATOM 3126 C C . HIS B 1 189 ? 22.375 -4.09 4.625 1 97.75 189 HIS B C 1
ATOM 3128 O O . HIS B 1 189 ? 23.312 -3.869 3.855 1 97.75 189 HIS B O 1
ATOM 3134 N N . LEU B 1 190 ? 21.234 -4.578 4.312 1 98.38 190 LEU B N 1
ATOM 3135 C CA . LEU B 1 190 ? 20.953 -4.797 2.898 1 98.38 190 LEU B CA 1
ATOM 3136 C C . LEU B 1 190 ? 20.531 -3.502 2.223 1 98.38 190 LEU B C 1
ATOM 3138 O O . LEU B 1 190 ? 19.75 -2.725 2.795 1 98.38 190 LEU B O 1
ATOM 3142 N N . TYR B 1 191 ? 21.016 -3.217 0.984 1 97.56 191 TYR B N 1
ATOM 3143 C CA . TYR B 1 191 ? 20.625 -2.139 0.082 1 97.56 191 TYR B CA 1
ATOM 3144 C C . TYR B 1 191 ? 21.156 -0.797 0.578 1 97.56 191 TYR B C 1
ATOM 3146 O O . TYR B 1 191 ? 20.719 0.259 0.116 1 97.56 191 TYR B O 1
ATOM 3154 N N . TYR B 1 192 ? 21.906 -0.83 1.636 1 93.19 192 TYR B N 1
ATOM 3155 C CA . TYR B 1 192 ? 22.531 0.4 2.113 1 93.19 192 TYR B CA 1
ATOM 3156 C C . TYR B 1 192 ? 23.609 0.88 1.144 1 93.19 192 TYR B C 1
ATOM 3158 O O . TYR B 1 192 ? 24.203 0.076 0.433 1 93.19 192 TYR B O 1
ATOM 3166 N N . PRO B 1 193 ? 23.797 2.178 1.077 1 86.62 193 PRO B N 1
ATOM 3167 C CA . PRO B 1 193 ? 24.891 2.656 0.217 1 86.62 193 PRO B CA 1
ATOM 3168 C C . PRO B 1 193 ? 26.25 2.084 0.606 1 86.62 193 PRO B C 1
ATOM 3170 O O . PRO B 1 193 ? 26.469 1.743 1.771 1 86.62 193 PRO B O 1
#

Secondary structure (DSSP, 8-state):
---------EEEEEE--TT--HHHHHHHHHHHHHHT-SEEEEEE-SS-SSSS--SS-HHHHHHHHHHHHTT-TTEEE---S-SSSPPPHHHHHHHHHHHHTSPPEEEEEHHHHHTGGGSTTHHHHHHH-EEEEE-SS------TTSEEEE-PPPSB---HHHHHHHHHTT---BTTB-HHHHHHHHHTTTT--/---------EEEEEE--TT--HHHHHHHHHHHHHHT-SEEEEEE-SS-SSSS--SS-HHHHHHHHHHHHTT-TTEEE---S-SSSPPPHHHHHHHHHHHHTSPPEEEEEHHHHHTGGGSTTHHHHHHH-EEEEE-SS------TTSEEEE-PPPSB---HHHHHHHHHTT---BTTB-HHHHHHHHHTTTT--

Solvent-accessible surface area (backbone atoms only — not comparable to full-atom values): 21552 Å² total; per-residue (Å²): 126,80,69,72,74,76,82,74,42,40,30,35,41,67,39,66,34,70,50,60,34,42,35,61,55,47,49,50,52,49,46,29,66,68,66,64,36,65,31,34,37,36,30,52,43,57,36,59,75,83,53,74,71,71,90,63,59,59,68,60,32,50,50,39,40,52,54,60,34,65,87,33,90,46,46,38,86,39,86,77,52,43,85,87,45,61,56,51,70,38,57,52,44,54,53,49,19,63,74,68,73,43,66,35,31,40,47,42,40,29,70,54,60,71,48,40,82,75,40,74,59,36,70,56,36,37,73,45,32,35,34,32,34,39,24,74,53,87,80,85,71,84,57,88,82,39,50,72,46,76,45,71,70,52,43,53,58,60,49,38,67,59,50,40,53,30,40,43,69,73,40,84,56,76,80,50,28,49,68,65,33,51,51,48,36,60,76,68,58,54,57,50,116,125,80,66,72,75,76,82,74,40,41,31,35,40,66,40,64,36,68,49,58,34,43,33,60,55,46,49,50,53,48,46,29,67,68,66,65,36,65,31,34,37,36,30,51,45,58,36,58,76,84,52,74,71,72,89,62,61,59,68,59,32,49,49,38,40,52,56,60,34,66,86,33,88,47,46,40,85,40,87,76,53,43,85,89,44,64,56,51,69,37,58,54,44,52,52,49,20,64,74,69,74,43,68,34,32,40,47,41,41,29,71,53,60,70,48,39,82,75,41,74,58,37,69,55,37,37,73,45,32,34,35,32,35,40,23,75,52,88,77,84,73,86,55,90,81,39,50,72,46,77,43,70,70,53,43,53,59,59,49,36,67,58,49,40,53,30,40,42,70,72,41,84,57,77,81,51,29,50,70,66,32,52,50,49,35,61,76,68,60,52,58,50,118

pLDDT: mean 93.3, std 11.44, range [28.58, 98.81]

Sequence (386 aa):
MIKPLKSSRTGLLAGVFDPVHIGHLFMAHLAMEAANLDRVWFVPTHIPPHKDSAKVPYFHRVNMLEMALKEEPKFVLMELEREARPTYSYETILSVKHVLGEKPYFILGSDEWEELHNWRRYDLLVKNAIFIVVPRKPITVARPEAEAIFTDMTPINVSSTYIRQRVAKGKPITYLVPKTVETYIHENHLYYPMIKPLKSSRTGLLAGVFDPVHIGHLFMAHLAMEAANLDRVWFVPTHIPPHKDSAKVPYFHRVNMLEMALKEEPKFVLMELEREARPTYSYETILSVKHVLGEKPYFILGSDEWEELHNWRRYDLLVKNAIFIVVPRKPITVARPEAEAIFTDMTPINVSSTYIRQRVAKGKPITYLVPKTVETYIHENHLYYP

Organism: Coprothermobacter proteolyticus (strain ATCC 35245 / DSM 5265 / OCM 4 / BT) (NCBI:txid309798)